Protein AF-Q0EZT3-F1 (afdb_monomer_lite)

Foldseek 3Di:
DVVVVVVVVVVVVPDPPPPPPDVPVVVPDDLFEKDWPFKDWQLATPVQADAAAEAECVSADVQKIKIKTAMDGSDAFWPWKWKAFALVPDIDTFDADRRRITIDMDHDDAADKTFIWMWIAGPVGHIHDGPPRTHIYHYHNDDLLVQVVVLVVQLLVCLQVLVLVSNLLQADPLALFDSVLQSLLSVLCPVFWPGKDKDKDFPDWDDDSQKTKTKIKMWMWTATPVPRDIDIFIFIWIWIWHAHPSGIHTRAIEPVDPGSQQQLQRHHLAYDPRQAPGFDWHAPSVPSDIDTDRPGQHNVLVKDKDKDKDFAQWAAAPVVRDIDRHDDDLADPHAWAFHQQWIFGHQPKFKDWDADDCVPPFFDDPDPTDRDRTDPPPAAQTWMWIQDPPARWIKIKHFNHADNHGRITMIIMITRPSNYGGD

Radius of gyration: 25.08 Å; chains: 1; bounding box: 56×74×65 Å

Secondary structure (DSSP, 8-state):
--HHHHHHHHHHTTS--------GGGGS--TT-EEEEEEEETTEEGGG-SS-EEE-GGGSBTTBEEEEEEEEESSS-EEEEEEESBTTSS-EE-EE-TTSEEEEEE-PPTT-EEEEEEEEEETTS-B--TTTT-EEEEE----HHHHHHHHHHHHHHHHHTT-HHHHHTTB-TT-SS-HHHHHHHHHHHHHHEEEEEEEEEEEEEEEETTEEEEEEEEEEEEEETTT--EEEEEEEEEEEEEEETTEEEEEEEEESPSS-GGGHHHH-SEE-TTTTT-EEEEE-TTT--EEEEE-SS------EEEEEEE-TTEEEETTTTEEEE--SSS--SSSEEEETTEEEE-TT-EEEEEPSPGGG--B--SS--EE-SB-TT--TT-EEEEEETTTTEEEEEEEEEEETTTTEEEEEEEEETTS-SB-

pLDDT: mean 83.59, std 14.53, range [28.67, 98.62]

InterPro domains:
  IPR014756 Immunoglobulin E-set [SSF81296] (57-126)

Structure (mmCIF, N/CA/C/O backbone):
data_AF-Q0EZT3-F1
#
_entry.id   AF-Q0EZT3-F1
#
loop_
_atom_site.group_PDB
_atom_site.id
_atom_site.type_symbol
_atom_site.label_atom_id
_atom_site.label_alt_id
_atom_site.label_comp_id
_atom_site.label_asym_id
_atom_site.label_entity_id
_atom_site.label_seq_id
_atom_site.pdbx_PDB_ins_code
_atom_site.Cartn_x
_atom_site.Cartn_y
_atom_site.Cartn_z
_atom_site.occupancy
_atom_site.B_iso_or_equiv
_atom_site.auth_seq_id
_atom_site.auth_comp_id
_atom_site.auth_asym_id
_atom_site.auth_atom_id
_atom_site.pdbx_PDB_model_num
ATOM 1 N N . MET A 1 1 ? 20.970 52.036 15.573 1.00 53.94 1 MET A N 1
ATOM 2 C CA . MET A 1 1 ? 20.235 51.472 14.411 1.00 53.94 1 MET A CA 1
ATOM 3 C C . MET A 1 1 ? 21.095 50.696 13.400 1.00 53.94 1 MET A C 1
ATOM 5 O O . MET A 1 1 ? 20.512 49.968 12.609 1.00 53.94 1 MET A O 1
ATOM 9 N N . LYS A 1 2 ? 22.440 50.780 13.404 1.00 51.69 2 LYS A N 1
ATOM 10 C CA . LYS A 1 2 ? 23.290 49.985 12.487 1.00 51.69 2 LYS A CA 1
ATOM 11 C C . LYS A 1 2 ? 23.590 48.550 12.967 1.00 51.69 2 LYS A C 1
ATOM 13 O O . LYS A 1 2 ? 23.783 47.694 12.121 1.00 51.69 2 LYS A O 1
ATOM 18 N N . SER A 1 3 ? 23.548 48.261 14.274 1.00 56.78 3 SER A N 1
ATOM 19 C CA . SER A 1 3 ? 23.844 46.917 14.814 1.00 56.78 3 SER A CA 1
ATOM 20 C C . SER A 1 3 ? 22.691 45.910 14.705 1.00 56.78 3 SER A C 1
ATOM 22 O O . SER A 1 3 ? 22.935 44.711 14.651 1.00 56.78 3 SER A O 1
ATOM 24 N N . LEU A 1 4 ? 21.438 46.377 14.619 1.00 62.22 4 LEU A N 1
ATOM 25 C CA . LEU A 1 4 ? 20.267 45.495 14.512 1.00 62.22 4 LEU A CA 1
ATOM 26 C C . LEU A 1 4 ? 20.176 44.825 13.129 1.00 62.22 4 LEU A C 1
ATOM 28 O O . LEU A 1 4 ? 19.767 43.675 13.024 1.00 62.22 4 LEU A O 1
ATOM 32 N N . LYS A 1 5 ? 20.624 45.517 12.071 1.00 62.28 5 LYS A N 1
ATOM 33 C CA . LYS A 1 5 ? 20.682 44.952 10.713 1.00 62.28 5 LYS A CA 1
ATOM 34 C C . LYS A 1 5 ? 21.740 43.853 10.596 1.00 62.28 5 LYS A C 1
ATOM 36 O O . LYS A 1 5 ? 21.499 42.861 9.922 1.00 62.28 5 LYS A O 1
ATOM 41 N N . THR A 1 6 ? 22.871 43.998 11.285 1.00 69.06 6 THR A N 1
ATOM 42 C CA . THR A 1 6 ? 23.937 42.986 11.295 1.00 69.06 6 THR A CA 1
ATOM 43 C C . THR A 1 6 ? 23.531 41.739 12.078 1.00 69.06 6 THR A C 1
ATOM 45 O O . THR A 1 6 ? 23.864 40.634 11.668 1.00 69.06 6 THR A O 1
ATOM 48 N N . LEU A 1 7 ? 22.761 41.900 13.162 1.00 67.38 7 LEU A N 1
ATOM 49 C CA . LEU A 1 7 ? 22.266 40.776 13.961 1.00 67.38 7 LEU A CA 1
ATOM 50 C C . LEU A 1 7 ? 21.208 39.948 13.207 1.00 67.38 7 LEU A C 1
ATOM 52 O O . LEU A 1 7 ? 21.241 38.725 13.259 1.00 67.38 7 LEU A O 1
ATOM 56 N N . ILE A 1 8 ? 20.312 40.604 12.460 1.00 71.38 8 ILE A N 1
ATOM 57 C CA . ILE A 1 8 ? 19.297 39.919 11.639 1.00 71.38 8 ILE A CA 1
ATOM 58 C C . ILE A 1 8 ? 19.948 39.169 10.467 1.00 71.38 8 ILE A C 1
ATOM 60 O O . ILE A 1 8 ? 19.541 38.052 10.162 1.00 71.38 8 ILE A O 1
ATOM 64 N N . LEU A 1 9 ? 20.997 39.731 9.853 1.00 64.75 9 LEU A N 1
ATOM 65 C CA . LEU A 1 9 ? 21.723 39.056 8.772 1.00 64.75 9 LEU A CA 1
ATOM 66 C C . LEU A 1 9 ? 22.480 37.809 9.269 1.00 64.75 9 LEU A C 1
ATOM 68 O O . LEU A 1 9 ? 22.563 36.818 8.551 1.00 64.75 9 LEU A O 1
ATOM 72 N N . LEU A 1 10 ? 22.994 37.840 10.505 1.00 66.81 10 LEU A N 1
ATOM 73 C CA . LEU A 1 10 ? 23.672 36.693 11.116 1.00 66.81 10 LEU A CA 1
ATOM 74 C C . LEU A 1 10 ? 22.684 35.588 11.532 1.00 66.81 10 LEU A C 1
ATOM 76 O O . LEU A 1 10 ? 23.029 34.415 11.468 1.00 66.81 10 LEU A O 1
ATOM 80 N N . LEU A 1 11 ? 21.453 35.942 11.920 1.00 55.34 11 LEU A N 1
ATOM 81 C CA . LEU A 1 11 ? 20.431 34.973 12.337 1.00 55.34 11 LEU A CA 1
ATOM 82 C C . LEU A 1 11 ? 19.862 34.162 11.155 1.00 55.34 11 LEU A C 1
ATOM 84 O O . LEU A 1 11 ? 19.494 33.006 11.330 1.00 55.34 11 LEU A O 1
ATOM 88 N N . ILE A 1 12 ? 19.841 34.736 9.946 1.00 61.50 12 ILE A N 1
ATOM 89 C CA . ILE A 1 12 ? 19.399 34.044 8.718 1.00 61.50 12 ILE A CA 1
ATOM 90 C C . ILE A 1 12 ? 20.409 32.964 8.281 1.00 61.50 12 ILE A C 1
ATOM 92 O O . ILE A 1 12 ? 20.012 31.960 7.699 1.00 61.50 12 ILE A O 1
ATOM 96 N N . LEU A 1 13 ? 21.694 33.115 8.624 1.00 51.81 13 LEU A N 1
ATOM 97 C CA . LEU A 1 13 ? 22.747 32.127 8.339 1.00 51.81 13 LEU A CA 1
ATOM 98 C C . LEU A 1 13 ? 22.700 30.881 9.242 1.00 51.81 13 LEU A C 1
ATOM 100 O O . LEU A 1 13 ? 23.372 29.899 8.942 1.00 51.81 13 LEU A O 1
ATOM 104 N N . PHE A 1 14 ? 21.913 30.910 10.323 1.00 45.91 14 PHE A N 1
ATOM 105 C CA . PHE A 1 14 ? 21.735 29.789 11.255 1.00 45.91 14 PHE A CA 1
ATOM 106 C C . PHE A 1 14 ? 20.349 29.141 11.171 1.00 45.91 14 PHE A C 1
ATOM 108 O O . PHE A 1 14 ? 19.995 28.339 12.037 1.00 45.91 14 PHE A O 1
ATOM 115 N N . LEU A 1 15 ? 19.557 29.454 10.140 1.00 45.06 15 LEU A N 1
ATOM 116 C CA . LEU A 1 15 ? 18.358 28.671 9.870 1.00 45.06 15 LEU A CA 1
ATOM 117 C C . LEU A 1 15 ? 18.798 27.246 9.494 1.00 45.06 15 LEU A C 1
ATOM 119 O O . LEU A 1 15 ? 19.598 27.094 8.567 1.00 45.06 15 LEU A O 1
ATOM 123 N N . PRO A 1 16 ? 18.333 26.202 10.205 1.00 39.75 16 PRO A N 1
ATOM 124 C CA . PRO A 1 16 ? 18.608 24.834 9.804 1.00 39.75 16 PRO A CA 1
ATOM 125 C C . PRO A 1 16 ? 18.067 24.652 8.388 1.00 39.75 16 PRO A C 1
ATOM 127 O O . PRO A 1 16 ? 16.915 24.996 8.117 1.00 39.75 16 PRO A O 1
ATOM 130 N N . TYR A 1 17 ? 18.914 24.146 7.490 1.00 44.94 17 TYR A N 1
ATOM 131 C CA . TYR A 1 17 ? 18.484 23.654 6.190 1.00 44.94 17 TYR A CA 1
ATOM 132 C C . TYR A 1 17 ? 17.390 22.622 6.454 1.00 44.94 17 TYR A C 1
ATOM 134 O O . TYR A 1 17 ? 17.664 21.493 6.859 1.00 44.94 17 TYR A O 1
ATOM 142 N N . ALA A 1 18 ? 16.133 23.028 6.290 1.00 39.09 18 ALA A N 1
ATOM 143 C CA . ALA A 1 18 ? 15.061 22.077 6.119 1.00 39.09 18 ALA A CA 1
ATOM 144 C C . ALA A 1 18 ? 15.457 21.268 4.884 1.00 39.09 18 ALA A C 1
ATOM 146 O O . ALA A 1 18 ? 15.621 21.844 3.806 1.00 39.09 18 ALA A O 1
ATOM 147 N N . ASN A 1 19 ? 15.688 19.967 5.063 1.00 35.09 19 ASN A N 1
ATOM 148 C CA . ASN A 1 19 ? 15.886 19.028 3.967 1.00 35.09 19 ASN A CA 1
ATOM 149 C C . ASN A 1 19 ? 14.574 18.952 3.180 1.00 35.09 19 ASN A C 1
ATOM 151 O O . ASN A 1 19 ? 13.775 18.035 3.334 1.00 35.09 19 ASN A O 1
ATOM 155 N N . ALA A 1 20 ? 14.319 19.970 2.366 1.00 35.47 20 ALA A N 1
ATOM 156 C CA . ALA A 1 20 ? 13.414 19.861 1.253 1.00 35.47 20 ALA A CA 1
ATOM 157 C C . ALA A 1 20 ? 14.119 18.939 0.258 1.00 35.47 20 ALA A C 1
ATOM 159 O O . ALA A 1 20 ? 15.022 19.369 -0.460 1.00 35.47 20 ALA A O 1
ATOM 160 N N . HIS A 1 21 ? 13.734 17.662 0.241 1.00 35.22 21 HIS A N 1
ATOM 161 C CA . HIS A 1 21 ? 14.015 16.758 -0.870 1.00 35.22 21 HIS A CA 1
ATOM 162 C C . HIS A 1 21 ? 13.218 17.233 -2.091 1.00 35.22 21 HIS A C 1
ATOM 164 O O . HIS A 1 21 ? 12.249 16.616 -2.517 1.00 35.22 21 HIS A O 1
ATOM 170 N N . ALA A 1 22 ? 13.583 18.393 -2.627 1.00 37.06 22 ALA A N 1
ATOM 171 C CA . ALA A 1 22 ? 13.229 18.741 -3.983 1.00 37.06 22 ALA A CA 1
ATOM 172 C C . ALA A 1 22 ? 14.034 17.810 -4.903 1.00 37.06 22 ALA A C 1
ATOM 174 O O . ALA A 1 22 ? 15.233 17.611 -4.689 1.00 37.06 22 ALA A O 1
ATOM 175 N N . ALA A 1 23 ? 13.374 17.238 -5.909 1.00 35.00 23 ALA A N 1
ATOM 176 C CA . ALA A 1 23 ? 13.966 16.371 -6.923 1.00 35.00 23 ALA A CA 1
ATOM 177 C C . ALA A 1 23 ? 14.904 17.161 -7.858 1.00 35.00 23 ALA A C 1
ATOM 179 O O . ALA A 1 23 ? 14.618 17.387 -9.029 1.00 35.00 23 ALA A O 1
ATOM 180 N N . TRP A 1 24 ? 16.035 17.636 -7.331 1.00 28.67 24 TRP A N 1
ATOM 181 C CA . TRP A 1 24 ? 17.032 18.413 -8.080 1.00 28.67 24 TRP A CA 1
ATOM 182 C C . TRP A 1 24 ? 17.745 17.588 -9.168 1.00 28.67 24 TRP A C 1
ATOM 184 O O . TRP A 1 24 ? 18.462 18.161 -9.985 1.00 28.67 24 TRP A O 1
ATOM 194 N N . TRP A 1 25 ? 17.538 16.268 -9.220 1.00 41.25 25 TRP A N 1
ATOM 195 C CA . TRP A 1 25 ? 18.173 15.372 -10.192 1.00 41.25 25 TRP A CA 1
ATOM 196 C C . TRP A 1 25 ? 17.547 15.409 -11.599 1.00 41.25 25 TRP A C 1
ATOM 198 O O . TRP A 1 25 ? 18.204 15.000 -12.552 1.00 41.25 25 TRP A O 1
ATOM 208 N N . GLU A 1 26 ? 16.327 15.932 -11.785 1.00 41.28 26 GLU A N 1
ATOM 209 C CA . GLU A 1 26 ? 15.717 16.036 -13.128 1.00 41.28 26 GLU A CA 1
ATOM 210 C C . GLU A 1 26 ? 16.272 17.196 -13.971 1.00 41.28 26 GLU A C 1
ATOM 212 O O . GLU A 1 26 ? 16.199 17.159 -15.197 1.00 41.28 26 GLU A O 1
ATOM 217 N N . PHE A 1 27 ? 16.886 18.209 -13.350 1.00 41.88 27 PHE A N 1
ATOM 218 C CA . PHE A 1 27 ? 17.355 19.411 -14.055 1.00 41.88 27 PHE A CA 1
ATOM 219 C C . PHE A 1 27 ? 18.774 19.298 -14.642 1.00 41.88 27 PHE A C 1
ATOM 221 O O . PHE A 1 27 ? 19.252 20.254 -15.252 1.00 41.88 27 PHE A O 1
ATOM 228 N N . GLY A 1 28 ? 19.449 18.154 -14.465 1.00 40.00 28 GLY A N 1
ATOM 229 C CA . GLY A 1 28 ? 20.845 17.950 -14.878 1.00 40.00 28 GLY A CA 1
ATOM 230 C C . GLY A 1 28 ? 21.092 16.866 -15.931 1.00 40.00 28 GLY A C 1
ATOM 231 O O . GLY A 1 28 ? 22.222 16.761 -16.399 1.00 40.00 28 GLY A O 1
ATOM 232 N N . ARG A 1 29 ? 20.087 16.067 -16.317 1.00 50.38 29 ARG A N 1
ATOM 233 C CA . ARG A 1 29 ? 20.288 15.002 -17.314 1.00 50.38 29 ARG A CA 1
ATOM 234 C C . ARG A 1 29 ? 20.508 15.615 -18.692 1.00 50.38 29 ARG A C 1
ATOM 236 O O . ARG A 1 29 ? 19.658 16.351 -19.201 1.00 50.38 29 ARG A O 1
ATOM 243 N N . GLU A 1 30 ? 21.646 15.313 -19.314 1.00 55.84 30 GLU A N 1
ATOM 244 C CA . GLU A 1 30 ? 21.844 15.639 -20.723 1.00 55.84 30 GLU A CA 1
ATOM 245 C C . GLU A 1 30 ? 20.741 14.947 -21.536 1.00 55.84 30 GLU A C 1
ATOM 247 O O . GLU A 1 30 ? 20.440 13.777 -21.316 1.00 55.84 30 GLU A O 1
ATOM 252 N N . SER A 1 31 ? 20.124 15.640 -22.501 1.00 61.09 31 SER A N 1
ATOM 253 C CA . SER A 1 31 ? 18.997 15.083 -23.278 1.00 61.09 31 SER A CA 1
ATOM 254 C C . SER A 1 31 ? 19.351 13.809 -24.074 1.00 61.09 31 SER A C 1
ATOM 256 O O . SER A 1 31 ? 18.477 13.223 -24.718 1.00 61.09 31 SER A O 1
ATOM 258 N N . SER A 1 32 ? 20.628 13.431 -24.100 1.00 67.75 32 SER A N 1
ATOM 259 C CA . SER A 1 32 ? 21.196 12.248 -24.741 1.00 67.75 32 SER A CA 1
ATOM 260 C C . SER A 1 32 ? 21.453 11.079 -23.789 1.00 67.75 32 SER A C 1
ATOM 262 O O . SER A 1 32 ? 21.809 10.008 -24.277 1.00 67.75 32 SER A O 1
ATOM 264 N N . GLU A 1 33 ? 21.300 11.246 -22.473 1.00 82.25 33 GLU A N 1
ATOM 265 C CA . GLU A 1 33 ? 21.482 10.140 -21.533 1.00 82.25 33 GLU A CA 1
ATOM 266 C C . GLU A 1 33 ? 20.252 9.217 -21.556 1.00 82.25 33 GLU A C 1
ATOM 268 O O . GLU A 1 33 ? 19.114 9.690 -21.424 1.00 82.25 33 GLU A O 1
ATOM 273 N N . PRO A 1 34 ? 20.437 7.905 -21.777 1.00 85.94 34 PRO A N 1
ATOM 274 C CA . PRO A 1 34 ? 19.347 6.952 -21.652 1.00 85.94 34 PRO A CA 1
ATOM 275 C C . PRO A 1 34 ? 18.848 6.840 -20.207 1.00 85.94 34 PRO A C 1
ATOM 277 O O . PRO A 1 34 ? 19.594 7.082 -19.269 1.00 85.94 34 PRO A O 1
ATOM 280 N N . TYR A 1 35 ? 17.600 6.423 -20.018 1.00 86.06 35 TYR A N 1
ATOM 281 C CA . TYR A 1 35 ? 17.017 6.124 -18.710 1.00 86.06 35 TYR A CA 1
ATOM 282 C C . TYR A 1 35 ? 15.990 4.994 -18.814 1.00 86.06 35 TYR A C 1
ATOM 284 O O . TYR A 1 35 ? 15.395 4.762 -19.871 1.00 86.06 35 TYR A O 1
ATOM 292 N N . PHE A 1 36 ? 15.759 4.292 -17.706 1.00 84.50 36 PHE A N 1
ATOM 293 C CA . PHE A 1 36 ? 14.716 3.274 -17.610 1.00 84.50 36 PHE A CA 1
ATOM 294 C C . PHE A 1 36 ? 13.397 3.903 -17.153 1.00 84.50 36 PHE A C 1
ATOM 296 O O . PHE A 1 36 ? 13.348 4.647 -16.180 1.00 84.50 36 PHE A O 1
ATOM 303 N N . THR A 1 37 ? 12.318 3.606 -17.873 1.00 82.62 37 THR A N 1
ATOM 304 C CA . THR A 1 37 ? 10.944 4.027 -17.531 1.00 82.62 37 THR A CA 1
ATOM 305 C C . THR A 1 37 ? 10.192 2.966 -16.742 1.00 82.62 37 THR A C 1
ATOM 307 O O . THR A 1 37 ? 9.259 3.276 -16.009 1.00 82.62 37 THR A O 1
ATOM 310 N N . SER A 1 38 ? 10.579 1.705 -16.906 1.00 83.06 38 SER A N 1
ATOM 311 C CA . SER A 1 38 ? 10.032 0.582 -16.157 1.00 83.06 38 SER A CA 1
ATOM 312 C C . SER A 1 38 ? 11.057 -0.536 -16.085 1.00 83.06 38 SER A C 1
ATOM 314 O O . SER A 1 38 ? 11.828 -0.745 -17.028 1.00 83.06 38 SER A O 1
ATOM 316 N N . LEU A 1 39 ? 11.039 -1.260 -14.971 1.00 86.00 39 LEU A N 1
ATOM 317 C CA . LEU A 1 39 ? 11.844 -2.448 -14.757 1.00 86.00 39 LEU A CA 1
ATOM 318 C C . LEU A 1 39 ? 11.057 -3.412 -13.857 1.00 86.00 39 LEU A C 1
ATOM 320 O O . LEU A 1 39 ? 10.592 -3.068 -12.774 1.00 86.00 39 LEU A O 1
ATOM 324 N N . GLN A 1 40 ? 10.854 -4.624 -14.355 1.00 85.81 40 GLN A N 1
ATOM 325 C CA . GLN A 1 40 ? 10.026 -5.650 -13.742 1.00 85.81 40 GLN A CA 1
ATOM 326 C C . GLN A 1 40 ? 10.751 -6.987 -13.746 1.00 85.81 40 GLN A C 1
ATOM 328 O O . GLN A 1 40 ? 11.347 -7.386 -14.744 1.00 85.81 40 GLN A O 1
ATOM 333 N N . PHE A 1 41 ? 10.626 -7.715 -12.647 1.00 87.44 41 PHE A N 1
ATOM 334 C CA . PHE A 1 41 ? 11.160 -9.052 -12.455 1.00 87.44 41 PHE A CA 1
ATOM 335 C C . PHE A 1 41 ? 9.995 -10.005 -12.255 1.00 87.44 41 PHE A C 1
ATOM 337 O O . PHE A 1 41 ? 9.337 -10.002 -11.215 1.00 87.44 41 PHE A O 1
ATOM 344 N N . ASN A 1 42 ? 9.710 -10.818 -13.267 1.00 87.38 42 ASN A N 1
ATOM 345 C CA . ASN A 1 42 ? 8.506 -11.636 -13.336 1.00 87.38 42 ASN A CA 1
ATOM 346 C C . ASN A 1 42 ? 7.236 -10.786 -13.162 1.00 87.38 42 ASN A C 1
ATOM 348 O O . ASN A 1 42 ? 6.834 -10.110 -14.106 1.00 87.38 42 ASN A O 1
ATOM 352 N N . SER A 1 43 ? 6.596 -10.850 -11.993 1.00 76.19 43 SER A N 1
ATOM 353 C CA . SER A 1 43 ? 5.419 -10.047 -11.630 1.00 76.19 43 SER A CA 1
ATOM 354 C C . SER A 1 43 ? 5.727 -8.914 -10.644 1.00 76.19 43 SER A C 1
ATOM 356 O O . SER A 1 43 ? 4.796 -8.275 -10.158 1.00 76.19 43 SER A O 1
ATOM 358 N N . LEU A 1 44 ? 6.996 -8.711 -10.280 1.00 75.50 44 LEU A N 1
ATOM 359 C CA . LEU A 1 44 ? 7.428 -7.701 -9.315 1.00 75.50 44 LEU A CA 1
ATOM 360 C C . LEU A 1 44 ? 7.956 -6.463 -10.028 1.00 75.50 44 LEU A C 1
ATOM 362 O O . LEU A 1 44 ? 8.678 -6.576 -11.011 1.00 75.50 44 LEU A O 1
ATOM 366 N N . ASP A 1 45 ? 7.619 -5.291 -9.505 1.00 75.56 45 ASP A N 1
ATOM 367 C CA . ASP A 1 45 ? 8.093 -4.000 -10.004 1.00 75.56 45 ASP A CA 1
ATOM 368 C C . ASP A 1 45 ? 9.272 -3.514 -9.151 1.00 75.56 45 ASP A C 1
ATOM 370 O O . ASP A 1 45 ? 9.165 -3.474 -7.919 1.00 75.56 45 ASP A O 1
ATOM 374 N N . SER A 1 46 ? 10.389 -3.151 -9.789 1.00 71.94 46 SER A N 1
ATOM 375 C CA . SER A 1 46 ? 11.589 -2.698 -9.083 1.00 71.94 46 SER A CA 1
ATOM 376 C C . SER A 1 46 ? 11.428 -1.311 -8.458 1.00 71.94 46 SER A C 1
ATOM 378 O O . SER A 1 46 ? 12.144 -0.988 -7.515 1.00 71.94 46 SER A O 1
ATOM 380 N N . ALA A 1 47 ? 10.459 -0.506 -8.912 1.00 64.44 47 ALA A N 1
ATOM 381 C CA . ALA A 1 47 ? 10.177 0.814 -8.343 1.00 64.44 47 ALA A CA 1
ATOM 382 C C . ALA A 1 47 ? 9.671 0.756 -6.886 1.00 64.44 47 ALA A C 1
ATOM 384 O O . ALA A 1 47 ? 9.510 1.788 -6.240 1.00 64.44 47 ALA A O 1
ATOM 385 N N . ARG A 1 48 ? 9.380 -0.446 -6.365 1.00 57.12 48 ARG A N 1
ATOM 386 C CA . ARG A 1 48 ? 8.808 -0.678 -5.028 1.00 57.12 48 ARG A CA 1
ATOM 387 C C . ARG A 1 48 ? 9.763 -1.400 -4.069 1.00 57.12 48 ARG A C 1
ATOM 389 O O . ARG A 1 48 ? 9.300 -2.037 -3.116 1.00 57.12 48 ARG A O 1
ATOM 396 N N . LEU A 1 49 ? 11.064 -1.358 -4.350 1.00 64.75 49 LEU A N 1
ATOM 397 C CA . LEU A 1 49 ? 12.105 -2.013 -3.559 1.00 64.75 49 LEU A CA 1
ATOM 398 C C . LEU A 1 49 ? 12.718 -1.024 -2.556 1.00 64.75 49 LEU A C 1
ATOM 400 O O . LEU A 1 49 ? 13.213 0.023 -2.955 1.00 64.75 49 LEU A O 1
ATOM 404 N N . ASP A 1 50 ? 12.699 -1.368 -1.262 1.00 58.06 50 ASP A N 1
ATOM 405 C CA . ASP A 1 50 ? 13.285 -0.527 -0.202 1.00 58.06 50 ASP A CA 1
ATOM 406 C C . ASP A 1 50 ? 14.822 -0.685 -0.126 1.00 58.06 50 ASP A C 1
ATOM 408 O O . ASP A 1 50 ? 15.547 0.299 -0.062 1.00 58.06 50 ASP A O 1
ATOM 412 N N . GLU A 1 51 ? 15.327 -1.928 -0.093 1.00 65.44 51 GLU A N 1
ATOM 413 C CA . GLU A 1 51 ? 16.748 -2.255 0.182 1.00 65.44 51 GLU A CA 1
ATOM 414 C C . GLU A 1 51 ? 17.287 -3.394 -0.718 1.00 65.44 51 GLU A C 1
ATOM 416 O O . GLU A 1 51 ? 18.350 -3.952 -0.456 1.00 65.44 51 GLU A O 1
ATOM 421 N N . GLY A 1 52 ? 16.536 -3.786 -1.752 1.00 74.25 52 GLY A N 1
ATOM 422 C CA . GLY A 1 52 ? 16.831 -4.937 -2.613 1.00 74.25 52 GLY A CA 1
ATOM 423 C C . GLY A 1 52 ? 15.605 -5.812 -2.871 1.00 74.25 52 GLY A C 1
ATOM 424 O O . GLY A 1 52 ? 14.537 -5.609 -2.286 1.00 74.25 52 GLY A O 1
ATOM 425 N N . MET A 1 53 ? 15.754 -6.794 -3.756 1.00 79.31 53 MET A N 1
ATOM 426 C CA . MET A 1 53 ? 14.689 -7.698 -4.170 1.00 79.31 53 MET A CA 1
ATOM 427 C C . MET A 1 53 ? 14.921 -9.102 -3.627 1.00 79.31 53 MET A C 1
ATOM 429 O O . MET A 1 53 ? 15.957 -9.714 -3.870 1.00 79.31 53 MET A O 1
ATOM 433 N N . VAL A 1 54 ? 13.919 -9.640 -2.931 1.00 81.19 54 VAL A N 1
ATOM 434 C CA . VAL A 1 54 ? 13.955 -11.021 -2.448 1.00 81.19 54 VAL A CA 1
ATOM 435 C C . VAL A 1 54 ? 12.829 -11.821 -3.084 1.00 81.19 54 VAL A C 1
ATOM 437 O O . VAL A 1 54 ? 11.655 -11.542 -2.844 1.00 81.19 54 VAL A O 1
ATOM 440 N N . LEU A 1 55 ? 13.193 -12.829 -3.870 1.00 82.00 55 LEU A N 1
ATOM 441 C CA . LEU A 1 55 ? 12.267 -13.725 -4.553 1.00 82.00 55 LEU A CA 1
ATOM 442 C C . LEU A 1 55 ? 12.170 -15.071 -3.840 1.00 82.00 55 LEU A C 1
ATOM 444 O O . LEU A 1 55 ? 13.073 -15.503 -3.123 1.00 82.00 55 LEU A O 1
ATOM 448 N N . SER A 1 56 ? 11.063 -15.754 -4.076 1.00 79.25 56 SER A N 1
ATOM 449 C CA . SER A 1 56 ? 10.819 -17.140 -3.688 1.00 79.25 56 SER A CA 1
ATOM 450 C C . SER A 1 56 ? 10.645 -18.037 -4.915 1.00 79.25 56 SER A C 1
ATOM 452 O O . SER A 1 56 ? 10.434 -17.518 -6.012 1.00 79.25 56 SER A O 1
ATOM 454 N N . PRO A 1 57 ? 10.693 -19.376 -4.773 1.00 80.88 57 PRO A N 1
ATOM 455 C CA . PRO A 1 57 ? 10.416 -20.290 -5.875 1.00 80.88 57 PRO A CA 1
ATOM 456 C C . PRO A 1 57 ? 9.054 -20.038 -6.525 1.00 80.88 57 PRO A C 1
ATOM 458 O O . PRO A 1 57 ? 8.928 -20.193 -7.737 1.00 80.88 57 PRO A O 1
ATOM 461 N N . GLU A 1 58 ? 8.052 -19.625 -5.745 1.00 79.38 58 GLU A N 1
ATOM 462 C CA . GLU A 1 58 ? 6.724 -19.271 -6.246 1.00 79.38 58 GLU A CA 1
ATOM 463 C C . GLU A 1 58 ? 6.692 -17.976 -7.074 1.00 79.38 58 GLU A C 1
ATOM 465 O O . GLU A 1 58 ? 5.782 -17.805 -7.883 1.00 79.38 58 GLU A O 1
ATOM 470 N N . ASP A 1 59 ? 7.699 -17.108 -6.943 1.00 79.81 59 ASP A N 1
ATOM 471 C CA . ASP A 1 59 ? 7.850 -15.908 -7.772 1.00 79.81 59 ASP A CA 1
ATOM 472 C C . ASP A 1 59 ? 8.571 -16.195 -9.104 1.00 79.81 59 ASP A C 1
ATOM 474 O O . ASP A 1 59 ? 8.624 -15.320 -9.971 1.00 79.81 59 ASP A O 1
ATOM 478 N N . LEU A 1 60 ? 9.144 -17.394 -9.290 1.00 86.00 60 LEU A N 1
ATOM 479 C CA . LEU A 1 60 ? 9.898 -17.772 -10.492 1.00 86.00 60 LEU A CA 1
ATOM 480 C C . LEU A 1 60 ? 8.979 -18.253 -11.625 1.00 86.00 60 LEU A C 1
ATOM 482 O O . LEU A 1 6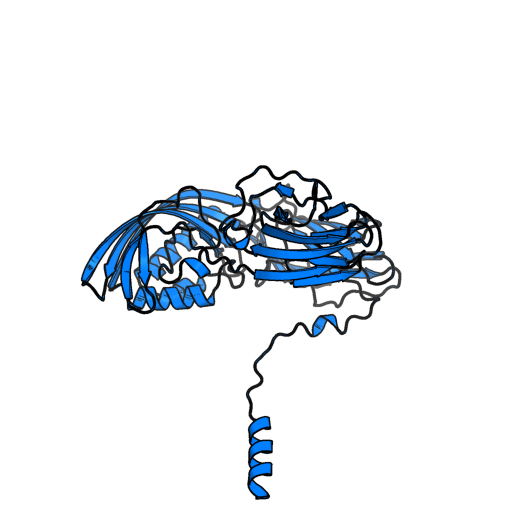0 ? 8.097 -19.089 -11.433 1.00 86.00 60 LEU A O 1
ATOM 486 N N . GLN A 1 61 ? 9.244 -17.808 -12.855 1.00 85.25 61 GLN A N 1
ATOM 487 C CA . GLN A 1 61 ? 8.559 -18.300 -14.053 1.00 85.25 61 GLN A CA 1
ATOM 488 C C . GLN A 1 61 ? 9.298 -19.533 -14.576 1.00 85.25 61 GLN A C 1
ATOM 490 O O . GLN A 1 61 ? 10.365 -19.418 -15.169 1.00 85.25 61 GLN A O 1
ATOM 495 N N . ASN A 1 62 ? 8.749 -20.728 -14.334 1.00 87.06 62 ASN A N 1
ATOM 496 C CA . ASN A 1 62 ? 9.381 -22.007 -14.701 1.00 87.06 62 ASN A CA 1
ATOM 497 C C . ASN A 1 62 ? 10.810 -22.175 -14.136 1.00 87.06 62 ASN A C 1
ATOM 499 O O . ASN A 1 62 ? 11.676 -22.762 -14.784 1.00 87.06 62 ASN A O 1
ATOM 503 N N . GLY A 1 63 ? 11.060 -21.649 -12.930 1.00 87.38 63 GLY A N 1
ATOM 504 C CA . GLY A 1 63 ? 12.380 -21.675 -12.290 1.00 87.38 63 GLY A CA 1
ATOM 505 C C . GLY A 1 63 ? 13.361 -20.611 -12.797 1.00 87.38 63 GLY A C 1
ATOM 506 O O . GLY A 1 63 ? 14.511 -20.612 -12.368 1.00 87.38 63 GLY A O 1
ATOM 507 N N . SER A 1 64 ? 12.921 -19.707 -13.675 1.00 91.56 64 SER A N 1
ATOM 508 C CA . SER A 1 64 ? 13.706 -18.575 -14.167 1.00 91.56 64 SER A CA 1
ATOM 509 C C . SER A 1 64 ? 13.187 -17.239 -13.622 1.00 91.56 64 SER A C 1
ATOM 511 O O . SER A 1 64 ? 12.017 -17.084 -13.247 1.00 91.56 64 SER A O 1
ATOM 513 N N . ILE A 1 65 ? 14.062 -16.240 -13.626 1.00 91.31 65 ILE A N 1
ATOM 514 C CA . ILE A 1 65 ? 13.717 -14.830 -13.469 1.00 91.31 65 ILE A CA 1
ATOM 515 C C . ILE A 1 65 ? 13.706 -14.206 -14.857 1.00 91.31 65 ILE A C 1
ATOM 517 O O . ILE A 1 65 ? 14.717 -14.222 -15.555 1.00 91.31 65 ILE A O 1
ATOM 521 N N . VAL A 1 66 ? 12.559 -13.653 -15.242 1.00 92.88 66 VAL A N 1
ATOM 522 C CA . VAL A 1 66 ? 12.388 -12.897 -16.479 1.00 92.88 66 VAL A CA 1
ATOM 523 C C . VAL A 1 66 ? 12.348 -11.417 -16.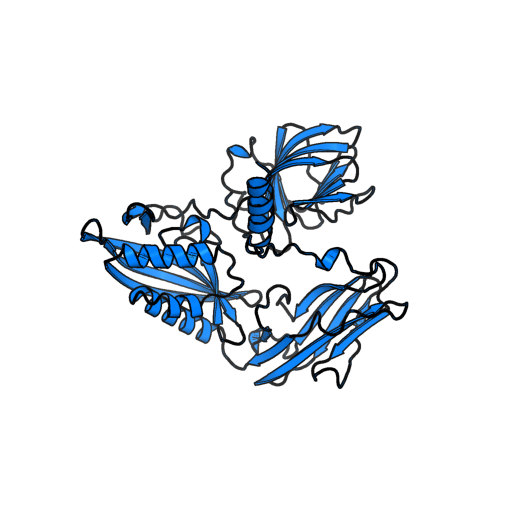139 1.00 92.88 66 VAL A C 1
ATOM 525 O O . VAL A 1 66 ? 11.403 -10.936 -15.513 1.00 92.88 66 VAL A O 1
ATOM 528 N N . VAL A 1 67 ? 13.368 -10.695 -16.579 1.00 92.00 67 VAL A N 1
ATOM 529 C CA . VAL A 1 67 ? 13.477 -9.247 -16.449 1.00 92.00 67 VAL A CA 1
ATOM 530 C C . VAL A 1 67 ? 12.864 -8.604 -17.683 1.00 92.00 67 VAL A C 1
ATOM 532 O O . VAL A 1 67 ? 13.224 -8.951 -18.808 1.00 92.00 67 VAL A O 1
ATOM 535 N N . ARG A 1 68 ? 11.923 -7.684 -17.484 1.00 93.44 68 ARG A N 1
ATOM 536 C CA . ARG A 1 68 ? 11.259 -6.916 -18.541 1.00 93.44 68 ARG A CA 1
ATOM 537 C C . ARG A 1 68 ? 11.313 -5.442 -18.192 1.00 93.44 68 ARG A C 1
ATOM 539 O O . ARG A 1 68 ? 11.165 -5.084 -17.031 1.00 93.44 68 ARG A O 1
ATOM 546 N N . GLY A 1 69 ? 11.470 -4.584 -19.181 1.00 90.56 69 GLY A N 1
ATOM 547 C CA . GLY A 1 69 ? 11.456 -3.152 -18.932 1.00 90.56 69 GLY A CA 1
ATOM 548 C C . GLY A 1 69 ? 11.437 -2.347 -20.211 1.00 90.56 69 GLY A C 1
ATOM 549 O O . GLY A 1 69 ? 11.355 -2.899 -21.311 1.00 90.56 69 GLY A O 1
ATOM 550 N N . GLN A 1 70 ? 11.523 -1.035 -20.046 1.00 91.06 70 GLN A N 1
ATOM 551 C CA . GLN A 1 70 ? 11.590 -0.098 -21.153 1.00 91.06 70 GLN A CA 1
ATOM 552 C C . GLN A 1 70 ? 12.652 0.962 -20.886 1.00 91.06 70 GLN A C 1
ATOM 554 O O . GLN A 1 70 ? 12.600 1.664 -19.875 1.00 91.06 70 GLN A O 1
ATOM 559 N N . ALA A 1 71 ? 13.584 1.103 -21.820 1.00 90.38 71 ALA A N 1
ATOM 560 C CA . ALA A 1 71 ? 14.587 2.156 -21.830 1.00 90.38 71 ALA A CA 1
ATOM 561 C C . ALA A 1 71 ? 14.228 3.224 -22.873 1.00 90.38 71 ALA A C 1
ATOM 563 O O . ALA A 1 71 ? 13.696 2.914 -23.940 1.00 90.38 71 ALA A O 1
ATOM 564 N N . GLN A 1 72 ? 14.517 4.485 -22.568 1.00 89.38 72 GLN A N 1
ATOM 565 C CA . GLN A 1 72 ? 14.287 5.627 -23.452 1.00 89.38 72 GLN A CA 1
ATOM 566 C C . GLN A 1 72 ? 15.477 6.582 -23.417 1.00 89.38 72 GLN A C 1
ATOM 568 O O . GLN A 1 72 ? 16.264 6.575 -22.479 1.00 89.38 72 GLN A O 1
ATOM 573 N N . VAL A 1 73 ? 15.619 7.398 -24.457 1.00 88.94 73 VAL A N 1
ATOM 574 C CA . VAL A 1 73 ? 16.607 8.478 -24.534 1.00 88.94 73 VAL A CA 1
ATOM 575 C C . VAL A 1 73 ? 15.911 9.709 -25.104 1.00 88.94 73 VAL A C 1
ATOM 577 O O . VAL A 1 73 ? 15.086 9.585 -26.009 1.00 88.94 73 VAL A O 1
ATOM 580 N N . GLY A 1 74 ? 16.213 10.899 -24.578 1.00 79.62 74 GLY A N 1
ATOM 581 C CA . GLY A 1 74 ? 15.499 12.124 -24.960 1.00 79.62 74 GLY A CA 1
ATOM 582 C C . GLY A 1 74 ? 15.603 12.457 -26.455 1.00 79.62 74 GLY A C 1
ATOM 583 O O . GLY A 1 74 ? 14.672 13.017 -27.036 1.00 79.62 74 GLY A O 1
ATOM 584 N N . ARG A 1 75 ? 16.715 12.087 -27.106 1.00 78.56 75 ARG A N 1
ATOM 585 C CA . ARG A 1 75 ? 16.876 12.116 -28.568 1.00 78.56 75 ARG A CA 1
ATOM 586 C C . ARG A 1 75 ? 17.608 10.873 -29.067 1.00 78.56 75 ARG A C 1
ATOM 588 O O . ARG A 1 75 ? 18.754 10.648 -28.694 1.00 78.56 75 ARG A O 1
ATOM 595 N N . GLY A 1 76 ? 16.981 10.134 -29.981 1.00 84.31 76 GLY A N 1
ATOM 596 C CA . GLY A 1 76 ? 17.553 8.939 -30.609 1.00 84.31 76 GLY A CA 1
ATOM 597 C C . GLY A 1 76 ? 16.855 7.655 -30.168 1.00 84.31 76 GLY A C 1
ATOM 598 O O . GLY A 1 76 ? 15.733 7.700 -29.674 1.00 84.31 76 GLY A O 1
ATOM 599 N N . ASN A 1 77 ? 17.531 6.522 -30.362 1.00 88.94 77 ASN A N 1
ATOM 600 C CA . ASN A 1 77 ? 17.047 5.201 -29.965 1.00 88.94 77 ASN A CA 1
ATOM 601 C C . ASN A 1 77 ? 18.015 4.555 -28.969 1.00 88.94 77 ASN A C 1
ATOM 603 O O . ASN A 1 77 ? 19.209 4.880 -28.928 1.00 88.94 77 ASN A O 1
ATOM 607 N N . ILE A 1 78 ? 17.506 3.595 -28.202 1.00 92.88 78 ILE A N 1
ATOM 608 C CA . ILE A 1 78 ? 18.346 2.686 -27.423 1.00 92.88 78 ILE A CA 1
ATOM 609 C C . ILE A 1 78 ? 18.988 1.694 -28.390 1.00 92.88 78 ILE A C 1
ATOM 611 O O . ILE A 1 78 ? 18.302 1.087 -29.206 1.00 92.88 78 ILE A O 1
ATOM 615 N N . GLY A 1 79 ? 20.311 1.579 -28.332 1.00 90.19 79 GLY A N 1
ATOM 616 C CA . GLY A 1 79 ? 21.074 0.635 -29.142 1.00 90.19 79 GLY A CA 1
ATOM 617 C C . GLY A 1 79 ? 21.291 -0.699 -28.434 1.00 90.19 79 GLY A C 1
ATOM 618 O O . GLY A 1 79 ? 21.355 -1.733 -29.093 1.00 90.19 79 GLY A O 1
ATOM 619 N N . LEU A 1 80 ? 21.409 -0.681 -27.104 1.00 93.19 80 LEU A N 1
ATOM 620 C CA . LEU A 1 80 ? 21.709 -1.866 -26.312 1.00 93.19 80 LEU A CA 1
ATOM 621 C C . LEU A 1 80 ? 21.211 -1.707 -24.873 1.00 93.19 80 LEU A C 1
ATOM 623 O O . LEU A 1 80 ? 21.260 -0.618 -24.307 1.00 93.19 80 LEU A O 1
ATOM 627 N N . VAL A 1 81 ? 20.774 -2.811 -24.276 1.00 93.81 81 VAL A N 1
ATOM 628 C CA . VAL A 1 81 ? 20.587 -2.937 -22.828 1.00 93.81 81 VAL A CA 1
ATOM 629 C C . VAL A 1 81 ? 21.432 -4.115 -22.370 1.00 93.81 81 VAL A C 1
ATOM 631 O O . VAL A 1 81 ? 21.335 -5.195 -22.953 1.00 93.81 81 VAL A O 1
ATOM 634 N N . GLU A 1 82 ? 22.263 -3.902 -21.357 1.00 94.06 82 GLU A N 1
ATOM 635 C CA . GLU A 1 82 ? 23.126 -4.935 -20.787 1.00 94.06 82 GLU A CA 1
ATOM 636 C C . GLU A 1 82 ? 22.833 -5.111 -19.306 1.00 94.06 82 GLU A C 1
ATOM 638 O O . GLU A 1 82 ? 22.562 -4.142 -18.594 1.00 94.06 82 GLU A O 1
ATOM 643 N N . ILE A 1 83 ? 22.906 -6.358 -18.858 1.00 93.75 83 ILE A N 1
ATOM 644 C CA . ILE A 1 83 ? 22.643 -6.760 -17.482 1.00 93.75 83 ILE A CA 1
ATOM 645 C C . ILE A 1 83 ? 23.857 -7.514 -16.952 1.00 93.75 83 ILE A C 1
ATOM 647 O O . ILE A 1 83 ? 24.457 -8.319 -17.664 1.00 93.75 83 ILE A O 1
ATOM 651 N N . SER A 1 84 ? 24.199 -7.255 -15.696 1.00 91.56 84 SER A N 1
ATOM 652 C CA . SER A 1 84 ? 25.189 -8.001 -14.933 1.00 91.56 84 SER A CA 1
ATOM 653 C C . SER A 1 84 ? 24.567 -8.502 -13.632 1.00 91.56 84 SER A C 1
ATOM 655 O O . SER A 1 84 ? 23.713 -7.844 -13.039 1.00 91.56 84 SER A O 1
ATOM 657 N N . ILE A 1 85 ? 24.998 -9.684 -13.201 1.00 91.19 85 ILE A N 1
ATOM 658 C CA . ILE A 1 85 ? 24.613 -10.301 -11.923 1.00 91.19 85 ILE A CA 1
ATOM 659 C C . ILE A 1 85 ? 25.836 -10.651 -11.063 1.00 91.19 85 ILE A C 1
ATOM 661 O O . ILE A 1 85 ? 25.714 -11.377 -10.078 1.00 91.19 85 ILE A O 1
ATOM 665 N N . ASP A 1 86 ? 27.025 -10.181 -11.452 1.00 88.31 86 ASP A N 1
ATOM 666 C CA . ASP A 1 86 ? 28.313 -10.559 -10.863 1.00 88.31 86 ASP A CA 1
ATOM 667 C C . ASP A 1 86 ? 29.223 -9.356 -10.563 1.00 88.31 86 ASP A C 1
ATOM 669 O O . ASP A 1 86 ? 30.456 -9.476 -10.570 1.00 88.31 86 ASP A O 1
ATOM 673 N N . GLU A 1 87 ? 28.609 -8.215 -10.233 1.00 85.75 87 GLU A N 1
ATOM 674 C CA . GLU A 1 87 ? 29.285 -6.940 -9.942 1.00 85.75 87 GLU A CA 1
ATOM 675 C C . GLU A 1 87 ? 30.004 -6.356 -11.172 1.00 85.75 87 GLU A C 1
ATOM 677 O O . GLU A 1 87 ? 31.114 -5.822 -11.084 1.00 85.75 87 GLU A O 1
ATOM 682 N N . GLY A 1 88 ? 29.404 -6.515 -12.352 1.00 86.19 88 GLY A N 1
ATOM 683 C CA . GLY A 1 88 ? 29.874 -5.888 -13.582 1.00 86.19 88 GLY A CA 1
ATOM 684 C C . GLY A 1 88 ? 31.074 -6.597 -14.198 1.00 86.19 88 GLY A C 1
ATOM 685 O O . GLY A 1 88 ? 31.681 -6.055 -15.128 1.00 86.19 88 GLY A O 1
ATOM 686 N N . LYS A 1 89 ? 31.426 -7.794 -13.702 1.00 87.75 89 LYS A N 1
ATOM 687 C CA . LYS A 1 89 ? 32.514 -8.617 -14.250 1.00 87.75 89 LYS A CA 1
ATOM 688 C C . LYS A 1 89 ? 32.117 -9.189 -15.606 1.00 87.75 89 LYS A C 1
ATOM 690 O O . LYS A 1 89 ? 32.942 -9.210 -16.521 1.00 87.75 89 LYS A O 1
ATOM 695 N N . THR A 1 90 ? 30.864 -9.607 -15.750 1.00 92.19 90 THR A N 1
ATOM 696 C CA . THR A 1 90 ? 30.267 -10.037 -17.012 1.00 92.19 90 THR A CA 1
ATOM 697 C C . THR A 1 90 ? 28.997 -9.247 -17.307 1.00 92.19 90 THR A C 1
ATOM 699 O O . THR A 1 90 ? 28.241 -8.879 -16.409 1.00 92.19 90 THR A O 1
ATOM 702 N N . TRP A 1 91 ? 28.797 -8.945 -18.591 1.00 93.00 91 TRP A N 1
ATOM 703 C CA . TRP A 1 91 ? 27.639 -8.217 -19.101 1.00 93.00 91 TRP A CA 1
ATOM 704 C C . TRP A 1 91 ? 26.979 -9.044 -20.193 1.00 93.00 91 TRP A C 1
ATOM 706 O O . TRP A 1 91 ? 27.635 -9.476 -21.144 1.00 93.00 91 TRP A O 1
ATOM 716 N N . GLU A 1 92 ? 25.677 -9.250 -20.058 1.00 95.44 92 GLU A N 1
ATOM 717 C CA . GLU A 1 92 ? 24.857 -9.961 -21.025 1.00 95.44 92 GLU A CA 1
ATOM 718 C C . GLU A 1 92 ? 23.876 -9.007 -21.700 1.00 95.44 92 GLU A C 1
ATOM 720 O O . GLU A 1 92 ? 23.184 -8.227 -21.044 1.00 95.44 92 GLU A O 1
ATOM 725 N N . ALA A 1 93 ? 23.786 -9.087 -23.026 1.00 94.75 93 ALA A N 1
ATOM 726 C CA . ALA A 1 93 ? 22.845 -8.286 -23.795 1.00 94.75 93 ALA A CA 1
ATOM 727 C C . ALA A 1 93 ? 21.406 -8.801 -23.620 1.00 94.75 93 ALA A C 1
ATOM 729 O O . ALA A 1 93 ? 21.109 -9.973 -23.871 1.00 94.75 93 ALA A O 1
ATOM 730 N N . ALA A 1 94 ? 20.490 -7.904 -23.257 1.00 95.44 94 ALA A N 1
ATOM 731 C CA . ALA A 1 94 ? 19.060 -8.177 -23.264 1.00 95.44 94 ALA A CA 1
ATOM 732 C C . ALA A 1 94 ? 18.504 -8.160 -24.698 1.00 95.44 94 ALA A C 1
ATOM 734 O O . ALA A 1 94 ? 19.007 -7.466 -25.585 1.00 95.44 94 ALA A O 1
ATOM 735 N N . LYS A 1 95 ? 17.414 -8.897 -24.935 1.00 96.06 95 LYS A N 1
ATOM 736 C CA . LYS A 1 95 ? 16.672 -8.819 -26.200 1.00 96.06 95 LYS A CA 1
ATOM 737 C C . LYS A 1 95 ? 15.919 -7.497 -26.231 1.00 96.06 95 LYS A C 1
ATOM 739 O O . LYS A 1 95 ? 14.989 -7.340 -25.450 1.00 96.06 95 LYS A O 1
ATOM 744 N N . LEU A 1 96 ? 16.320 -6.588 -27.112 1.00 95.31 96 LEU A N 1
ATOM 745 C CA . LEU A 1 96 ? 15.775 -5.237 -27.253 1.00 95.31 96 LEU A CA 1
ATOM 746 C C . LEU A 1 96 ? 14.936 -5.124 -28.536 1.00 95.31 96 LEU A C 1
ATOM 748 O O . LEU A 1 96 ? 15.315 -5.689 -29.562 1.00 95.31 96 LEU A O 1
ATOM 752 N N . ASP A 1 97 ? 13.823 -4.394 -28.484 1.00 93.19 97 ASP A N 1
ATOM 753 C CA . ASP A 1 97 ? 13.025 -4.030 -29.659 1.00 93.19 97 ASP A CA 1
ATOM 754 C C . ASP A 1 97 ? 13.211 -2.560 -30.081 1.00 93.19 97 ASP A C 1
ATOM 756 O O . ASP A 1 97 ? 13.807 -1.746 -29.373 1.00 93.19 97 ASP A O 1
ATOM 760 N N . ASP A 1 98 ? 12.649 -2.199 -31.238 1.00 87.88 98 ASP A N 1
ATOM 761 C CA . ASP A 1 98 ? 12.747 -0.846 -31.809 1.00 87.88 98 ASP A CA 1
ATOM 762 C C . ASP A 1 98 ? 12.079 0.247 -30.949 1.00 87.88 98 ASP A C 1
ATOM 764 O O . ASP A 1 98 ? 12.256 1.437 -31.207 1.00 87.88 98 ASP A O 1
ATOM 768 N N . ARG A 1 99 ? 11.278 -0.131 -29.944 1.00 86.75 99 ARG A N 1
ATOM 769 C CA . ARG A 1 99 ? 10.586 0.783 -29.020 1.00 86.75 99 ARG A CA 1
ATOM 770 C C . ARG A 1 99 ? 11.308 0.919 -27.679 1.00 86.75 99 ARG A C 1
ATOM 772 O O . ARG A 1 99 ? 10.784 1.574 -26.774 1.00 86.75 99 ARG A O 1
ATOM 779 N N . GLY A 1 100 ? 12.486 0.309 -27.546 1.00 87.44 100 GLY A N 1
ATOM 780 C CA . GLY A 1 100 ? 13.267 0.307 -26.315 1.00 87.44 100 GLY A CA 1
ATOM 781 C C . GLY A 1 100 ? 12.746 -0.667 -25.257 1.00 87.44 100 GLY A C 1
ATOM 782 O O . GLY A 1 100 ? 13.212 -0.621 -24.118 1.00 87.44 100 GLY A O 1
ATOM 783 N N . MET A 1 101 ? 11.789 -1.540 -25.596 1.00 92.31 101 MET A N 1
ATOM 784 C CA . MET A 1 101 ? 11.359 -2.615 -24.705 1.00 92.31 101 MET A CA 1
ATOM 785 C C . MET A 1 101 ? 12.419 -3.705 -24.705 1.00 92.31 101 MET A C 1
ATOM 787 O O . MET A 1 101 ? 12.892 -4.113 -25.768 1.00 92.31 101 MET A O 1
ATOM 791 N N . PHE A 1 102 ? 12.762 -4.218 -23.527 1.00 94.94 102 PHE A N 1
ATOM 792 C CA . PHE A 1 102 ? 13.738 -5.292 -23.414 1.00 94.94 102 PHE A CA 1
ATOM 793 C C . PHE A 1 102 ? 13.245 -6.469 -22.583 1.00 94.94 102 PHE A C 1
ATOM 795 O O . PHE A 1 102 ? 12.348 -6.357 -21.743 1.00 94.94 102 PHE A O 1
ATOM 802 N N . THR A 1 103 ? 13.835 -7.634 -22.840 1.00 95.81 103 THR A N 1
ATOM 803 C CA . THR A 1 103 ? 13.636 -8.844 -22.044 1.00 95.81 103 THR A CA 1
ATOM 804 C C . THR A 1 103 ? 14.945 -9.603 -21.875 1.00 95.81 103 THR A C 1
ATOM 806 O O . THR A 1 103 ? 15.674 -9.829 -22.843 1.00 95.81 103 THR A O 1
ATOM 809 N N . TRP A 1 104 ? 15.215 -10.045 -20.653 1.00 95.88 104 TRP A N 1
ATOM 810 C CA . TRP A 1 104 ? 16.337 -10.914 -20.311 1.00 95.88 104 TRP A CA 1
ATOM 811 C C . TRP A 1 104 ? 15.867 -12.000 -19.343 1.00 95.88 104 TRP A C 1
ATOM 813 O O . TRP A 1 104 ? 14.916 -11.798 -18.593 1.00 95.88 104 TRP A O 1
ATOM 823 N N . GLU A 1 105 ? 16.477 -13.178 -19.404 1.00 94.75 105 GLU A N 1
ATOM 824 C CA . GLU A 1 105 ? 16.078 -14.327 -18.595 1.00 94.75 105 GLU A CA 1
ATOM 825 C C . GLU A 1 105 ? 17.317 -15.019 -18.047 1.00 94.75 105 GLU A C 1
ATOM 827 O O . GLU A 1 105 ? 18.240 -15.315 -18.804 1.00 94.75 105 GLU A O 1
ATOM 832 N N . PHE A 1 106 ? 17.294 -15.348 -16.758 1.00 93.50 106 PHE A N 1
ATOM 833 C CA . PHE A 1 106 ? 18.311 -16.194 -16.146 1.00 93.50 106 PHE A CA 1
ATOM 834 C C . PHE A 1 106 ? 17.707 -17.151 -15.123 1.00 93.50 106 PHE A C 1
ATOM 836 O O . PHE A 1 106 ? 16.610 -16.934 -14.604 1.00 93.50 106 PHE A O 1
ATOM 843 N N . ARG A 1 107 ? 18.432 -18.231 -14.826 1.00 93.06 107 ARG A N 1
ATOM 844 C CA . ARG A 1 107 ? 18.057 -19.186 -13.780 1.00 93.06 107 ARG A CA 1
ATOM 845 C C . ARG A 1 107 ? 18.881 -18.919 -12.524 1.00 93.06 107 ARG A C 1
ATOM 847 O O . ARG A 1 107 ? 20.083 -19.172 -12.562 1.00 93.06 107 ARG A O 1
ATOM 854 N N . PRO A 1 108 ? 18.266 -18.425 -11.439 1.00 91.81 108 PRO A N 1
ATOM 855 C CA . PRO A 1 108 ? 18.982 -18.166 -10.201 1.00 91.81 108 PRO A CA 1
ATOM 856 C C . PRO A 1 108 ? 19.301 -19.464 -9.453 1.00 91.81 108 PRO A C 1
ATOM 858 O O . PRO A 1 108 ? 18.539 -20.434 -9.475 1.00 91.81 108 PRO A O 1
ATOM 861 N N . GLU A 1 109 ? 20.397 -19.440 -8.708 1.00 88.31 109 GLU A N 1
ATOM 862 C CA . GLU A 1 109 ? 20.709 -20.408 -7.669 1.00 88.31 109 GLU A CA 1
ATOM 863 C C . GLU A 1 109 ? 20.016 -19.993 -6.370 1.00 88.31 109 GLU A C 1
ATOM 865 O O . GLU A 1 109 ? 20.104 -18.851 -5.912 1.00 88.31 109 GLU A O 1
ATOM 870 N N . ILE A 1 110 ? 19.297 -20.933 -5.760 1.00 85.94 110 ILE A N 1
ATOM 871 C CA . ILE A 1 110 ? 18.583 -20.674 -4.511 1.00 85.94 110 ILE A CA 1
ATOM 872 C C . ILE A 1 110 ? 19.597 -20.452 -3.382 1.00 85.94 110 ILE A C 1
ATOM 874 O O . ILE A 1 110 ? 20.460 -21.290 -3.134 1.00 85.94 110 ILE A O 1
ATOM 878 N N . GLY A 1 111 ? 19.431 -19.353 -2.654 1.00 82.44 111 GLY A N 1
ATOM 879 C CA . GLY A 1 111 ? 20.284 -18.917 -1.554 1.00 82.44 111 GLY A CA 1
ATOM 880 C C . GLY A 1 111 ? 21.459 -18.045 -1.991 1.00 82.44 111 GLY A C 1
ATOM 881 O O . GLY A 1 111 ? 22.215 -17.613 -1.126 1.00 82.44 111 GLY A O 1
ATOM 882 N N . HIS A 1 112 ? 21.613 -17.785 -3.292 1.00 85.12 112 HIS A N 1
ATOM 883 C CA . HIS A 1 112 ? 22.661 -16.916 -3.814 1.00 85.12 112 HIS A CA 1
ATOM 884 C C . HIS A 1 112 ? 22.205 -15.451 -3.841 1.00 85.12 112 HIS A C 1
ATOM 886 O O . HIS A 1 112 ? 21.082 -15.158 -4.261 1.00 85.12 112 HIS A O 1
ATOM 892 N N . ASP A 1 113 ? 23.075 -14.554 -3.375 1.00 85.81 113 ASP A N 1
ATOM 893 C CA . ASP A 1 113 ? 22.884 -13.101 -3.405 1.00 85.81 113 ASP A CA 1
ATOM 894 C C . ASP A 1 113 ? 23.587 -12.532 -4.642 1.00 85.81 113 ASP A C 1
ATOM 896 O O . ASP A 1 113 ? 24.811 -12.597 -4.751 1.00 85.81 113 ASP A O 1
ATOM 900 N N . TYR A 1 114 ? 22.803 -12.032 -5.591 1.00 88.19 114 TYR A N 1
ATOM 901 C CA . TYR A 1 114 ? 23.283 -11.442 -6.834 1.00 88.19 114 TYR A CA 1
ATOM 902 C C . TYR A 1 114 ? 23.317 -9.922 -6.701 1.00 88.19 114 TYR A C 1
ATOM 904 O O . TYR A 1 114 ? 22.306 -9.317 -6.347 1.00 88.19 114 TYR A O 1
ATOM 912 N N . LEU A 1 115 ? 24.427 -9.281 -7.072 1.00 87.56 115 LEU A N 1
ATOM 913 C CA . LEU A 1 115 ? 24.418 -7.837 -7.302 1.00 87.56 115 LEU A CA 1
ATOM 914 C C . LEU A 1 115 ? 23.913 -7.583 -8.723 1.00 87.56 115 LEU A C 1
ATOM 916 O O . LEU A 1 115 ? 24.662 -7.742 -9.688 1.00 87.56 115 LEU A O 1
ATOM 920 N N . PHE A 1 116 ? 22.629 -7.246 -8.843 1.00 88.75 116 PHE A N 1
ATOM 921 C CA . PHE A 1 116 ? 22.012 -6.932 -10.124 1.00 88.75 116 PHE A CA 1
ATOM 922 C C . PHE A 1 116 ? 22.398 -5.516 -10.541 1.00 88.75 116 PHE A C 1
ATOM 924 O O . PHE A 1 116 ? 22.175 -4.566 -9.791 1.00 88.75 116 PHE A O 1
ATOM 931 N N . GLN A 1 117 ? 22.934 -5.390 -11.749 1.00 90.06 117 GLN A N 1
ATOM 932 C CA . GLN A 1 117 ? 23.264 -4.117 -12.376 1.00 90.06 117 GLN A CA 1
ATOM 933 C C . GLN A 1 117 ? 22.715 -4.109 -13.797 1.00 90.06 117 GLN A C 1
ATOM 935 O O . GLN A 1 117 ? 22.731 -5.125 -14.500 1.00 90.06 117 GLN A O 1
ATOM 940 N N . ILE A 1 118 ? 22.238 -2.956 -14.245 1.00 90.75 118 ILE A N 1
ATOM 941 C CA . ILE A 1 118 ? 21.686 -2.796 -15.588 1.00 90.75 118 ILE A CA 1
ATOM 942 C C . ILE A 1 118 ? 22.094 -1.451 -16.171 1.00 90.75 118 ILE A C 1
ATOM 944 O O . ILE A 1 118 ? 22.058 -0.425 -15.493 1.00 90.75 118 ILE A O 1
ATOM 948 N N . ARG A 1 119 ? 22.452 -1.449 -17.458 1.00 91.44 119 ARG A N 1
ATOM 949 C CA . ARG A 1 119 ? 22.743 -0.221 -18.200 1.00 91.44 119 ARG A CA 1
ATOM 950 C C . ARG A 1 119 ? 22.086 -0.201 -19.569 1.00 91.44 119 ARG A C 1
ATOM 952 O O . ARG A 1 119 ? 21.989 -1.229 -20.239 1.00 91.44 119 ARG A O 1
ATOM 959 N N . ALA A 1 120 ? 21.649 0.980 -19.990 1.00 91.44 120 ALA A N 1
ATOM 960 C CA . ALA A 1 120 ? 21.154 1.224 -21.339 1.00 91.44 120 ALA A CA 1
ATOM 961 C C . ALA A 1 120 ? 22.152 2.096 -22.096 1.00 91.44 120 ALA A C 1
ATOM 963 O O . ALA A 1 120 ? 22.611 3.110 -21.578 1.00 91.44 120 ALA A O 1
ATOM 964 N N . VAL A 1 121 ? 22.455 1.717 -23.335 1.00 91.38 121 VAL A N 1
ATOM 965 C CA . VAL A 1 121 ? 23.369 2.427 -24.229 1.00 91.38 121 VAL A CA 1
ATOM 966 C C . VAL A 1 121 ? 22.586 2.909 -25.445 1.00 91.38 121 VAL A C 1
ATOM 968 O O . VAL A 1 121 ? 21.940 2.127 -26.143 1.00 91.38 121 VAL A O 1
ATOM 971 N N . SER A 1 122 ? 22.625 4.211 -25.709 1.00 90.44 122 SER A N 1
ATOM 972 C CA . SER A 1 122 ? 22.050 4.824 -26.914 1.00 90.44 122 SER A CA 1
ATOM 973 C C . SER A 1 122 ? 22.775 4.365 -28.183 1.00 90.44 122 SER A C 1
ATOM 975 O O . SER A 1 122 ? 23.938 3.964 -28.147 1.00 90.44 122 SER A O 1
ATOM 977 N N . THR A 1 123 ? 22.143 4.521 -29.348 1.00 87.69 123 THR A N 1
ATOM 978 C CA . THR A 1 123 ? 22.805 4.298 -30.652 1.00 87.69 123 THR A CA 1
ATOM 979 C C . THR A 1 123 ? 24.016 5.209 -30.889 1.00 87.69 123 THR A C 1
ATOM 981 O O . THR A 1 123 ? 24.814 4.957 -31.787 1.00 87.69 123 THR A O 1
ATOM 984 N N . THR A 1 124 ? 24.156 6.276 -30.101 1.00 85.00 124 THR A N 1
ATOM 985 C CA . THR A 1 124 ? 25.297 7.200 -30.110 1.00 85.00 124 THR A CA 1
ATOM 986 C C . THR A 1 124 ? 26.414 6.810 -29.136 1.00 85.00 124 THR A C 1
ATOM 988 O O . THR A 1 124 ? 27.425 7.503 -29.080 1.00 85.00 124 THR A O 1
ATOM 991 N N . GLY A 1 125 ? 26.259 5.718 -28.378 1.00 84.06 125 GLY A N 1
ATOM 992 C CA . GLY A 1 125 ? 27.272 5.206 -27.447 1.00 84.06 125 GLY A CA 1
ATOM 993 C C . GLY A 1 125 ? 27.246 5.821 -26.043 1.00 84.06 125 GLY A C 1
ATOM 994 O O . GLY A 1 125 ? 28.094 5.484 -25.224 1.00 84.06 125 GLY A O 1
ATOM 995 N N . VAL A 1 126 ? 26.282 6.697 -25.742 1.00 86.19 126 VAL A N 1
ATOM 996 C CA . VAL A 1 126 ? 26.059 7.241 -24.388 1.00 86.19 126 VAL A CA 1
ATOM 997 C C . VAL A 1 126 ? 25.338 6.193 -23.542 1.00 86.19 126 VAL A C 1
ATOM 999 O O . VAL A 1 126 ? 24.325 5.666 -24.004 1.00 86.19 126 VAL A O 1
ATOM 1002 N N . SER A 1 127 ? 25.847 5.908 -22.341 1.00 84.12 127 SER A N 1
ATOM 1003 C CA . SER A 1 127 ? 25.301 4.932 -21.385 1.00 84.12 127 SER A CA 1
ATOM 1004 C C . SER A 1 127 ? 24.647 5.628 -20.192 1.00 84.12 127 SER A C 1
ATOM 1006 O O . SER A 1 127 ? 25.092 6.707 -19.817 1.00 84.12 127 SER A O 1
ATOM 1008 N N . THR A 1 128 ? 23.664 4.979 -19.564 1.00 80.94 128 THR A N 1
ATOM 1009 C CA . THR A 1 128 ? 23.206 5.316 -18.202 1.00 80.94 128 THR A CA 1
ATOM 1010 C C . THR A 1 128 ? 24.374 5.289 -17.214 1.00 80.94 128 THR A C 1
ATOM 1012 O O . THR A 1 128 ? 25.247 4.416 -17.331 1.00 80.94 128 THR A O 1
ATOM 1015 N N . GLY A 1 129 ? 24.358 6.178 -16.216 1.00 67.56 129 GLY A N 1
ATOM 1016 C CA . GLY A 1 129 ? 25.250 6.114 -15.055 1.00 67.56 129 GLY A CA 1
ATOM 1017 C C . GLY A 1 129 ? 25.248 4.736 -14.374 1.00 67.56 129 GLY A C 1
ATOM 1018 O O . GLY A 1 129 ? 24.199 4.120 -14.196 1.00 67.56 129 GLY A O 1
ATOM 1019 N N . ALA A 1 130 ? 26.440 4.245 -14.017 1.00 55.84 130 ALA A N 1
ATOM 1020 C CA . ALA A 1 130 ? 26.667 2.859 -13.594 1.00 55.84 130 ALA A CA 1
ATOM 1021 C C . ALA A 1 130 ? 26.046 2.480 -12.239 1.00 55.84 130 ALA A C 1
ATOM 1023 O O . ALA A 1 130 ? 25.934 1.297 -11.977 1.00 55.84 130 ALA A O 1
ATOM 1024 N N . GLU A 1 131 ? 25.655 3.451 -11.408 1.00 61.84 131 GLU A N 1
ATOM 1025 C CA . GLU A 1 131 ? 25.186 3.209 -10.032 1.00 61.84 131 GLU A CA 1
ATOM 1026 C C . GLU A 1 131 ? 23.671 3.426 -9.855 1.00 61.84 131 GLU A C 1
ATOM 1028 O O . GLU A 1 131 ? 23.117 3.102 -8.808 1.00 61.84 131 GLU A O 1
ATOM 1033 N N . GLU A 1 132 ? 22.968 3.981 -10.853 1.00 62.78 132 GLU A N 1
ATOM 1034 C CA . GLU A 1 132 ? 21.562 4.397 -10.682 1.00 62.78 132 GLU A CA 1
ATOM 1035 C C . GLU A 1 132 ? 20.571 3.224 -10.578 1.00 62.78 132 GLU A C 1
ATOM 1037 O O . GLU A 1 132 ? 19.437 3.428 -10.148 1.00 62.78 132 GLU A O 1
ATOM 1042 N N . ASN A 1 133 ? 20.960 2.008 -10.976 1.00 70.25 133 ASN A N 1
ATOM 1043 C CA . ASN A 1 133 ? 20.048 0.860 -11.073 1.00 70.25 133 ASN A CA 1
ATOM 1044 C C . ASN A 1 133 ? 20.608 -0.412 -10.421 1.00 70.25 133 ASN A C 1
ATOM 1046 O O . ASN A 1 133 ? 20.227 -1.524 -10.797 1.00 70.25 133 ASN A O 1
ATOM 1050 N N . ASP A 1 134 ? 21.496 -0.236 -9.447 1.00 78.25 134 ASP A N 1
ATOM 1051 C CA . ASP A 1 134 ? 22.178 -1.329 -8.766 1.00 78.25 134 ASP A CA 1
ATOM 1052 C C . ASP A 1 134 ? 21.416 -1.739 -7.506 1.00 78.25 134 ASP A C 1
ATOM 1054 O O . ASP A 1 134 ? 21.097 -0.905 -6.655 1.00 78.25 134 ASP A O 1
ATOM 1058 N N . PHE A 1 135 ? 21.126 -3.031 -7.355 1.00 77.19 135 PHE A N 1
ATOM 1059 C CA . PHE A 1 135 ? 20.536 -3.555 -6.121 1.00 77.19 135 PHE A CA 1
ATOM 1060 C C . PHE A 1 135 ? 20.788 -5.052 -5.930 1.00 77.19 135 PHE A C 1
ATOM 1062 O O . PHE A 1 135 ? 21.044 -5.804 -6.869 1.00 77.19 135 PHE A O 1
ATOM 1069 N N . HIS A 1 136 ? 20.672 -5.496 -4.679 1.00 78.25 136 HIS A N 1
ATOM 1070 C CA . HIS A 1 136 ? 20.789 -6.905 -4.314 1.00 78.25 136 HIS A CA 1
ATOM 1071 C C . HIS A 1 136 ? 19.545 -7.698 -4.724 1.00 78.25 136 HIS A C 1
ATOM 1073 O O . HIS A 1 136 ? 18.414 -7.293 -4.439 1.00 78.25 136 HIS A O 1
ATOM 1079 N N . LEU A 1 137 ? 19.760 -8.849 -5.355 1.00 78.94 137 LEU A N 1
ATOM 1080 C CA . LEU A 1 137 ? 18.753 -9.810 -5.779 1.00 78.94 137 LEU A CA 1
ATOM 1081 C C . LEU A 1 137 ? 19.033 -11.162 -5.122 1.00 78.94 137 LEU A C 1
ATOM 1083 O O . LEU A 1 137 ? 19.965 -11.868 -5.487 1.00 78.94 137 LEU A O 1
ATOM 1087 N N . LEU A 1 138 ? 18.168 -11.558 -4.194 1.00 77.31 138 LEU A N 1
ATOM 1088 C CA . LEU A 1 138 ? 18.306 -12.795 -3.434 1.00 77.31 138 LEU A CA 1
ATOM 1089 C C . LEU A 1 138 ? 17.113 -13.719 -3.688 1.00 77.31 138 LEU A C 1
ATOM 1091 O O . LEU A 1 138 ? 15.962 -13.316 -3.533 1.00 77.31 138 LEU A O 1
ATOM 1095 N N . VAL A 1 139 ? 17.357 -14.983 -4.035 1.00 76.75 139 VAL A N 1
ATOM 1096 C CA . VAL A 1 139 ? 16.283 -15.983 -4.191 1.00 76.75 139 VAL A CA 1
ATOM 1097 C C . VAL A 1 139 ? 16.326 -16.962 -3.029 1.00 76.75 139 VAL A C 1
ATOM 1099 O O . VAL A 1 139 ? 17.256 -17.747 -2.920 1.00 76.75 139 VAL A O 1
ATOM 1102 N N . LEU A 1 140 ? 15.326 -16.955 -2.152 1.00 76.62 140 LEU A N 1
ATOM 1103 C CA . LEU A 1 140 ? 15.294 -17.797 -0.951 1.00 76.62 140 LEU A CA 1
ATOM 1104 C C . LEU A 1 140 ? 14.309 -18.953 -1.096 1.00 76.62 140 LEU A C 1
ATOM 1106 O O . LEU A 1 140 ? 13.194 -18.744 -1.548 1.00 76.62 140 LEU A O 1
ATOM 1110 N N . SER A 1 141 ? 14.636 -20.142 -0.578 1.00 66.50 141 SER A N 1
ATOM 1111 C CA . SER A 1 141 ? 13.716 -21.301 -0.501 1.00 66.50 141 SER A CA 1
ATOM 1112 C C . SER A 1 141 ? 12.564 -21.140 0.507 1.00 66.50 141 SER A C 1
ATOM 1114 O O . SER A 1 141 ? 11.863 -22.104 0.822 1.00 66.50 141 SER A O 1
ATOM 1116 N N . VAL A 1 142 ? 12.377 -19.943 1.064 1.00 68.88 142 VAL A N 1
ATOM 1117 C CA . VAL A 1 142 ? 11.472 -19.704 2.188 1.00 68.88 142 VAL A CA 1
ATOM 1118 C C . VAL A 1 142 ? 10.047 -19.503 1.688 1.00 68.88 142 VAL A C 1
ATOM 1120 O O . VAL A 1 142 ? 9.769 -18.594 0.907 1.00 68.88 142 VAL A O 1
ATOM 1123 N N . ASN A 1 143 ? 9.123 -20.290 2.237 1.00 80.06 143 ASN A N 1
ATOM 1124 C CA . ASN A 1 143 ? 7.690 -20.163 1.991 1.00 80.06 143 ASN A CA 1
ATOM 1125 C C . ASN A 1 143 ? 7.171 -18.807 2.506 1.00 80.06 143 ASN A C 1
ATOM 1127 O O . ASN A 1 143 ? 7.047 -18.606 3.721 1.00 80.06 143 ASN A O 1
ATOM 1131 N N . GLY A 1 144 ? 6.840 -17.884 1.595 1.00 83.44 144 GLY A N 1
ATOM 1132 C CA . GLY A 1 144 ? 6.396 -16.536 1.971 1.00 83.44 144 GLY A CA 1
ATOM 1133 C C . GLY A 1 144 ? 5.081 -16.505 2.738 1.00 83.44 144 GLY A C 1
ATOM 1134 O O . GLY A 1 144 ? 4.879 -15.645 3.593 1.00 83.44 144 GLY A O 1
ATOM 1135 N N . THR A 1 145 ? 4.226 -17.513 2.551 1.00 87.81 145 THR A N 1
ATOM 1136 C CA . THR A 1 145 ? 3.001 -17.660 3.345 1.00 87.81 145 THR A CA 1
ATOM 1137 C C . THR A 1 145 ? 3.305 -17.943 4.815 1.00 87.81 145 THR A C 1
ATOM 1139 O O . THR A 1 145 ? 2.643 -17.388 5.694 1.00 87.81 145 THR A O 1
ATOM 1142 N N . THR A 1 146 ? 4.277 -18.809 5.110 1.00 90.50 146 THR A N 1
ATOM 1143 C CA . THR A 1 146 ? 4.674 -19.101 6.496 1.00 90.50 146 THR A CA 1
ATOM 1144 C C . THR A 1 146 ? 5.270 -17.863 7.154 1.00 90.50 146 THR A C 1
ATOM 1146 O O . THR A 1 146 ? 4.845 -17.490 8.246 1.00 90.50 146 THR A O 1
ATOM 1149 N N . GLU A 1 147 ? 6.171 -17.179 6.453 1.00 92.06 147 GLU A N 1
ATOM 1150 C CA . GLU A 1 147 ? 6.836 -15.981 6.962 1.00 92.06 147 GLU A CA 1
ATOM 1151 C C . GLU A 1 147 ? 5.845 -14.837 7.224 1.00 92.06 147 GLU A C 1
ATOM 1153 O O . GLU A 1 147 ? 5.859 -14.239 8.296 1.00 92.06 147 GLU A O 1
ATOM 1158 N N . ALA A 1 148 ? 4.900 -14.590 6.311 1.00 94.56 148 ALA A N 1
ATOM 1159 C CA . ALA A 1 148 ? 3.870 -13.569 6.498 1.00 94.56 148 ALA A CA 1
ATOM 1160 C C . ALA A 1 148 ? 2.967 -13.863 7.714 1.00 94.56 148 ALA A C 1
ATOM 1162 O O . ALA A 1 148 ? 2.626 -12.957 8.478 1.00 94.56 148 ALA A O 1
ATOM 1163 N N . LYS A 1 149 ? 2.630 -15.140 7.965 1.00 96.38 149 LYS A N 1
ATOM 1164 C CA . LYS A 1 149 ? 1.901 -15.551 9.182 1.00 96.38 149 LYS A CA 1
ATOM 1165 C C . LYS A 1 149 ? 2.722 -15.317 10.449 1.00 96.38 149 LYS A C 1
ATOM 1167 O O . LYS A 1 149 ? 2.159 -14.936 11.475 1.00 96.38 149 LYS A O 1
ATOM 1172 N N . GLU A 1 150 ? 4.023 -15.581 10.416 1.00 96.25 150 GLU A N 1
ATOM 1173 C CA . GLU A 1 150 ? 4.918 -15.349 11.552 1.00 96.25 150 GLU A CA 1
ATOM 1174 C C . GLU A 1 150 ? 5.101 -13.860 11.839 1.00 96.25 150 GLU A C 1
ATOM 1176 O O . GLU A 1 150 ? 4.950 -13.452 12.991 1.00 96.25 150 GLU A O 1
ATOM 1181 N N . THR A 1 151 ? 5.331 -13.040 10.812 1.00 97.75 151 THR A N 1
ATOM 1182 C CA . THR A 1 151 ? 5.394 -11.580 10.939 1.00 97.75 151 THR A CA 1
ATOM 1183 C C . THR A 1 151 ? 4.099 -11.028 11.520 1.00 97.75 151 THR A C 1
ATOM 1185 O O . THR A 1 151 ? 4.149 -10.297 12.506 1.00 97.75 151 THR A O 1
ATOM 1188 N N . PHE A 1 152 ? 2.931 -11.443 11.020 1.00 98.38 152 PHE A N 1
ATOM 1189 C CA . PHE A 1 152 ? 1.648 -11.013 11.584 1.00 98.38 152 PHE A CA 1
ATOM 1190 C C . PHE A 1 152 ? 1.510 -11.357 13.077 1.00 98.38 152 PHE A C 1
ATOM 1192 O O . PHE A 1 152 ? 1.061 -10.529 13.869 1.00 98.38 152 PHE A O 1
ATOM 1199 N N . ARG A 1 153 ? 1.951 -12.551 13.501 1.00 98.19 153 ARG A N 1
ATOM 1200 C CA . ARG A 1 153 ? 1.966 -12.931 14.927 1.00 98.19 153 ARG A CA 1
ATOM 1201 C C . ARG A 1 153 ? 2.931 -12.083 15.753 1.00 98.19 153 ARG A C 1
ATOM 1203 O O . ARG A 1 153 ? 2.593 -11.738 16.883 1.00 98.19 153 ARG A O 1
ATOM 1210 N N . LYS A 1 154 ? 4.103 -11.734 15.213 1.00 98.44 154 LYS A N 1
ATOM 1211 C CA . LYS A 1 154 ? 5.048 -10.818 15.873 1.00 98.44 154 LYS A CA 1
ATOM 1212 C C . LYS A 1 154 ? 4.439 -9.423 16.035 1.00 98.44 154 LYS A C 1
ATOM 1214 O O . LYS A 1 154 ? 4.510 -8.878 17.130 1.00 98.44 154 LYS A O 1
ATOM 1219 N N . MET A 1 155 ? 3.754 -8.903 15.013 1.00 98.50 155 MET A N 1
ATOM 1220 C CA . MET A 1 155 ? 3.054 -7.611 15.088 1.00 98.50 155 MET A CA 1
ATOM 1221 C C . MET A 1 155 ? 1.931 -7.616 16.127 1.00 98.50 155 MET A C 1
ATOM 1223 O O . MET A 1 155 ? 1.847 -6.701 16.941 1.00 98.50 155 MET A O 1
ATOM 1227 N N . LEU A 1 156 ? 1.101 -8.667 16.152 1.00 98.38 156 LEU A N 1
ATOM 1228 C CA . LEU A 1 156 ? 0.081 -8.855 17.190 1.00 98.38 156 LEU A CA 1
ATOM 1229 C C . LEU A 1 156 ? 0.695 -8.811 18.590 1.00 98.38 156 LEU A C 1
ATOM 1231 O O . LEU A 1 156 ? 0.176 -8.136 19.476 1.00 98.38 156 LEU A O 1
ATOM 1235 N N . ASN A 1 157 ? 1.795 -9.540 18.780 1.00 98.44 157 ASN A N 1
ATOM 1236 C CA . ASN A 1 157 ? 2.492 -9.614 20.054 1.00 98.44 157 ASN A CA 1
ATOM 1237 C C . ASN A 1 157 ? 3.034 -8.238 20.473 1.00 98.44 157 ASN A C 1
ATOM 1239 O O . ASN A 1 157 ? 2.738 -7.786 21.580 1.00 98.44 157 ASN A O 1
ATOM 1243 N N . ALA A 1 158 ? 3.735 -7.551 19.568 1.00 98.62 158 ALA A N 1
ATOM 1244 C CA . ALA A 1 158 ? 4.267 -6.214 19.804 1.00 98.62 158 ALA A CA 1
ATOM 1245 C C . ALA A 1 158 ? 3.154 -5.220 20.175 1.00 98.62 158 ALA A C 1
ATOM 1247 O O . ALA A 1 158 ? 3.253 -4.528 21.184 1.00 98.62 158 ALA A O 1
ATOM 1248 N N . TYR A 1 159 ? 2.036 -5.221 19.441 1.00 98.44 159 TYR A N 1
ATOM 1249 C CA . TYR A 1 159 ? 0.907 -4.331 19.716 1.00 98.44 159 TYR A CA 1
ATOM 1250 C C . TYR A 1 159 ? 0.234 -4.618 21.070 1.00 98.44 159 TYR A C 1
ATOM 1252 O O . TYR A 1 159 ? -0.013 -3.696 21.845 1.00 98.44 159 TYR A O 1
ATOM 1260 N N . MET A 1 160 ? -0.018 -5.890 21.410 1.00 98.25 160 MET A N 1
ATOM 1261 C CA . MET A 1 160 ? -0.612 -6.262 22.708 1.00 98.25 160 MET A CA 1
ATOM 1262 C C . MET A 1 160 ? 0.290 -5.918 23.903 1.00 98.25 160 MET A C 1
ATOM 1264 O O . MET A 1 160 ? -0.219 -5.615 24.981 1.00 98.25 160 MET A O 1
ATOM 1268 N N . HIS A 1 161 ? 1.613 -5.930 23.713 1.00 98.38 161 HIS A N 1
ATOM 1269 C CA . HIS A 1 161 ? 2.594 -5.560 24.740 1.00 98.38 161 HIS A CA 1
ATOM 1270 C C . HIS A 1 161 ? 3.028 -4.092 24.670 1.00 98.38 161 HIS A C 1
ATOM 1272 O O . HIS A 1 161 ? 3.898 -3.684 25.438 1.00 98.38 161 HIS A O 1
ATOM 1278 N N . LYS A 1 162 ? 2.407 -3.291 23.793 1.00 98.31 162 LYS A N 1
ATOM 1279 C CA . LYS A 1 162 ? 2.729 -1.873 23.575 1.00 98.31 162 LYS A CA 1
ATOM 1280 C C . LYS A 1 162 ? 4.198 -1.625 23.202 1.00 98.31 162 LYS A C 1
ATOM 1282 O O . LYS A 1 162 ? 4.765 -0.580 23.519 1.00 98.31 162 LYS A O 1
ATOM 1287 N N . ASP A 1 163 ? 4.820 -2.587 22.526 1.00 98.44 163 ASP A N 1
ATOM 1288 C CA . ASP A 1 163 ? 6.177 -2.483 21.998 1.00 98.44 163 ASP A CA 1
ATOM 1289 C C . ASP A 1 163 ? 6.154 -1.758 20.648 1.00 98.44 163 ASP A C 1
ATOM 1291 O O . ASP A 1 163 ? 6.048 -2.365 19.579 1.00 98.44 163 ASP A O 1
ATOM 1295 N N . ARG A 1 164 ? 6.214 -0.423 20.705 1.00 97.94 164 ARG A N 1
ATOM 1296 C CA . ARG A 1 164 ? 6.190 0.425 19.506 1.00 97.94 164 ARG A CA 1
ATOM 1297 C C . ARG A 1 164 ? 7.381 0.161 18.590 1.00 97.94 164 ARG A C 1
ATOM 1299 O O . ARG A 1 164 ? 7.187 0.063 17.385 1.00 97.94 164 ARG A O 1
ATOM 1306 N N . SER A 1 165 ? 8.586 0.038 19.149 1.00 97.69 165 SER A N 1
ATOM 1307 C CA . SER A 1 165 ? 9.801 -0.176 18.354 1.00 97.69 165 SER A CA 1
ATOM 1308 C C . SER A 1 165 ? 9.729 -1.517 17.636 1.00 97.69 165 SER A C 1
ATOM 1310 O O . SER A 1 165 ? 9.861 -1.559 16.418 1.00 97.69 165 SER A O 1
ATOM 1312 N N . GLY A 1 166 ? 9.407 -2.593 18.361 1.00 97.75 166 GLY A N 1
ATOM 1313 C CA . GLY A 1 166 ? 9.280 -3.923 17.771 1.00 97.75 166 GLY A CA 1
ATOM 1314 C C . GLY A 1 166 ? 8.145 -4.032 16.751 1.00 97.75 166 GLY A C 1
ATOM 1315 O O . GLY A 1 166 ? 8.244 -4.820 15.812 1.00 97.75 166 GLY A O 1
ATOM 1316 N N . PHE A 1 167 ? 7.079 -3.233 16.885 1.00 98.56 167 PHE A N 1
ATOM 1317 C CA . PHE A 1 167 ? 6.042 -3.135 15.857 1.00 98.56 167 PHE A CA 1
ATOM 1318 C C . PHE A 1 167 ? 6.552 -2.406 14.608 1.00 98.56 167 PHE A C 1
ATOM 1320 O O . PHE A 1 167 ? 6.403 -2.931 13.505 1.00 98.56 167 PHE A O 1
ATOM 1327 N N . MET A 1 168 ? 7.156 -1.223 14.769 1.00 97.50 168 MET A N 1
ATOM 1328 C CA . MET A 1 168 ? 7.645 -0.406 13.649 1.00 97.50 168 MET A CA 1
ATOM 1329 C C . MET A 1 168 ? 8.794 -1.078 12.896 1.00 97.50 168 MET A C 1
ATOM 1331 O O . MET A 1 168 ? 8.858 -0.968 11.675 1.00 97.50 168 MET A O 1
ATOM 1335 N N . ASP A 1 169 ? 9.607 -1.891 13.572 1.00 96.56 169 ASP A N 1
ATOM 1336 C CA . ASP A 1 169 ? 10.617 -2.736 12.930 1.00 96.56 169 ASP A CA 1
ATOM 1337 C C . ASP A 1 169 ? 10.007 -3.732 11.931 1.00 96.56 169 ASP A C 1
ATOM 1339 O O . ASP A 1 169 ? 10.718 -4.250 11.073 1.00 96.56 169 ASP A O 1
ATOM 1343 N N . LEU A 1 170 ? 8.708 -4.032 12.008 1.00 97.69 170 LEU A N 1
ATOM 1344 C CA . LEU A 1 170 ? 7.999 -4.927 11.088 1.00 97.69 170 LEU A CA 1
ATOM 1345 C C . LEU A 1 170 ? 7.247 -4.173 9.982 1.00 97.69 170 LEU A C 1
ATOM 1347 O O . LEU A 1 170 ? 6.627 -4.820 9.138 1.00 97.69 170 LEU A O 1
ATOM 1351 N N . VAL A 1 171 ? 7.307 -2.840 9.950 1.00 95.75 171 VAL A N 1
ATOM 1352 C CA . VAL A 1 171 ? 6.689 -1.991 8.922 1.00 95.75 171 VAL A CA 1
ATOM 1353 C C . VAL A 1 171 ? 7.718 -1.671 7.833 1.00 95.75 171 VAL A C 1
ATOM 1355 O O . VAL A 1 171 ? 8.900 -1.490 8.110 1.00 95.75 171 VAL A O 1
ATOM 1358 N N . SER A 1 172 ? 7.293 -1.686 6.570 1.00 90.44 172 SER A N 1
ATOM 1359 C CA . SER A 1 172 ? 8.136 -1.314 5.426 1.00 90.44 172 SER A CA 1
ATOM 1360 C C . SER A 1 172 ? 8.253 0.205 5.311 1.00 90.44 172 SER A C 1
ATOM 1362 O O . SER A 1 172 ? 7.310 0.925 5.638 1.00 90.44 172 SER A O 1
ATOM 1364 N N . ASN A 1 173 ? 9.379 0.695 4.789 1.00 82.94 173 ASN A N 1
ATOM 1365 C CA . ASN A 1 173 ? 9.547 2.122 4.505 1.00 82.94 173 ASN A CA 1
ATOM 1366 C C . ASN A 1 173 ? 8.630 2.576 3.355 1.00 82.94 173 ASN A C 1
ATOM 1368 O O . ASN A 1 173 ? 8.230 3.735 3.318 1.00 82.94 173 ASN A O 1
ATOM 1372 N N . SER A 1 174 ? 8.244 1.656 2.463 1.00 78.19 174 SER A N 1
ATOM 1373 C CA . SER A 1 174 ? 7.230 1.853 1.418 1.00 78.19 174 SER A CA 1
ATOM 1374 C C . SER A 1 174 ? 5.821 1.422 1.849 1.00 78.19 174 SER A C 1
ATOM 1376 O O . SER A 1 174 ? 5.029 0.942 1.032 1.00 78.19 174 SER A O 1
ATOM 1378 N N . PHE A 1 175 ? 5.487 1.575 3.136 1.00 84.38 175 PHE A N 1
ATOM 1379 C CA . PHE A 1 175 ? 4.114 1.417 3.614 1.00 84.38 175 PHE A CA 1
ATOM 1380 C C . PHE A 1 175 ? 3.162 2.326 2.814 1.00 84.38 175 PHE A C 1
ATOM 1382 O O . PHE A 1 175 ? 3.409 3.516 2.661 1.00 84.38 175 PHE A O 1
ATOM 1389 N N . GLU A 1 176 ? 2.080 1.752 2.281 1.00 81.88 176 GLU A N 1
ATOM 1390 C CA . GLU A 1 176 ? 1.147 2.432 1.368 1.00 81.88 176 GLU A CA 1
ATOM 1391 C C . GLU A 1 176 ? 0.257 3.466 2.091 1.00 81.88 176 GLU A C 1
ATOM 1393 O O . GLU A 1 176 ? -0.344 4.320 1.442 1.00 81.88 176 GLU A O 1
ATOM 1398 N N . GLY A 1 177 ? 0.147 3.386 3.422 1.00 76.00 177 GLY A N 1
ATOM 1399 C CA . GLY A 1 177 ? -0.496 4.407 4.257 1.00 76.00 177 GLY A CA 1
ATOM 1400 C C . GLY A 1 177 ? 0.514 5.424 4.797 1.00 76.00 177 GLY A C 1
ATOM 1401 O O . GLY A 1 177 ? 1.705 5.361 4.503 1.00 76.00 177 GLY A O 1
ATOM 1402 N N . ASN A 1 178 ? 0.074 6.355 5.644 1.00 79.56 178 ASN A N 1
ATOM 1403 C CA . ASN A 1 178 ? 0.992 7.311 6.262 1.00 79.56 178 ASN A CA 1
ATOM 1404 C C . ASN A 1 178 ? 1.749 6.663 7.439 1.00 79.56 178 ASN A C 1
ATOM 1406 O O . ASN A 1 178 ? 1.171 6.395 8.493 1.00 79.56 178 ASN A O 1
ATOM 1410 N N . ILE A 1 179 ? 3.053 6.417 7.262 1.00 83.50 179 ILE A N 1
ATOM 1411 C CA . ILE A 1 179 ? 3.906 5.777 8.278 1.00 83.50 179 ILE A CA 1
ATOM 1412 C C . ILE A 1 179 ? 4.039 6.610 9.561 1.00 83.50 179 ILE A C 1
ATOM 1414 O O . ILE A 1 179 ? 4.027 6.046 10.653 1.00 83.50 179 ILE A O 1
ATOM 1418 N N . SER A 1 180 ? 4.105 7.941 9.451 1.00 81.25 180 SER A N 1
ATOM 1419 C CA . SER A 1 180 ? 4.154 8.833 10.615 1.00 81.25 180 SER A CA 1
ATOM 1420 C C . SER A 1 180 ? 2.830 8.813 11.372 1.00 81.25 180 SER A C 1
ATOM 1422 O O . SER A 1 180 ? 2.832 8.683 12.591 1.00 81.25 180 SER A O 1
ATOM 1424 N N . ALA A 1 181 ? 1.703 8.829 10.653 1.00 82.44 181 ALA A N 1
ATOM 1425 C CA . ALA A 1 181 ? 0.386 8.677 11.268 1.00 82.44 181 ALA A CA 1
ATOM 1426 C C . ALA A 1 181 ? 0.239 7.320 11.971 1.00 82.44 181 ALA A C 1
ATOM 1428 O O . ALA A 1 181 ? -0.340 7.248 13.050 1.00 82.44 181 ALA A O 1
ATOM 1429 N N . LEU A 1 182 ? 0.799 6.245 11.402 1.00 92.56 182 LEU A N 1
ATOM 1430 C CA . LEU A 1 182 ? 0.837 4.939 12.057 1.00 92.56 182 LEU A CA 1
ATOM 1431 C C . LEU A 1 182 ? 1.644 4.982 13.360 1.00 92.56 182 LEU A C 1
ATOM 1433 O O . LEU A 1 182 ? 1.160 4.495 14.378 1.00 92.56 182 LEU A O 1
ATOM 1437 N N . GLU A 1 183 ? 2.843 5.566 13.358 1.00 92.12 183 GLU A N 1
ATOM 1438 C CA . GLU A 1 183 ? 3.659 5.675 14.574 1.00 92.12 183 GLU A CA 1
ATOM 1439 C C . GLU A 1 183 ? 2.981 6.526 15.665 1.00 92.12 183 GLU A C 1
ATOM 1441 O O . GLU A 1 183 ? 2.977 6.146 16.846 1.00 92.12 183 GLU A O 1
ATOM 1446 N N . ASP A 1 184 ? 2.366 7.643 15.273 1.00 89.50 184 ASP A N 1
ATOM 1447 C CA . ASP A 1 184 ? 1.605 8.514 16.169 1.00 89.50 184 ASP A CA 1
ATOM 1448 C C . ASP A 1 184 ? 0.383 7.782 16.735 1.00 89.50 184 ASP A C 1
ATOM 1450 O O . ASP A 1 184 ? 0.182 7.760 17.952 1.00 89.50 184 ASP A O 1
ATOM 1454 N N . ALA A 1 185 ? -0.374 7.076 15.892 1.00 94.25 185 ALA A N 1
ATOM 1455 C CA . ALA A 1 185 ? -1.531 6.305 16.327 1.00 94.25 185 ALA A CA 1
ATOM 1456 C C . ALA A 1 185 ? -1.151 5.146 17.255 1.00 94.25 185 ALA A C 1
ATOM 1458 O O . ALA A 1 185 ? -1.856 4.874 18.221 1.00 94.25 185 ALA A O 1
ATOM 1459 N N . LEU A 1 186 ? -0.022 4.468 17.027 1.00 97.81 186 LEU A N 1
ATOM 1460 C CA . LEU A 1 186 ? 0.492 3.473 17.975 1.00 97.81 186 LEU A CA 1
ATOM 1461 C C . LEU A 1 186 ? 0.812 4.122 19.327 1.00 97.81 186 LEU A C 1
ATOM 1463 O O . LEU A 1 186 ? 0.469 3.577 20.376 1.00 97.81 186 LEU A O 1
ATOM 1467 N N . THR A 1 187 ? 1.442 5.297 19.308 1.00 96.94 187 THR A N 1
ATOM 1468 C CA . THR A 1 187 ? 1.763 6.055 20.523 1.00 96.94 187 THR A CA 1
ATOM 1469 C C . THR A 1 187 ? 0.491 6.438 21.286 1.00 96.94 187 THR A C 1
ATOM 1471 O O . THR A 1 187 ? 0.418 6.242 22.503 1.00 96.94 187 THR A O 1
ATOM 1474 N N . ASP A 1 188 ? -0.533 6.917 20.583 1.00 95.62 188 ASP A N 1
ATOM 1475 C CA . ASP A 1 188 ? -1.816 7.307 21.163 1.00 95.62 188 ASP A CA 1
ATOM 1476 C C . ASP A 1 188 ? -2.634 6.106 21.652 1.00 95.62 188 ASP A C 1
ATOM 1478 O O . ASP A 1 188 ? -3.150 6.132 22.774 1.00 95.62 188 ASP A O 1
ATOM 1482 N N . ASP A 1 189 ? -2.701 5.025 20.874 1.00 97.00 189 ASP A N 1
ATOM 1483 C CA . ASP A 1 189 ? -3.328 3.762 21.268 1.00 97.00 189 ASP A CA 1
ATOM 1484 C C . ASP A 1 189 ? -2.713 3.255 22.581 1.00 97.00 189 ASP A C 1
ATOM 1486 O O . ASP A 1 189 ? -3.426 2.935 23.534 1.00 97.00 189 ASP A O 1
ATOM 1490 N N . PHE A 1 190 ? -1.382 3.227 22.677 1.00 97.62 190 PHE A N 1
ATOM 1491 C CA . PHE A 1 190 ? -0.677 2.732 23.861 1.00 97.62 190 PHE A CA 1
ATOM 1492 C C . PHE A 1 190 ? -0.813 3.659 25.069 1.00 97.62 190 PHE A C 1
ATOM 1494 O O . PHE A 1 190 ? -0.846 3.176 26.209 1.00 97.62 190 PHE A O 1
ATOM 1501 N N . ARG A 1 191 ? -0.936 4.971 24.826 1.00 96.75 191 ARG A N 1
ATOM 1502 C CA . ARG A 1 191 ? -1.215 5.981 25.852 1.00 96.75 191 ARG A CA 1
ATOM 1503 C C . ARG A 1 191 ? -2.630 5.870 26.404 1.00 96.75 191 ARG A C 1
ATOM 1505 O O . ARG A 1 191 ? -2.815 6.109 27.590 1.00 96.75 191 ARG A O 1
ATOM 1512 N N . TRP A 1 192 ? -3.627 5.566 25.575 1.00 97.31 192 TRP A N 1
ATOM 1513 C CA . TRP A 1 192 ? -5.038 5.651 25.971 1.00 97.31 192 TRP A CA 1
ATOM 1514 C C . TRP A 1 192 ? -5.707 4.312 26.269 1.00 97.31 192 TRP A C 1
ATOM 1516 O O . TRP A 1 192 ? -6.755 4.285 26.925 1.00 97.31 192 TRP A O 1
ATOM 1526 N N . LEU A 1 193 ? -5.120 3.200 25.840 1.00 97.19 193 LEU A N 1
ATOM 1527 C CA . LEU A 1 193 ? -5.616 1.858 26.118 1.00 97.19 193 LEU A CA 1
ATOM 1528 C C . LEU A 1 193 ? -4.751 1.224 27.207 1.00 97.19 193 LEU A C 1
ATOM 1530 O O . LEU A 1 193 ? -3.554 1.037 27.030 1.00 97.19 193 LEU A O 1
ATOM 1534 N N . ASP A 1 194 ? -5.350 0.895 28.351 1.00 96.38 194 ASP A N 1
ATOM 1535 C CA . ASP A 1 194 ? -4.672 0.314 29.518 1.00 96.38 194 ASP A CA 1
ATOM 1536 C C . ASP A 1 194 ? -4.187 -1.109 29.223 1.00 96.38 194 ASP A C 1
ATOM 1538 O O . ASP A 1 194 ? -3.008 -1.425 29.366 1.00 96.38 194 ASP A O 1
ATOM 1542 N N . SER A 1 195 ? -5.091 -1.941 28.709 1.00 96.62 195 SER A N 1
ATOM 1543 C CA . SER A 1 195 ? -4.808 -3.305 28.267 1.00 96.62 195 SER A CA 1
ATOM 1544 C C . SER A 1 195 ? -5.408 -3.550 26.892 1.00 96.62 195 SER A C 1
ATOM 1546 O O . SER A 1 195 ? -6.465 -3.006 26.560 1.00 96.62 195 SER A O 1
ATOM 1548 N N . ILE A 1 196 ? -4.717 -4.374 26.106 1.00 98.00 196 ILE A N 1
ATOM 1549 C CA . ILE A 1 196 ? -5.097 -4.758 24.752 1.00 98.00 196 ILE A CA 1
ATOM 1550 C C . ILE A 1 196 ? -4.944 -6.275 24.656 1.00 98.00 196 ILE A C 1
ATOM 1552 O O . ILE A 1 196 ? -3.852 -6.806 24.832 1.00 98.00 196 ILE A O 1
ATOM 1556 N N . ALA A 1 197 ? -6.038 -6.976 24.380 1.00 98.19 197 ALA A N 1
ATOM 1557 C CA . ALA A 1 197 ? -6.045 -8.415 24.155 1.00 98.19 197 ALA A CA 1
ATOM 1558 C C . ALA A 1 197 ? -6.686 -8.704 22.800 1.00 98.19 197 ALA A C 1
ATOM 1560 O O . ALA A 1 197 ? -7.814 -8.282 22.543 1.00 98.19 197 ALA A O 1
ATOM 1561 N N . ILE A 1 198 ? -5.971 -9.418 21.934 1.00 98.12 198 ILE A N 1
ATOM 1562 C CA . ILE A 1 198 ? -6.412 -9.719 20.572 1.00 98.12 198 ILE A CA 1
ATOM 1563 C C . ILE A 1 198 ? -6.267 -11.216 20.316 1.00 98.12 198 ILE A C 1
ATOM 1565 O O . ILE A 1 198 ? -5.214 -11.808 20.539 1.00 98.12 198 ILE A O 1
ATOM 1569 N N . GLN A 1 199 ? -7.325 -11.820 19.790 1.00 97.75 199 GLN A N 1
ATOM 1570 C CA . GLN A 1 199 ? -7.308 -13.163 19.228 1.00 97.75 199 GLN A CA 1
ATOM 1571 C C . GLN A 1 199 ? -7.636 -13.060 17.746 1.00 97.75 199 GLN A C 1
ATOM 1573 O O . GLN A 1 199 ? -8.762 -12.727 17.387 1.00 97.75 199 GLN A O 1
ATOM 1578 N N . ALA A 1 200 ? -6.660 -13.343 16.887 1.00 96.19 200 ALA A N 1
ATOM 1579 C CA . ALA A 1 200 ? -6.838 -13.332 15.442 1.00 96.19 200 ALA A CA 1
ATOM 1580 C C . ALA A 1 200 ? -6.752 -14.753 14.875 1.00 96.19 200 ALA A C 1
ATOM 1582 O O . ALA A 1 200 ? -5.890 -15.541 15.266 1.00 96.19 200 ALA A O 1
ATOM 1583 N N . ASN A 1 201 ? -7.628 -15.059 13.923 1.00 95.88 201 ASN A N 1
ATOM 1584 C CA . ASN A 1 201 ? -7.633 -16.306 13.176 1.00 95.88 201 ASN A CA 1
ATOM 1585 C C . ASN A 1 201 ? -7.411 -16.016 11.690 1.00 95.88 201 ASN A C 1
ATOM 1587 O O . ASN A 1 201 ? -8.218 -15.337 11.056 1.00 95.88 201 ASN A O 1
ATOM 1591 N N . ILE A 1 202 ? -6.313 -16.536 11.144 1.00 95.75 202 ILE A N 1
ATOM 1592 C CA . ILE A 1 202 ? -5.922 -16.332 9.748 1.00 95.75 202 ILE A CA 1
ATOM 1593 C C . ILE A 1 202 ? -6.739 -17.290 8.886 1.00 95.75 202 ILE A C 1
ATOM 1595 O O . ILE A 1 202 ? -6.571 -18.505 8.969 1.00 95.75 202 ILE A O 1
ATOM 1599 N N . THR A 1 203 ? -7.614 -16.742 8.051 1.00 92.94 203 THR A N 1
ATOM 1600 C CA . THR A 1 203 ? -8.522 -17.515 7.201 1.00 92.94 203 THR A CA 1
ATOM 1601 C C . THR A 1 203 ? -7.822 -17.999 5.937 1.00 92.94 203 THR A C 1
ATOM 1603 O O . THR A 1 203 ? -7.974 -19.153 5.547 1.00 92.94 203 THR A O 1
ATOM 1606 N N . ARG A 1 204 ? -7.043 -17.126 5.286 1.00 90.38 204 ARG A N 1
ATOM 1607 C CA . ARG A 1 204 ? -6.279 -17.462 4.075 1.00 90.38 204 ARG A CA 1
ATOM 1608 C C . ARG A 1 204 ? -5.125 -16.491 3.847 1.00 90.38 204 ARG A C 1
ATOM 1610 O O . ARG A 1 204 ? -5.136 -15.378 4.368 1.00 90.38 204 ARG A O 1
ATOM 1617 N N . VAL A 1 205 ? -4.172 -16.920 3.024 1.00 91.50 205 VAL A N 1
ATOM 1618 C CA . VAL A 1 205 ? -3.082 -16.083 2.511 1.00 91.50 205 VAL A CA 1
ATOM 1619 C C . VAL A 1 205 ? -3.084 -16.177 0.994 1.00 91.50 205 VAL A C 1
ATOM 1621 O O . VAL A 1 205 ? -3.196 -17.281 0.460 1.00 91.50 205 VAL A O 1
ATOM 1624 N N . VAL A 1 206 ? -3.003 -15.039 0.313 1.00 85.00 206 VAL A N 1
ATOM 1625 C CA . VAL A 1 206 ? -2.912 -14.964 -1.149 1.00 85.00 206 VAL A CA 1
ATOM 1626 C C . VAL A 1 206 ? -1.664 -14.180 -1.512 1.00 85.00 206 VAL A C 1
ATOM 1628 O O . VAL A 1 206 ? -1.470 -13.090 -0.987 1.00 85.00 206 VAL A O 1
ATOM 1631 N N . SER A 1 207 ? -0.834 -14.719 -2.402 1.00 80.88 207 SER A N 1
ATOM 1632 C CA . SER A 1 207 ? 0.256 -13.955 -3.011 1.00 80.88 207 SER A CA 1
ATOM 1633 C C . SER A 1 207 ? -0.243 -13.321 -4.306 1.00 80.88 207 SER A C 1
ATOM 1635 O O . SER A 1 207 ? -0.831 -14.007 -5.144 1.00 80.88 207 SER A O 1
ATOM 1637 N N . ASN A 1 208 ? -0.048 -12.014 -4.451 1.00 71.94 208 ASN A N 1
ATOM 1638 C CA . ASN A 1 208 ? -0.373 -11.272 -5.660 1.00 71.94 208 ASN A CA 1
ATOM 1639 C C . ASN A 1 208 ? 0.690 -10.193 -5.895 1.00 71.94 208 ASN A C 1
ATOM 1641 O O . ASN A 1 208 ? 0.853 -9.309 -5.055 1.00 71.94 208 ASN A O 1
ATOM 1645 N N . HIS A 1 209 ? 1.406 -10.263 -7.022 1.00 71.38 209 HIS A N 1
ATOM 1646 C CA . HIS A 1 209 ? 2.490 -9.330 -7.372 1.00 71.38 209 HIS A CA 1
ATOM 1647 C C . HIS A 1 209 ? 3.496 -9.109 -6.216 1.00 71.38 209 HIS A C 1
ATOM 1649 O O . HIS A 1 209 ? 3.830 -7.977 -5.869 1.00 71.38 209 HIS A O 1
ATOM 1655 N N . GLY A 1 210 ? 3.923 -10.196 -5.556 1.00 73.88 210 GLY A N 1
ATOM 1656 C CA . GLY A 1 210 ? 4.888 -10.167 -4.441 1.00 73.88 210 GLY A CA 1
ATOM 1657 C C . GLY A 1 210 ? 4.362 -9.634 -3.114 1.00 73.88 210 GLY A C 1
ATOM 1658 O O . GLY A 1 210 ? 5.134 -9.489 -2.166 1.00 73.88 210 GLY A O 1
ATOM 1659 N N . VAL A 1 211 ? 3.063 -9.336 -3.027 1.00 84.44 211 VAL A N 1
ATOM 1660 C CA . VAL A 1 211 ? 2.401 -9.005 -1.767 1.00 84.44 211 VAL A CA 1
ATOM 1661 C C . VAL A 1 211 ? 1.616 -10.214 -1.271 1.00 84.44 211 VAL A C 1
ATOM 1663 O O . VAL A 1 211 ? 0.739 -10.732 -1.960 1.00 84.44 211 VAL A O 1
ATOM 1666 N N . TYR A 1 212 ? 1.913 -10.630 -0.045 1.00 90.00 212 TYR A N 1
ATOM 1667 C CA . TYR A 1 212 ? 1.220 -11.680 0.687 1.00 90.00 212 TYR A CA 1
ATOM 1668 C C . TYR A 1 212 ? 0.082 -11.059 1.494 1.00 90.00 212 TYR A C 1
ATOM 1670 O O . TYR A 1 212 ? 0.291 -10.497 2.570 1.00 90.00 212 TYR A O 1
ATOM 1678 N N . GLU A 1 213 ? -1.134 -11.150 0.970 1.00 91.50 213 GLU A N 1
ATOM 1679 C CA . GLU A 1 213 ? -2.344 -10.691 1.641 1.00 91.50 213 GLU A CA 1
ATOM 1680 C C . GLU A 1 213 ? -2.855 -11.740 2.621 1.00 91.50 213 GLU A C 1
ATOM 1682 O O . GLU A 1 213 ? -3.312 -12.819 2.229 1.00 91.50 213 GLU A O 1
ATOM 1687 N N . LEU A 1 214 ? -2.813 -11.405 3.907 1.00 95.00 214 LEU A N 1
ATOM 1688 C CA . LEU A 1 214 ? -3.416 -12.183 4.975 1.00 95.00 214 LEU A CA 1
ATOM 1689 C C . LEU A 1 214 ? -4.833 -11.699 5.242 1.00 95.00 214 LEU A C 1
ATOM 1691 O O . LEU A 1 214 ? -5.034 -10.587 5.719 1.00 95.00 214 LEU A O 1
ATOM 1695 N N . TYR A 1 215 ? -5.798 -12.585 5.023 1.00 93.06 215 TYR A N 1
ATOM 1696 C CA . TYR A 1 215 ? -7.190 -12.389 5.410 1.00 93.06 215 TYR A CA 1
ATOM 1697 C C . TYR A 1 215 ? -7.405 -13.047 6.766 1.00 93.06 215 TYR A C 1
ATOM 1699 O O . TYR A 1 215 ? -7.081 -14.229 6.940 1.00 93.06 215 TYR A O 1
ATOM 1707 N N . PHE A 1 216 ? -7.957 -12.310 7.721 1.00 94.38 216 PHE A N 1
ATOM 1708 C CA . PHE A 1 216 ? -8.174 -12.811 9.070 1.00 94.38 216 PHE A CA 1
ATOM 1709 C C . PHE A 1 216 ? -9.446 -12.241 9.688 1.00 94.38 216 PHE A C 1
ATOM 1711 O O . PHE A 1 216 ? -9.924 -11.168 9.329 1.00 94.38 216 PHE A O 1
ATOM 1718 N N . THR A 1 217 ? -9.969 -12.963 10.669 1.00 94.19 217 THR A N 1
ATOM 1719 C CA . THR A 1 217 ? -10.981 -12.465 11.603 1.00 94.19 217 THR A CA 1
ATOM 1720 C C . THR A 1 217 ? -10.336 -12.247 12.957 1.00 94.19 217 THR A C 1
ATOM 1722 O O . THR A 1 217 ? -9.460 -13.026 13.336 1.00 94.19 217 THR A O 1
ATOM 1725 N N . TYR A 1 218 ? -10.777 -11.255 13.718 1.00 95.44 218 TYR A N 1
ATOM 1726 C CA . TYR A 1 218 ? -10.270 -11.020 15.064 1.00 95.44 218 TYR A CA 1
ATOM 1727 C C . TYR A 1 218 ? -11.389 -10.805 16.078 1.00 95.44 218 TYR A C 1
ATOM 1729 O O . TYR A 1 218 ? -12.477 -10.353 15.734 1.00 95.44 218 TYR A O 1
ATOM 1737 N N . ASN A 1 219 ? -11.077 -11.101 17.337 1.00 96.12 219 ASN A N 1
ATOM 1738 C CA . ASN A 1 219 ? -11.786 -10.632 18.518 1.00 96.12 219 ASN A CA 1
ATOM 1739 C C . ASN A 1 219 ? -10.798 -9.807 19.335 1.00 96.12 219 ASN A C 1
ATOM 1741 O O . ASN A 1 219 ? -9.722 -10.301 19.683 1.00 96.12 219 ASN A O 1
ATOM 1745 N N . ARG A 1 220 ? -11.147 -8.564 19.640 1.00 97.12 220 ARG A N 1
ATOM 1746 C CA . ARG A 1 220 ? -10.320 -7.662 20.432 1.00 97.12 220 ARG A CA 1
ATOM 1747 C C . ARG A 1 220 ? -11.096 -7.208 21.658 1.00 97.12 220 ARG A C 1
ATOM 1749 O O . ARG A 1 220 ? -12.293 -6.947 21.612 1.00 97.12 220 ARG A O 1
ATOM 1756 N N . GLN A 1 221 ? -10.392 -7.144 22.778 1.00 97.81 221 GLN A N 1
ATOM 1757 C CA . GLN A 1 221 ? -10.863 -6.558 24.019 1.00 97.81 221 GLN A CA 1
ATOM 1758 C C . GLN A 1 221 ? -9.830 -5.537 24.475 1.00 97.81 221 GLN A C 1
ATOM 1760 O O . GLN A 1 221 ? -8.648 -5.856 24.594 1.00 97.81 221 GLN A O 1
ATOM 1765 N N . VAL A 1 222 ? -10.284 -4.324 24.763 1.00 97.56 222 VAL A N 1
ATOM 1766 C CA . VAL A 1 222 ? -9.435 -3.261 25.301 1.00 97.56 222 VAL A CA 1
ATOM 1767 C C . VAL A 1 222 ? -10.044 -2.680 26.563 1.00 97.56 222 VAL A C 1
ATOM 1769 O O . VAL A 1 222 ? -11.251 -2.783 26.785 1.00 97.56 222 VAL A O 1
ATOM 1772 N N . ARG A 1 223 ? -9.216 -2.042 27.385 1.00 97.56 223 ARG A N 1
ATOM 1773 C CA . ARG A 1 223 ? -9.674 -1.233 28.515 1.00 97.56 223 ARG A CA 1
ATOM 1774 C C . ARG A 1 223 ? -9.273 0.218 28.301 1.00 97.56 223 ARG A C 1
ATOM 1776 O O . ARG A 1 223 ? -8.089 0.498 28.153 1.00 97.56 223 ARG A O 1
ATOM 1783 N N . SER A 1 224 ? -10.233 1.137 28.302 1.00 96.25 224 SER A N 1
ATOM 1784 C CA . SER A 1 224 ? -9.936 2.571 28.191 1.00 96.25 224 SER A CA 1
ATOM 1785 C C . SER A 1 224 ? -9.272 3.084 29.470 1.00 96.25 224 SER A C 1
ATOM 1787 O O . SER A 1 224 ? -9.799 2.860 30.561 1.00 96.25 224 SER A O 1
ATOM 1789 N N . MET A 1 225 ? -8.167 3.827 29.353 1.00 94.56 225 MET A N 1
ATOM 1790 C CA . MET A 1 225 ? -7.572 4.539 30.492 1.00 94.56 225 MET A CA 1
ATOM 1791 C C . MET A 1 225 ? -8.456 5.690 30.984 1.00 94.56 225 MET A C 1
ATOM 1793 O O . MET A 1 225 ? -8.445 6.007 32.170 1.00 94.56 225 MET A O 1
ATOM 1797 N N . ARG A 1 226 ? -9.231 6.319 30.088 1.00 92.94 226 ARG A N 1
ATOM 1798 C CA . ARG A 1 226 ? -10.095 7.462 30.420 1.00 92.94 226 ARG A CA 1
ATOM 1799 C C . ARG A 1 226 ? -11.337 7.044 31.194 1.00 92.94 226 ARG A C 1
ATOM 1801 O O . ARG A 1 226 ? -11.628 7.622 32.235 1.00 92.94 226 ARG A O 1
ATOM 1808 N N . SER A 1 227 ? -12.075 6.064 30.677 1.00 92.56 227 SER A N 1
ATOM 1809 C CA . SER A 1 227 ? -13.359 5.653 31.259 1.00 92.56 227 SER A CA 1
ATOM 1810 C C . SER A 1 227 ? -13.254 4.428 32.169 1.00 92.56 227 SER A C 1
ATOM 1812 O O . SER A 1 227 ? -14.203 4.116 32.885 1.00 92.56 227 SER A O 1
ATOM 1814 N N . GLY A 1 228 ? -12.140 3.690 32.123 1.00 93.56 228 GLY A N 1
ATOM 1815 C CA . GLY A 1 228 ? -11.977 2.406 32.808 1.00 93.56 228 GLY A CA 1
ATOM 1816 C C . GLY A 1 228 ? -12.812 1.265 32.216 1.00 93.56 228 GLY A C 1
ATOM 1817 O O . GLY A 1 228 ? -12.699 0.132 32.691 1.00 93.56 228 GLY A O 1
ATOM 1818 N N . GLN A 1 229 ? -13.636 1.540 31.196 1.00 95.12 229 GLN A N 1
ATOM 1819 C CA . GLN A 1 229 ? -14.543 0.572 30.587 1.00 95.12 229 GLN A CA 1
ATOM 1820 C C . GLN A 1 229 ? -13.791 -0.438 29.725 1.00 95.12 229 GLN A C 1
ATOM 1822 O O . GLN A 1 229 ? -12.826 -0.101 29.034 1.00 95.12 229 GLN A O 1
ATOM 1827 N N . PHE A 1 230 ? -14.290 -1.673 29.735 1.00 96.50 230 PHE A N 1
ATOM 1828 C CA . PHE A 1 230 ? -13.890 -2.692 28.778 1.00 96.50 230 PHE A CA 1
ATOM 1829 C C . PHE A 1 230 ? -14.741 -2.578 27.517 1.00 96.50 230 PHE A C 1
ATOM 1831 O O . PHE A 1 230 ? -15.967 -2.634 27.585 1.00 96.50 230 PHE A O 1
ATOM 1838 N N . LEU A 1 231 ? -14.077 -2.467 26.374 1.00 96.69 231 LEU A N 1
ATOM 1839 C CA . LEU A 1 231 ? -14.693 -2.469 25.053 1.00 96.69 231 LEU A CA 1
ATOM 1840 C C . LEU A 1 231 ? -14.300 -3.759 24.345 1.00 96.69 231 LEU A C 1
ATOM 1842 O O . LEU A 1 231 ? -13.173 -4.235 24.503 1.00 96.69 231 LEU A O 1
ATOM 1846 N N . LYS A 1 232 ? -15.233 -4.333 23.589 1.00 96.25 232 LYS A N 1
ATOM 1847 C CA . LYS A 1 232 ? -14.996 -5.537 22.794 1.00 96.25 232 LYS A CA 1
ATOM 1848 C C . LYS A 1 232 ? -15.510 -5.327 21.388 1.00 96.25 232 LYS A C 1
ATOM 1850 O O . LYS A 1 232 ? -16.631 -4.855 21.221 1.00 96.25 232 LYS A O 1
ATOM 1855 N N . ASP A 1 233 ? -14.713 -5.724 20.415 1.00 94.25 233 ASP A N 1
ATOM 1856 C CA . ASP A 1 233 ? -15.100 -5.735 19.017 1.00 94.25 233 ASP A CA 1
ATOM 1857 C C . ASP A 1 233 ? -14.593 -6.982 18.299 1.00 94.25 233 ASP A C 1
ATOM 1859 O O . ASP A 1 233 ? -13.691 -7.688 18.758 1.00 94.25 233 ASP A O 1
ATOM 1863 N N . SER A 1 234 ? -15.214 -7.265 17.162 1.00 92.44 234 SER A N 1
ATOM 1864 C CA . SER A 1 234 ? -14.828 -8.359 16.287 1.00 92.44 234 SER A CA 1
ATOM 1865 C C . SER A 1 234 ? -15.101 -7.975 14.847 1.00 92.44 234 SER A C 1
ATOM 1867 O O . SER A 1 234 ? -16.192 -7.491 14.548 1.00 92.44 234 SER A O 1
ATOM 1869 N N . ALA A 1 235 ? -14.147 -8.218 13.957 1.00 91.19 235 ALA A N 1
ATOM 1870 C CA . ALA A 1 235 ? -14.335 -7.982 12.532 1.00 91.19 235 ALA A CA 1
ATOM 1871 C C . ALA A 1 235 ? -13.426 -8.881 11.689 1.00 91.19 235 ALA A C 1
ATOM 1873 O O . ALA A 1 235 ? -12.580 -9.617 12.207 1.00 91.19 235 ALA A O 1
ATOM 1874 N N . ALA A 1 236 ? -13.616 -8.814 10.374 1.00 90.06 236 ALA A N 1
ATOM 1875 C CA . ALA A 1 236 ? -12.672 -9.321 9.390 1.00 90.06 236 ALA A CA 1
ATOM 1876 C C . ALA A 1 236 ? -11.816 -8.165 8.868 1.00 90.06 236 ALA A C 1
ATOM 1878 O O . ALA A 1 236 ? -12.322 -7.061 8.680 1.00 90.06 236 ALA A O 1
ATOM 1879 N N . SER A 1 237 ? -10.534 -8.417 8.634 1.00 91.56 237 SER A N 1
ATOM 1880 C CA . SER A 1 237 ? -9.612 -7.437 8.067 1.00 91.56 237 SER A CA 1
ATOM 1881 C C . SER A 1 237 ? -8.527 -8.137 7.249 1.00 91.56 237 SER A C 1
ATOM 1883 O O . SER A 1 237 ? -8.424 -9.371 7.219 1.00 91.56 237 SER A O 1
ATOM 1885 N N . VAL A 1 238 ? -7.758 -7.333 6.527 1.00 91.12 238 VAL A N 1
ATOM 1886 C CA . VAL A 1 238 ? -6.703 -7.765 5.624 1.00 91.12 238 VAL A CA 1
ATOM 1887 C C . VAL A 1 238 ? -5.461 -6.918 5.858 1.00 91.12 238 VAL A C 1
ATOM 1889 O O . VAL A 1 238 ? -5.520 -5.693 5.974 1.00 91.12 238 VAL A O 1
ATOM 1892 N N . VAL A 1 239 ? -4.314 -7.585 5.904 1.00 95.31 239 VAL A N 1
ATOM 1893 C CA . VAL A 1 239 ? -2.998 -6.942 5.898 1.00 95.31 239 VAL A CA 1
ATOM 1894 C C . VAL A 1 239 ? -2.171 -7.512 4.756 1.00 95.31 239 VAL A C 1
ATOM 1896 O O . VAL A 1 239 ? -2.278 -8.696 4.439 1.00 95.31 239 VAL A O 1
ATOM 1899 N N . GLY A 1 240 ? -1.373 -6.670 4.111 1.00 94.06 240 GLY A N 1
ATOM 1900 C CA . GLY A 1 240 ? -0.465 -7.083 3.049 1.00 94.06 240 GLY A CA 1
ATOM 1901 C C . GLY A 1 240 ? 0.977 -6.973 3.504 1.00 94.06 240 GLY A C 1
ATOM 1902 O O . GLY A 1 240 ? 1.378 -5.946 4.057 1.00 94.06 240 GLY A O 1
ATOM 1903 N N . PHE A 1 241 ? 1.751 -8.018 3.235 1.00 94.44 241 PHE A N 1
ATOM 1904 C CA . PHE A 1 241 ? 3.176 -8.053 3.521 1.00 94.44 241 PHE A CA 1
ATOM 1905 C C . PHE A 1 241 ? 4.002 -8.199 2.250 1.00 94.44 241 PHE A C 1
ATOM 1907 O O . PHE A 1 241 ? 3.595 -8.904 1.331 1.00 94.44 241 PHE A O 1
ATOM 1914 N N . ARG A 1 242 ? 5.176 -7.573 2.213 1.00 87.56 242 ARG A N 1
ATOM 1915 C CA . ARG A 1 242 ? 6.162 -7.746 1.143 1.00 87.56 242 ARG A CA 1
ATOM 1916 C C . ARG A 1 242 ? 7.485 -8.196 1.739 1.00 87.56 242 ARG A C 1
ATOM 1918 O O . ARG A 1 242 ? 7.868 -7.750 2.824 1.00 87.56 242 ARG A O 1
ATOM 1925 N N . ARG A 1 243 ? 8.172 -9.104 1.045 1.00 86.38 243 ARG A N 1
ATOM 1926 C CA . ARG A 1 243 ? 9.485 -9.565 1.489 1.00 86.38 243 ARG A CA 1
ATOM 1927 C C . ARG A 1 243 ? 10.508 -8.460 1.275 1.00 86.38 243 ARG A C 1
ATOM 1929 O O . ARG A 1 243 ? 10.550 -7.873 0.199 1.00 86.38 243 ARG A O 1
ATOM 1936 N N . SER A 1 244 ? 11.339 -8.218 2.280 1.00 83.44 244 SER A N 1
ATOM 1937 C CA . SER A 1 244 ? 12.561 -7.436 2.143 1.00 83.44 244 SER A CA 1
ATOM 1938 C C . SER A 1 244 ? 13.768 -8.257 2.586 1.00 83.44 244 SER A C 1
ATOM 1940 O O . SER A 1 244 ? 13.635 -9.382 3.077 1.00 83.44 244 SER A O 1
ATOM 1942 N N . VAL A 1 245 ? 14.961 -7.685 2.433 1.00 76.44 245 VAL A N 1
ATOM 1943 C CA . VAL A 1 245 ? 16.225 -8.296 2.873 1.00 76.44 245 VAL A CA 1
ATOM 1944 C C . VAL A 1 245 ? 16.220 -8.573 4.387 1.00 76.44 245 VAL A C 1
ATOM 1946 O O . VAL A 1 245 ? 16.791 -9.554 4.852 1.00 76.44 245 VAL A O 1
ATOM 1949 N N . LYS A 1 246 ? 15.491 -7.760 5.166 1.00 82.38 246 LYS A N 1
ATOM 1950 C CA . LYS A 1 246 ? 15.306 -7.906 6.624 1.00 82.38 246 LYS A CA 1
ATOM 1951 C C . LYS A 1 246 ? 14.120 -8.811 6.998 1.00 82.38 246 LYS A C 1
ATOM 1953 O O . LYS A 1 246 ? 13.664 -8.782 8.144 1.00 82.38 246 LYS A O 1
ATOM 1958 N N . GLY A 1 247 ? 13.602 -9.580 6.043 1.00 87.69 247 GLY A N 1
ATOM 1959 C CA . GLY A 1 247 ? 12.429 -10.437 6.188 1.00 87.69 247 GLY A CA 1
ATOM 1960 C C . GLY A 1 247 ? 11.126 -9.762 5.764 1.00 87.69 247 GLY A C 1
ATOM 1961 O O . GLY A 1 247 ? 11.099 -8.685 5.175 1.00 87.69 247 GLY A O 1
ATOM 1962 N N . MET A 1 248 ? 10.013 -10.425 6.040 1.00 92.06 248 MET A N 1
ATOM 1963 C CA . MET A 1 248 ? 8.681 -9.979 5.638 1.00 92.06 248 MET A CA 1
ATOM 1964 C C . MET A 1 248 ? 8.212 -8.736 6.422 1.00 92.06 248 MET A C 1
ATOM 1966 O O . MET A 1 248 ? 8.199 -8.755 7.656 1.00 92.06 248 MET A O 1
ATOM 1970 N N . LYS A 1 249 ? 7.807 -7.671 5.710 1.00 94.69 249 LYS A N 1
ATOM 1971 C CA . LYS A 1 249 ? 7.400 -6.361 6.260 1.00 94.69 249 LYS A CA 1
ATOM 1972 C C . LYS A 1 249 ? 5.969 -5.991 5.874 1.00 94.69 249 LYS A C 1
ATOM 1974 O O . LYS A 1 249 ? 5.513 -6.328 4.783 1.00 94.69 249 LYS A O 1
ATOM 1979 N N . LEU A 1 250 ? 5.256 -5.289 6.754 1.00 96.00 250 LEU A N 1
ATOM 1980 C CA . LEU A 1 250 ? 3.919 -4.757 6.495 1.00 96.00 250 LEU A CA 1
ATOM 1981 C C . LEU A 1 250 ? 3.999 -3.627 5.465 1.00 96.00 250 LEU A C 1
ATOM 1983 O O . LEU A 1 250 ? 4.690 -2.639 5.695 1.00 96.00 250 LEU A O 1
ATOM 1987 N N . VAL A 1 251 ? 3.246 -3.752 4.373 1.00 89.38 251 VAL A N 1
ATOM 1988 C CA . VAL A 1 251 ? 3.147 -2.715 3.332 1.00 89.38 251 VAL A CA 1
ATOM 1989 C C . VAL A 1 251 ? 1.761 -2.092 3.243 1.00 89.38 251 VAL A C 1
ATOM 1991 O O . VAL A 1 251 ? 1.645 -0.986 2.737 1.00 89.38 251 VAL A O 1
ATOM 1994 N N . ARG A 1 252 ? 0.705 -2.752 3.739 1.00 89.88 252 ARG A N 1
ATOM 1995 C CA . ARG A 1 252 ? -0.656 -2.196 3.686 1.00 89.88 252 ARG A CA 1
ATOM 1996 C C . ARG A 1 252 ? -1.615 -2.810 4.692 1.00 89.88 252 ARG A C 1
ATOM 1998 O O . ARG A 1 252 ? -1.457 -3.967 5.084 1.00 89.88 252 ARG A O 1
ATOM 2005 N N . MET A 1 253 ? -2.644 -2.051 5.059 1.00 91.62 253 MET A N 1
ATOM 2006 C CA . MET A 1 253 ? -3.700 -2.472 5.985 1.00 91.62 253 MET A CA 1
ATOM 2007 C C . MET A 1 253 ? -5.073 -2.025 5.501 1.00 91.62 253 MET A C 1
ATOM 2009 O O . MET A 1 253 ? -5.227 -0.904 5.017 1.00 91.62 253 MET A O 1
ATOM 2013 N N . SER A 1 254 ? -6.077 -2.880 5.664 1.00 88.06 254 SER A N 1
ATOM 2014 C CA . SER A 1 254 ? -7.459 -2.542 5.342 1.00 88.06 254 SER A CA 1
ATOM 2015 C C . SER A 1 254 ? -8.234 -2.045 6.558 1.00 88.06 254 SER A C 1
ATOM 2017 O O . SER A 1 254 ? -8.023 -2.548 7.661 1.00 88.06 254 SER A O 1
ATOM 2019 N N . ALA A 1 255 ? -9.221 -1.177 6.347 1.00 84.94 255 ALA A N 1
ATOM 2020 C CA . ALA A 1 255 ? -10.289 -0.985 7.321 1.00 84.94 255 ALA A CA 1
ATOM 2021 C C . ALA A 1 255 ? -11.227 -2.221 7.349 1.00 84.94 255 ALA A C 1
ATOM 2023 O O . ALA A 1 255 ? -11.537 -2.767 6.277 1.00 84.94 255 ALA A O 1
ATOM 2024 N N . PRO A 1 256 ? -11.694 -2.656 8.539 1.00 89.00 256 PRO A N 1
ATOM 2025 C CA . PRO A 1 256 ? -11.435 -2.069 9.855 1.00 89.00 256 PRO A CA 1
ATOM 2026 C C . PRO A 1 256 ? -10.014 -2.374 10.342 1.00 89.00 256 PRO A C 1
ATOM 2028 O O . PRO A 1 256 ? -9.504 -3.483 10.157 1.00 89.00 256 PRO A O 1
ATOM 2031 N N . LEU A 1 257 ? -9.372 -1.389 10.965 1.00 90.69 257 LEU A N 1
ATOM 2032 C CA . LEU A 1 257 ? -8.011 -1.513 11.459 1.00 90.69 257 LEU A CA 1
ATOM 2033 C C . LEU A 1 257 ? -7.951 -2.308 12.761 1.00 90.69 257 LEU A C 1
ATOM 2035 O O . LEU A 1 257 ? -8.641 -2.040 13.754 1.00 90.69 257 LEU A O 1
ATOM 2039 N N . LEU A 1 258 ? -7.015 -3.252 12.773 1.00 93.88 258 LEU A N 1
ATOM 2040 C CA . LEU A 1 258 ? -6.623 -3.956 13.984 1.00 93.88 258 LEU A CA 1
ATOM 2041 C C . LEU A 1 258 ? -5.609 -3.160 14.825 1.00 93.88 258 LEU A C 1
ATOM 2043 O O . LEU A 1 258 ? -5.607 -3.288 16.050 1.00 93.88 258 LEU A O 1
ATOM 2047 N N . PHE A 1 259 ? -4.780 -2.342 14.175 1.00 95.56 259 PHE A N 1
ATOM 2048 C CA . PHE A 1 259 ? -3.673 -1.585 14.766 1.00 95.56 259 PHE A CA 1
ATOM 2049 C C . PHE A 1 259 ? -3.808 -0.097 14.431 1.00 95.56 259 PHE A C 1
ATOM 2051 O O . PHE A 1 259 ? -4.287 0.221 13.345 1.00 95.56 259 PHE A O 1
ATOM 2058 N N . GLY A 1 260 ? -3.3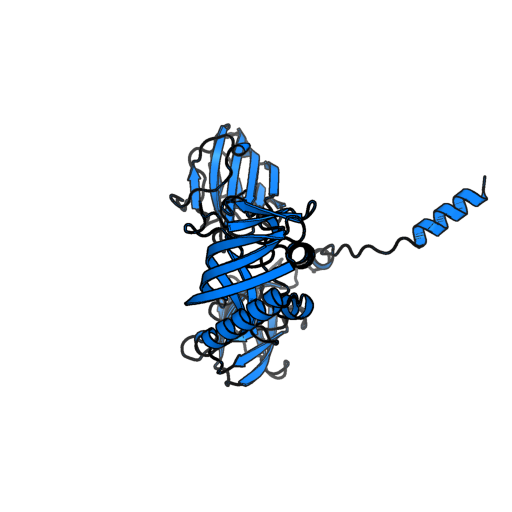65 0.797 15.321 1.00 93.44 260 GLY A N 1
ATOM 2059 C CA . GLY A 1 260 ? -3.384 2.243 15.071 1.00 93.44 260 GLY A CA 1
ATOM 2060 C C . GLY A 1 260 ? -4.806 2.788 14.918 1.00 93.44 260 GLY A C 1
ATOM 2061 O O . GLY A 1 260 ? -5.116 3.476 13.951 1.00 93.44 260 GLY A O 1
ATOM 2062 N N . VAL A 1 261 ? -5.713 2.431 15.831 1.00 91.69 261 VAL A N 1
ATOM 2063 C CA . VAL A 1 261 ? -7.148 2.748 15.684 1.00 91.69 261 VAL A CA 1
ATOM 2064 C C . VAL A 1 261 ? -7.477 4.226 15.888 1.00 91.69 261 VAL A C 1
ATOM 2066 O O . VAL A 1 261 ? -8.577 4.655 15.533 1.00 91.69 261 VAL A O 1
ATOM 2069 N N . SER A 1 262 ? -6.545 4.994 16.447 1.00 87.88 262 SER A N 1
ATOM 2070 C CA . SER A 1 262 ? -6.683 6.432 16.688 1.00 87.88 262 SER A CA 1
ATOM 2071 C C . SER A 1 262 ? -6.571 7.311 15.441 1.00 87.88 262 SER A C 1
ATOM 2073 O O . SER A 1 262 ? -7.082 8.427 15.457 1.00 87.88 262 SER A O 1
ATOM 2075 N N . ASP A 1 263 ? -5.997 6.812 14.342 1.00 82.00 263 ASP A N 1
ATOM 2076 C CA . ASP A 1 263 ? -5.941 7.543 13.069 1.00 82.00 263 ASP A CA 1
ATOM 2077 C C . ASP A 1 263 ? -6.246 6.632 11.876 1.00 82.00 263 ASP A C 1
ATOM 2079 O O . ASP A 1 263 ? -5.472 6.451 10.934 1.00 82.00 263 ASP A O 1
ATOM 2083 N N . THR A 1 264 ? -7.431 6.022 11.925 1.00 78.69 264 THR A N 1
ATOM 2084 C CA . THR A 1 264 ? -7.854 5.067 10.890 1.00 78.69 264 THR A CA 1
ATOM 2085 C C . THR A 1 264 ? -7.821 5.671 9.490 1.00 78.69 264 THR A C 1
ATOM 2087 O O . THR A 1 264 ? -7.513 4.978 8.520 1.00 78.69 264 THR A O 1
ATOM 2090 N N . ALA A 1 265 ? -8.080 6.973 9.402 1.00 71.25 265 ALA A N 1
ATOM 2091 C CA . ALA A 1 265 ? -8.191 7.678 8.150 1.00 71.25 265 ALA A CA 1
ATOM 2092 C C . ALA A 1 265 ? -6.849 7.721 7.405 1.00 71.25 265 ALA A C 1
ATOM 2094 O O . ALA A 1 265 ? -6.810 7.362 6.234 1.00 71.25 265 ALA A O 1
ATOM 2095 N N . ASN A 1 266 ? -5.754 8.080 8.069 1.00 72.75 266 ASN A N 1
ATOM 2096 C CA . ASN A 1 266 ? -4.458 8.212 7.398 1.00 72.75 266 ASN A CA 1
ATOM 2097 C C . ASN A 1 266 ? -3.685 6.881 7.285 1.00 72.75 266 ASN A C 1
ATOM 2099 O O . ASN A 1 266 ? -2.682 6.799 6.573 1.00 72.75 266 ASN A O 1
ATOM 2103 N N . ILE A 1 267 ? -4.133 5.835 7.987 1.00 83.19 267 ILE A N 1
ATOM 2104 C CA . ILE A 1 267 ? -3.437 4.543 8.082 1.00 83.19 267 ILE A CA 1
ATOM 2105 C C . ILE A 1 267 ? -4.051 3.479 7.166 1.00 83.19 267 ILE A C 1
ATOM 2107 O O . ILE A 1 267 ? -3.324 2.676 6.574 1.00 83.19 267 ILE A O 1
ATOM 2111 N N . ALA A 1 268 ? -5.382 3.421 7.069 1.00 81.69 268 ALA A N 1
ATOM 2112 C CA . ALA A 1 268 ? -6.049 2.424 6.243 1.00 81.69 268 ALA A CA 1
ATOM 2113 C C . ALA A 1 268 ? -5.816 2.715 4.754 1.00 81.69 268 ALA A C 1
ATOM 2115 O O . ALA A 1 268 ? -6.147 3.777 4.240 1.00 81.69 268 ALA A O 1
ATOM 2116 N N . THR A 1 269 ? -5.285 1.728 4.042 1.00 75.81 269 THR A N 1
ATOM 2117 C CA . THR A 1 269 ? -4.933 1.836 2.614 1.00 75.81 269 THR A CA 1
ATOM 2118 C C . THR A 1 269 ? -6.126 1.574 1.694 1.00 75.81 269 THR A C 1
ATOM 2120 O O . THR A 1 269 ? -6.212 2.121 0.596 1.00 75.81 269 THR A O 1
ATOM 2123 N N . TYR A 1 270 ? -7.083 0.766 2.160 1.00 69.25 270 TYR A N 1
ATOM 2124 C CA . TYR A 1 270 ? -8.349 0.482 1.487 1.00 69.25 270 TYR A CA 1
ATOM 2125 C C . TYR A 1 270 ? -9.405 0.006 2.491 1.00 69.25 270 TYR A C 1
ATOM 2127 O O . TYR A 1 270 ? -9.100 -0.350 3.629 1.00 69.25 270 TYR A O 1
ATOM 2135 N N . VAL A 1 271 ? -10.667 -0.032 2.065 1.00 70.75 271 VAL A N 1
ATOM 2136 C CA . VAL A 1 271 ? -11.796 -0.529 2.865 1.00 70.75 271 VAL A CA 1
ATOM 2137 C C . VAL A 1 271 ? -12.298 -1.827 2.246 1.00 70.75 271 VAL A C 1
ATOM 2139 O O . VAL A 1 271 ? -12.573 -1.879 1.046 1.00 70.75 271 VAL A O 1
ATOM 2142 N N . THR A 1 272 ? -12.430 -2.889 3.041 1.00 67.62 272 THR A N 1
ATOM 2143 C CA . THR A 1 272 ? -13.060 -4.121 2.545 1.00 67.62 272 THR A CA 1
ATOM 2144 C C . THR A 1 272 ? -14.580 -3.977 2.541 1.00 67.62 272 THR A C 1
ATOM 2146 O O . THR A 1 272 ? -15.159 -3.357 3.428 1.00 67.62 272 THR A O 1
ATOM 2149 N N . GLY A 1 273 ? -15.274 -4.598 1.583 1.00 59.06 273 GLY A N 1
ATOM 2150 C CA . GLY A 1 273 ? -16.747 -4.591 1.574 1.00 59.06 273 GLY A CA 1
ATOM 2151 C C . GLY A 1 273 ? -17.376 -5.218 2.830 1.00 59.06 273 GLY A C 1
ATOM 2152 O O . GLY A 1 273 ? -18.524 -4.933 3.145 1.00 59.06 273 GLY A O 1
ATOM 2153 N N . GLN A 1 274 ? -16.615 -6.036 3.568 1.00 58.34 274 GLN A N 1
ATOM 2154 C CA . GLN A 1 274 ? -17.026 -6.642 4.839 1.00 58.34 274 GLN A CA 1
ATOM 2155 C C . GLN A 1 274 ? -16.875 -5.696 6.048 1.00 58.34 274 GLN A C 1
ATOM 2157 O O . GLN A 1 274 ? -17.410 -5.994 7.114 1.00 58.34 274 GLN A O 1
ATOM 2162 N N . ALA A 1 275 ? -16.168 -4.572 5.887 1.00 56.28 275 ALA A N 1
ATOM 2163 C CA . ALA A 1 275 ? -15.922 -3.569 6.925 1.00 56.28 275 ALA A CA 1
ATOM 2164 C C . ALA A 1 275 ? -17.131 -2.665 7.201 1.00 56.28 275 ALA A C 1
ATOM 2166 O O . ALA A 1 275 ? -17.319 -2.176 8.314 1.00 56.28 275 ALA A O 1
ATOM 2167 N N . VAL A 1 276 ? -17.936 -2.409 6.167 1.00 56.12 276 VAL A N 1
ATOM 2168 C CA . VAL A 1 276 ? -18.975 -1.377 6.194 1.00 56.12 276 VAL A CA 1
ATOM 2169 C C . VAL A 1 276 ? -20.081 -1.768 7.177 1.00 56.12 276 VAL A C 1
ATOM 2171 O O . VAL A 1 276 ? -20.695 -2.826 7.052 1.00 56.12 276 VAL A O 1
ATOM 2174 N N . GLY A 1 277 ? -20.335 -0.904 8.163 1.00 54.56 277 GLY A N 1
ATOM 2175 C CA . GLY A 1 277 ? -21.388 -1.090 9.169 1.00 54.56 277 GLY A CA 1
ATOM 2176 C C . GLY A 1 277 ? -21.010 -1.957 10.376 1.00 54.56 277 GLY A C 1
ATOM 2177 O O . GLY A 1 277 ? -21.863 -2.187 11.232 1.00 54.56 277 GLY A O 1
ATOM 2178 N N . GLN A 1 278 ? -19.760 -2.423 10.487 1.00 68.50 278 GLN A N 1
ATOM 2179 C CA . GLN A 1 278 ? -19.285 -3.119 11.688 1.00 68.50 278 GLN A CA 1
ATOM 2180 C C . GLN A 1 278 ? -18.920 -2.111 12.784 1.00 68.50 278 GLN A C 1
ATOM 2182 O O . GLN A 1 278 ? -18.118 -1.206 12.557 1.00 68.50 278 GLN A O 1
ATOM 2187 N N . ASN A 1 279 ? -19.479 -2.288 13.983 1.00 82.00 279 ASN A N 1
ATOM 2188 C CA . ASN A 1 279 ? -19.074 -1.524 15.162 1.00 82.00 279 ASN A CA 1
ATOM 2189 C C . ASN A 1 279 ? -17.747 -2.072 15.686 1.00 82.00 279 ASN A C 1
ATOM 2191 O O . ASN A 1 279 ? -17.702 -3.129 16.316 1.00 82.00 279 ASN A O 1
ATOM 2195 N N . VAL A 1 280 ? -16.677 -1.332 15.434 1.00 89.38 280 VAL A N 1
ATOM 2196 C CA . VAL A 1 280 ? -15.323 -1.651 15.880 1.00 89.38 280 VAL A CA 1
ATOM 2197 C C . VAL A 1 280 ? -14.795 -0.575 16.817 1.00 89.38 280 VAL A C 1
ATOM 2199 O O . VAL A 1 280 ? -15.386 0.497 16.960 1.00 89.38 280 VAL A O 1
ATOM 2202 N N . LEU A 1 281 ? -13.687 -0.863 17.491 1.00 91.81 281 LEU A N 1
ATOM 2203 C CA . LEU A 1 281 ? -13.038 0.105 18.367 1.00 91.81 281 LEU A CA 1
ATOM 2204 C C . LEU A 1 281 ? -12.628 1.357 17.583 1.00 91.81 281 LEU A C 1
ATOM 2206 O O . LEU A 1 281 ? -11.903 1.279 16.599 1.00 91.81 281 LEU A O 1
ATOM 2210 N N . THR A 1 282 ? -13.036 2.515 18.075 1.00 89.25 282 THR A N 1
ATOM 2211 C CA . THR A 1 282 ? -12.552 3.829 17.653 1.00 89.25 282 THR A CA 1
ATOM 2212 C C . THR A 1 282 ? -11.903 4.503 18.851 1.00 89.25 282 THR A C 1
ATOM 2214 O O . THR A 1 282 ? -12.322 4.290 19.997 1.00 89.25 282 THR A O 1
ATOM 2217 N N . LEU A 1 283 ? -10.866 5.292 18.597 1.00 89.69 283 LEU A N 1
ATOM 2218 C CA . LEU A 1 283 ? -10.163 6.039 19.625 1.00 89.69 283 LEU A CA 1
ATOM 2219 C C . LEU A 1 283 ? -9.965 7.469 19.139 1.00 89.69 283 LEU A C 1
ATOM 2221 O O . LEU A 1 283 ? -9.455 7.689 18.051 1.00 89.69 283 LEU A O 1
ATOM 2225 N N . ASP A 1 284 ? -10.371 8.442 19.942 1.00 85.62 284 ASP A N 1
ATOM 2226 C CA . ASP A 1 284 ? -10.034 9.836 19.677 1.00 85.62 284 ASP A CA 1
ATOM 2227 C C . ASP A 1 284 ? -8.585 10.096 20.138 1.00 85.62 284 ASP A C 1
ATOM 2229 O O . ASP A 1 284 ? -8.307 9.957 21.337 1.00 85.62 284 ASP A O 1
ATOM 2233 N N . PRO A 1 285 ? -7.662 10.478 19.235 1.00 79.19 285 PRO A N 1
ATOM 2234 C CA . PRO A 1 285 ? -6.254 10.688 19.578 1.00 79.19 285 PRO A CA 1
ATOM 2235 C C . PRO A 1 285 ? -6.066 11.826 20.593 1.00 79.19 285 PRO A C 1
ATOM 2237 O O . PRO A 1 285 ? -5.236 11.736 21.504 1.00 79.19 285 PRO A O 1
ATOM 2240 N N . THR A 1 286 ? -6.904 12.866 20.510 1.00 81.00 286 THR A N 1
ATOM 2241 C CA . THR A 1 286 ? -6.811 14.083 21.328 1.00 81.00 286 THR A CA 1
ATOM 2242 C C . THR A 1 286 ? -7.414 13.874 22.711 1.00 81.00 286 THR A C 1
ATOM 2244 O O . THR A 1 286 ? -6.810 14.220 23.730 1.00 81.00 286 THR A O 1
ATOM 2247 N N . THR A 1 287 ? -8.624 13.317 22.774 1.00 87.56 287 THR A N 1
ATOM 2248 C CA . THR A 1 287 ? -9.344 13.172 24.048 1.00 87.56 287 THR A CA 1
ATOM 2249 C C . THR A 1 287 ? -9.023 11.856 24.755 1.00 87.56 287 THR A C 1
ATOM 2251 O O . THR A 1 287 ? -9.084 11.790 25.988 1.00 87.56 287 THR A O 1
ATOM 2254 N N . GLY A 1 288 ? -8.628 10.818 24.013 1.00 87.00 288 GLY A N 1
ATOM 2255 C CA . GLY A 1 288 ? -8.454 9.456 24.520 1.00 87.00 288 GLY A CA 1
ATOM 2256 C C . GLY A 1 288 ? -9.772 8.723 24.766 1.00 87.00 288 GLY A C 1
ATOM 2257 O O . GLY A 1 288 ? -9.794 7.694 25.448 1.00 87.00 288 GLY A O 1
ATOM 2258 N N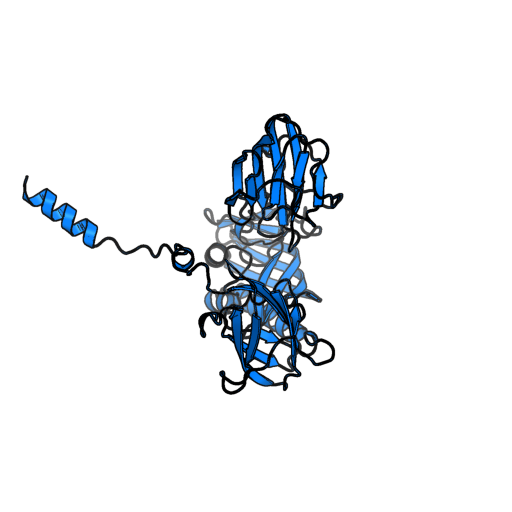 . ASN A 1 289 ? -10.885 9.268 24.267 1.00 89.94 289 ASN A N 1
ATOM 2259 C CA . ASN A 1 289 ? -12.184 8.623 24.362 1.00 89.94 289 ASN A CA 1
ATOM 2260 C C . ASN A 1 289 ? -12.210 7.408 23.433 1.00 89.94 289 ASN A C 1
ATOM 2262 O O . ASN A 1 289 ? -12.136 7.542 22.213 1.00 89.94 289 ASN A O 1
ATOM 2266 N N . ALA A 1 290 ? -12.318 6.222 24.028 1.00 92.56 290 ALA A N 1
ATOM 2267 C CA . ALA A 1 290 ? -12.487 4.973 23.303 1.00 92.56 290 ALA A CA 1
ATOM 2268 C C . ALA A 1 290 ? -13.976 4.613 23.245 1.00 92.56 290 ALA A C 1
ATOM 2270 O O . ALA A 1 290 ? -14.661 4.648 24.271 1.00 92.56 290 ALA A O 1
ATOM 2271 N N . SER A 1 291 ? -14.478 4.252 22.067 1.00 91.69 291 SER A N 1
ATOM 2272 C CA . SER A 1 291 ? -15.873 3.838 21.879 1.00 91.69 291 SER A CA 1
ATOM 2273 C C . SER A 1 291 ? -16.007 2.824 20.744 1.00 91.69 291 SER A C 1
ATOM 2275 O O . SER A 1 291 ? -15.042 2.557 20.030 1.00 91.69 291 SER A O 1
ATOM 2277 N N . LEU A 1 292 ? -17.188 2.224 20.586 1.00 89.56 292 LEU A N 1
ATOM 2278 C CA . LEU A 1 292 ? -17.491 1.393 19.423 1.00 89.56 292 LEU A CA 1
ATOM 2279 C C . LEU A 1 292 ? -18.213 2.236 18.374 1.00 89.56 292 LEU A C 1
ATOM 2281 O O . LEU A 1 292 ? -19.206 2.889 18.689 1.00 89.56 292 LEU A O 1
ATOM 2285 N N . GLY A 1 293 ? -17.727 2.192 17.140 1.00 80.94 293 GLY A N 1
ATOM 2286 C CA . GLY A 1 293 ? -18.311 2.910 16.015 1.00 80.94 293 GLY A CA 1
ATOM 2287 C C . GLY A 1 293 ? -17.939 2.267 14.687 1.00 80.94 293 GLY A C 1
ATOM 2288 O O . GLY A 1 293 ? -17.110 1.359 14.623 1.00 80.94 293 GLY A O 1
ATOM 2289 N N . SER A 1 294 ? -18.561 2.724 13.610 1.00 72.88 294 SER A N 1
ATOM 2290 C CA . SER A 1 294 ? -18.260 2.234 12.270 1.00 72.88 294 SER A CA 1
ATOM 2291 C C . SER A 1 294 ? -16.897 2.740 11.792 1.00 72.88 294 SER A C 1
ATOM 2293 O O . SER A 1 294 ? -16.743 3.931 11.527 1.00 72.88 294 SER A O 1
ATOM 2295 N N . GLN A 1 295 ? -15.932 1.837 11.600 1.00 64.31 295 GLN A N 1
ATOM 2296 C CA . GLN A 1 295 ? -14.788 2.093 10.718 1.00 64.31 295 GLN A CA 1
ATOM 2297 C C . GLN A 1 295 ? -15.145 1.566 9.329 1.00 64.31 295 GLN A C 1
ATOM 2299 O O . GLN A 1 295 ? -15.045 0.375 9.052 1.00 64.31 295 GLN A O 1
ATOM 2304 N N . GLY A 1 296 ? -15.630 2.443 8.459 1.00 51.59 296 GLY A N 1
ATOM 2305 C CA . GLY A 1 296 ? -16.051 2.034 7.115 1.00 51.59 296 GLY A CA 1
ATOM 2306 C C . GLY A 1 296 ? -16.111 3.153 6.085 1.00 51.59 296 GLY A C 1
ATOM 2307 O O . GLY A 1 296 ? -16.306 2.865 4.910 1.00 51.59 296 GLY A O 1
ATOM 2308 N N . GLU A 1 297 ? -15.906 4.404 6.498 1.00 49.62 297 GLU A N 1
ATOM 2309 C CA . GLU A 1 297 ? -15.982 5.571 5.607 1.00 49.62 297 GLU A CA 1
ATOM 2310 C C . GLU A 1 297 ? -14.693 6.401 5.599 1.00 49.62 297 GLU A C 1
ATOM 2312 O O . GLU A 1 297 ? -14.461 7.173 4.678 1.00 49.62 297 GLU A O 1
ATOM 2317 N N . THR A 1 298 ? -13.811 6.198 6.577 1.00 47.06 298 THR A N 1
ATOM 2318 C CA . THR A 1 298 ? -12.573 6.955 6.758 1.00 47.06 298 THR A CA 1
ATOM 2319 C C . THR A 1 298 ? -11.364 6.056 6.541 1.00 47.06 298 THR A C 1
ATOM 2321 O O . THR A 1 298 ? -10.720 5.597 7.477 1.00 47.06 298 THR A O 1
ATOM 2324 N N . ALA A 1 299 ? -11.045 5.809 5.276 1.00 43.69 299 ALA A N 1
ATOM 2325 C CA . ALA A 1 299 ? -9.665 5.996 4.862 1.00 43.69 299 ALA A CA 1
ATOM 2326 C C . ALA A 1 299 ? -9.639 7.440 4.340 1.00 43.69 299 ALA A C 1
ATOM 2328 O O . ALA A 1 299 ? -10.227 7.699 3.291 1.00 43.69 299 ALA A O 1
ATOM 2329 N N . SER A 1 300 ? -9.034 8.379 5.076 1.00 44.31 300 SER A N 1
ATOM 2330 C CA . SER A 1 300 ? -8.453 9.601 4.496 1.00 44.31 300 SER A CA 1
ATOM 2331 C C . SER A 1 300 ? -7.299 9.144 3.626 1.00 44.31 300 SER A C 1
ATOM 2333 O O . SER A 1 300 ? -6.121 9.314 3.914 1.00 44.31 300 SER A O 1
ATOM 2335 N N . ALA A 1 301 ? -7.664 8.465 2.561 1.00 49.00 301 ALA A N 1
ATOM 2336 C CA . ALA A 1 301 ? -6.761 8.160 1.508 1.00 49.00 301 ALA A CA 1
ATOM 2337 C C . ALA A 1 301 ? -6.454 9.540 0.918 1.00 49.00 301 ALA A C 1
ATOM 2339 O O . ALA A 1 301 ? -7.391 10.231 0.525 1.00 49.00 301 ALA A O 1
ATOM 2340 N N . THR A 1 302 ? -5.202 9.991 1.041 1.00 51.84 302 THR A N 1
ATOM 2341 C CA . THR A 1 302 ? -4.748 11.367 0.791 1.00 51.84 302 THR A CA 1
ATOM 2342 C C . THR A 1 302 ? -5.249 11.839 -0.564 1.00 51.84 302 THR A C 1
ATOM 2344 O O . THR A 1 302 ? -4.609 11.607 -1.588 1.00 51.84 302 THR A O 1
ATOM 2347 N N . SER A 1 303 ? -6.440 12.432 -0.581 1.00 64.38 303 SER A N 1
ATOM 2348 C CA . SER A 1 303 ? -7.104 12.764 -1.819 1.00 64.38 303 SER A CA 1
ATOM 2349 C C . SER A 1 303 ? -6.680 14.169 -2.184 1.00 64.38 303 SER A C 1
ATOM 2351 O O . SER A 1 303 ? -6.806 15.113 -1.399 1.00 64.38 303 SER A O 1
ATOM 2353 N N . THR A 1 304 ? -6.098 14.322 -3.364 1.00 78.50 304 THR A N 1
ATOM 2354 C CA . THR A 1 304 ? -5.830 15.658 -3.877 1.00 78.50 304 THR A CA 1
ATOM 2355 C C . THR A 1 304 ? -7.089 16.141 -4.569 1.00 78.50 304 THR A C 1
ATOM 2357 O O . THR A 1 304 ? -7.771 15.394 -5.271 1.00 78.50 304 THR A O 1
ATOM 2360 N N . SER A 1 305 ? -7.458 17.393 -4.332 1.00 88.19 305 SER A N 1
ATOM 2361 C CA . SER A 1 305 ? -8.554 18.020 -5.054 1.00 88.19 305 SER A CA 1
ATOM 2362 C C . SER A 1 305 ? -8.124 19.385 -5.537 1.00 88.19 305 SER A C 1
ATOM 2364 O O . SER A 1 305 ? -7.364 20.089 -4.873 1.00 88.19 305 SER A O 1
ATOM 2366 N N . GLY A 1 306 ? -8.599 19.749 -6.717 1.00 88.00 306 GLY A N 1
ATOM 2367 C CA . GLY A 1 306 ? -8.142 20.954 -7.376 1.00 88.00 306 GLY A CA 1
ATOM 2368 C C . GLY A 1 306 ? -9.064 21.374 -8.500 1.00 88.00 306 GLY A C 1
ATOM 2369 O O . GLY A 1 306 ? -10.048 20.708 -8.831 1.00 88.00 306 GLY A O 1
ATOM 2370 N N . THR A 1 307 ? -8.750 22.530 -9.068 1.00 93.75 307 THR A N 1
ATOM 2371 C CA . THR A 1 307 ? -9.338 23.015 -10.315 1.00 93.75 307 THR A CA 1
ATOM 2372 C C . THR A 1 307 ? -8.199 23.244 -11.284 1.00 93.75 307 THR A C 1
ATOM 2374 O O . THR A 1 307 ? -7.265 23.965 -10.949 1.00 93.75 307 THR A O 1
ATOM 2377 N N . GLN A 1 308 ? -8.299 22.662 -12.471 1.00 96.12 308 GLN A N 1
ATOM 2378 C CA . GLN A 1 308 ? -7.263 22.744 -13.483 1.00 96.12 308 GLN A CA 1
ATOM 2379 C C . GLN A 1 308 ? -7.829 23.279 -14.794 1.00 96.12 308 GLN A C 1
ATOM 2381 O O . GLN A 1 308 ? -8.962 22.978 -15.180 1.00 96.12 308 GLN A O 1
ATOM 2386 N N . PHE A 1 309 ? -7.013 24.081 -15.471 1.00 96.31 309 PHE A N 1
ATOM 2387 C CA . PHE A 1 309 ? -7.238 24.530 -16.838 1.00 96.31 309 PHE A CA 1
ATOM 2388 C C . PHE A 1 309 ? -6.266 23.804 -17.771 1.00 96.31 309 PHE A C 1
ATOM 2390 O O . PHE A 1 309 ? -5.080 23.683 -17.455 1.00 96.31 309 PHE A O 1
ATOM 2397 N N . LEU A 1 310 ? -6.779 23.344 -18.908 1.00 95.81 310 LEU A N 1
ATOM 2398 C CA . LEU A 1 310 ? -6.016 22.754 -20.000 1.00 95.81 310 LEU A CA 1
ATOM 2399 C C . LEU A 1 310 ? -6.388 23.457 -21.301 1.00 95.81 310 LEU A C 1
ATOM 2401 O O . LEU A 1 310 ? -7.567 23.527 -21.656 1.00 95.81 310 LEU A O 1
ATOM 2405 N N . ALA A 1 311 ? -5.377 23.956 -22.005 1.00 94.50 311 ALA A N 1
ATOM 2406 C CA . ALA A 1 311 ? -5.520 24.405 -23.381 1.00 94.50 311 ALA A CA 1
ATOM 2407 C C . ALA A 1 311 ? -5.467 23.215 -24.356 1.00 94.50 311 ALA A C 1
ATOM 2409 O O . ALA A 1 311 ? -5.123 22.090 -23.980 1.00 94.50 311 ALA A O 1
ATOM 2410 N N . LEU A 1 312 ? -5.755 23.477 -25.632 1.00 91.69 312 LEU A N 1
ATOM 2411 C CA . LEU A 1 312 ? -5.597 22.494 -26.705 1.00 91.69 312 LEU A CA 1
ATOM 2412 C C . LEU A 1 312 ? -4.215 21.816 -26.675 1.00 91.69 312 LEU A C 1
ATOM 2414 O O . LEU A 1 312 ? -3.189 22.488 -26.556 1.00 91.69 312 LEU A O 1
ATOM 2418 N N . ASN A 1 313 ? -4.190 20.493 -26.868 1.00 87.06 313 ASN A N 1
ATOM 2419 C CA . ASN A 1 313 ? -2.991 19.642 -26.851 1.00 87.06 313 ASN A CA 1
ATOM 2420 C C . ASN A 1 313 ? -2.291 19.519 -25.486 1.00 87.06 313 ASN A C 1
ATOM 2422 O O . ASN A 1 313 ? -1.192 18.958 -25.427 1.00 87.06 313 ASN A O 1
ATOM 2426 N N . GLN A 1 314 ? -2.887 20.025 -24.404 1.00 93.94 314 GLN A N 1
ATOM 2427 C CA . GLN A 1 314 ? -2.350 19.856 -23.055 1.00 93.94 314 GLN A CA 1
ATOM 2428 C C . GLN A 1 314 ? -2.992 18.667 -22.356 1.00 93.94 314 GLN A C 1
ATOM 2430 O O . GLN A 1 314 ? -4.209 18.530 -22.363 1.00 93.94 314 GLN A O 1
ATOM 2435 N N . SER A 1 315 ? -2.195 17.834 -21.705 1.00 94.62 315 SER A N 1
ATOM 2436 C CA . SER A 1 315 ? -2.692 16.793 -20.813 1.00 94.62 315 SER A CA 1
ATOM 2437 C C . SER A 1 315 ? -2.479 17.174 -19.359 1.00 94.62 315 SER A C 1
ATOM 2439 O O . SER A 1 315 ? -1.610 17.984 -19.036 1.00 94.62 315 SER A O 1
ATOM 2441 N N . TYR A 1 316 ? -3.257 16.559 -18.478 1.00 95.19 316 TYR A N 1
ATOM 2442 C CA . TYR A 1 316 ? -3.013 16.583 -17.043 1.00 95.19 316 TYR A CA 1
ATOM 2443 C C . TYR A 1 316 ? -2.741 15.176 -16.523 1.00 95.19 316 TYR A C 1
ATOM 2445 O O . TYR A 1 316 ? -3.433 14.236 -16.921 1.00 95.19 316 TYR A O 1
ATOM 2453 N N . ASN A 1 317 ? -1.757 15.042 -15.636 1.00 91.62 317 ASN A N 1
ATOM 2454 C CA . ASN A 1 317 ? -1.438 13.809 -14.926 1.00 91.62 317 ASN A CA 1
ATOM 2455 C C . ASN A 1 317 ? -1.776 13.974 -13.436 1.00 91.62 317 ASN A C 1
ATOM 2457 O O . ASN A 1 317 ? -1.212 14.844 -12.769 1.00 91.62 317 ASN A O 1
ATOM 2461 N N . PHE A 1 318 ? -2.689 13.145 -12.925 1.00 90.38 318 PHE A N 1
ATOM 2462 C CA . PHE A 1 318 ? -3.152 13.225 -11.536 1.00 90.38 318 PHE A CA 1
ATOM 2463 C C . PHE A 1 318 ? -2.100 12.740 -10.532 1.00 90.38 318 PHE A C 1
ATOM 2465 O O . PHE A 1 318 ? -2.076 13.228 -9.404 1.00 90.38 318 PHE A O 1
ATOM 2472 N N . ASP A 1 319 ? -1.227 11.808 -10.932 1.00 81.94 319 ASP A N 1
ATOM 2473 C CA . ASP A 1 319 ? -0.161 11.281 -10.071 1.00 81.94 319 ASP A CA 1
ATOM 2474 C C . ASP A 1 319 ? 0.883 12.339 -9.742 1.00 81.94 319 ASP A C 1
ATOM 2476 O O . ASP A 1 319 ? 1.342 12.446 -8.608 1.00 81.94 319 ASP A O 1
ATOM 2480 N N . THR A 1 320 ? 1.278 13.096 -10.761 1.00 82.62 320 THR A N 1
ATOM 2481 C CA . THR A 1 320 ? 2.377 14.061 -10.675 1.00 82.62 320 THR A CA 1
ATOM 2482 C C . THR A 1 320 ? 1.897 15.494 -10.491 1.00 82.62 320 THR A C 1
ATOM 2484 O O . THR A 1 320 ? 2.732 16.390 -10.421 1.00 82.62 320 THR A O 1
ATOM 2487 N N . ASP A 1 321 ? 0.578 15.715 -10.452 1.00 84.12 321 ASP A N 1
ATOM 2488 C CA . ASP A 1 321 ? -0.057 17.037 -10.401 1.00 84.12 321 ASP A CA 1
ATOM 2489 C C . ASP A 1 321 ? 0.541 18.009 -11.434 1.00 84.12 321 ASP A C 1
ATOM 2491 O O . ASP A 1 321 ? 0.958 19.127 -11.128 1.00 84.12 321 ASP A O 1
ATOM 2495 N N . SER A 1 322 ? 0.668 17.548 -12.682 1.00 87.94 322 SER A N 1
ATOM 2496 C CA . SER A 1 322 ? 1.407 18.280 -13.713 1.00 87.94 322 SER A CA 1
ATOM 2497 C C . SER A 1 322 ? 0.676 18.342 -15.048 1.00 87.94 322 SER A C 1
ATOM 2499 O O . SER A 1 322 ? -0.118 17.470 -15.406 1.00 87.94 322 SER A O 1
ATOM 2501 N N . VAL A 1 323 ? 0.959 19.415 -15.790 1.00 91.81 323 VAL A N 1
ATOM 2502 C CA . VAL A 1 323 ? 0.462 19.645 -17.148 1.00 91.81 323 VAL A CA 1
ATOM 2503 C C . VAL A 1 323 ? 1.597 19.425 -18.141 1.00 91.81 323 VAL A C 1
ATOM 2505 O O . VAL A 1 323 ? 2.681 19.985 -17.968 1.00 91.81 323 VAL A O 1
ATOM 2508 N N . ALA A 1 324 ? 1.341 18.667 -19.204 1.00 88.62 324 ALA A N 1
ATOM 2509 C CA . ALA A 1 324 ? 2.287 18.457 -20.298 1.00 88.62 324 ALA A CA 1
ATOM 2510 C C . ALA A 1 324 ? 1.677 18.870 -21.644 1.00 88.62 324 ALA A C 1
ATOM 2512 O O . ALA A 1 324 ? 0.468 18.794 -21.839 1.00 88.62 324 ALA A O 1
ATOM 2513 N N . ASN A 1 325 ? 2.514 19.303 -22.591 1.00 90.94 325 ASN A N 1
ATOM 2514 C CA . ASN A 1 325 ? 2.096 19.550 -23.974 1.00 90.94 325 ASN A CA 1
ATOM 2515 C C . ASN A 1 325 ? 2.394 18.299 -24.807 1.00 90.94 325 ASN A C 1
ATOM 2517 O O . ASN A 1 325 ? 3.555 17.917 -24.936 1.00 90.94 325 ASN A O 1
ATOM 2521 N N . GLU A 1 326 ? 1.374 17.691 -25.404 1.00 84.62 326 GLU A N 1
ATOM 2522 C CA . GLU A 1 326 ? 1.502 16.383 -26.068 1.00 84.62 326 GLU A CA 1
ATOM 2523 C C . GLU A 1 326 ? 1.337 16.439 -27.587 1.00 84.62 326 GLU A C 1
ATOM 2525 O O . GLU A 1 326 ? 1.485 15.430 -28.275 1.00 84.62 326 GLU A O 1
ATOM 2530 N N . GLY A 1 327 ? 1.039 17.623 -28.122 1.00 82.12 327 GLY A N 1
ATOM 2531 C CA . GLY A 1 327 ? 0.691 17.786 -29.527 1.00 82.12 327 GLY A CA 1
ATOM 2532 C C . GLY A 1 327 ? -0.661 17.146 -29.889 1.00 82.12 327 GLY A C 1
ATOM 2533 O O . GLY A 1 327 ? -1.345 16.571 -29.032 1.00 82.12 327 GLY A O 1
ATOM 2534 N N . PRO A 1 328 ? -1.064 17.279 -31.163 1.00 83.44 328 PRO A N 1
ATOM 2535 C CA . PRO A 1 328 ? -2.381 16.856 -31.618 1.00 83.44 328 PRO A CA 1
ATOM 2536 C C . PRO A 1 328 ? -2.506 15.336 -31.705 1.00 83.44 328 PRO A C 1
ATOM 2538 O O . PRO A 1 328 ? -1.593 14.644 -32.163 1.00 83.44 328 PRO A O 1
ATOM 2541 N N . GLY A 1 329 ? -3.686 14.823 -31.358 1.00 80.94 329 GLY A N 1
ATOM 2542 C CA . GLY A 1 329 ? -4.093 13.447 -31.652 1.00 80.94 329 GLY A CA 1
ATOM 2543 C C . GLY A 1 329 ? -4.435 12.604 -30.421 1.00 80.94 329 GLY A C 1
ATOM 2544 O O . GLY A 1 329 ? -4.380 13.080 -29.292 1.00 80.94 329 GLY A O 1
ATOM 2545 N N . PRO A 1 330 ? -4.788 11.321 -30.609 1.00 79.88 330 PRO A N 1
ATOM 2546 C CA . PRO A 1 330 ? -5.385 10.494 -29.557 1.00 79.88 330 PRO A CA 1
ATOM 2547 C C . PRO A 1 330 ? -4.376 9.925 -28.549 1.00 79.88 330 PRO A C 1
ATOM 2549 O O . PRO A 1 330 ? -4.778 9.295 -27.575 1.00 79.88 330 PRO A O 1
ATOM 2552 N N . ALA A 1 331 ? -3.070 10.081 -28.787 1.00 80.81 331 ALA A N 1
ATOM 2553 C CA . ALA A 1 331 ? -2.051 9.631 -27.848 1.00 80.81 331 ALA A CA 1
ATOM 2554 C C . ALA A 1 331 ? -2.049 10.552 -26.624 1.00 80.81 331 ALA A C 1
ATOM 2556 O O . ALA A 1 331 ? -1.844 11.757 -26.774 1.00 80.81 331 ALA A O 1
ATOM 2557 N N . VAL A 1 332 ? -2.285 9.977 -25.442 1.00 83.50 332 VAL A N 1
ATOM 2558 C CA . VAL A 1 332 ? -2.253 10.702 -24.170 1.00 83.50 332 VAL A CA 1
ATOM 2559 C C . VAL A 1 332 ? -1.153 10.123 -23.285 1.00 83.50 332 VAL A C 1
ATOM 2561 O O . VAL A 1 332 ? -1.188 8.927 -22.992 1.00 83.50 332 VAL A O 1
ATOM 2564 N N . GLN A 1 333 ? -0.170 10.940 -22.897 1.00 82.31 333 GLN A N 1
ATOM 2565 C CA . GLN A 1 333 ? 0.853 10.558 -21.912 1.00 82.31 333 GLN A CA 1
ATOM 2566 C C . GLN A 1 333 ? 0.416 10.899 -20.491 1.00 82.31 333 GLN A C 1
ATOM 2568 O O . GLN A 1 333 ? 0.760 10.156 -19.585 1.00 82.31 333 GLN A O 1
ATOM 2573 N N . GLY A 1 334 ? -0.354 11.968 -20.283 1.00 86.38 334 GLY A N 1
ATOM 2574 C CA . GLY A 1 334 ? -1.102 12.264 -19.063 1.00 86.38 334 GLY A CA 1
ATOM 2575 C C . GLY A 1 334 ? -2.321 11.354 -18.936 1.00 86.38 334 GLY A C 1
ATOM 2576 O O . GLY A 1 334 ? -2.379 10.306 -19.573 1.00 86.38 334 GLY A O 1
ATOM 2577 N N . ASP A 1 335 ? -3.300 11.748 -18.134 1.00 90.50 335 ASP A N 1
ATOM 2578 C CA . ASP A 1 335 ? -4.502 10.953 -17.872 1.00 90.50 335 ASP A CA 1
ATOM 2579 C C . ASP A 1 335 ? -5.730 11.482 -18.607 1.00 90.50 335 ASP A C 1
ATOM 2581 O O . ASP A 1 335 ? -6.569 10.696 -19.053 1.00 90.50 335 ASP A O 1
ATOM 2585 N N . VAL A 1 336 ? -5.819 12.806 -18.767 1.00 93.75 336 VAL A N 1
ATOM 2586 C CA . VAL A 1 336 ? -6.904 13.497 -19.472 1.00 93.75 336 VAL A CA 1
ATOM 2587 C C . VAL A 1 336 ? -6.319 14.578 -20.377 1.00 93.75 336 VAL A C 1
ATOM 2589 O O . VAL A 1 336 ? -5.488 15.365 -19.930 1.00 93.75 336 VAL A O 1
ATOM 2592 N N . LYS A 1 337 ? -6.783 14.644 -21.631 1.00 94.62 337 LYS A N 1
ATOM 2593 C CA . LYS A 1 337 ? -6.389 15.661 -22.619 1.00 94.62 337 LYS A CA 1
ATOM 2594 C C . LYS A 1 337 ? -7.599 16.152 -23.422 1.00 94.62 337 LYS A C 1
ATOM 2596 O O . LYS A 1 337 ? -8.185 15.351 -24.154 1.00 94.62 337 LYS A O 1
ATOM 2601 N N . PRO A 1 338 ? -8.000 17.431 -23.332 1.00 93.81 338 PRO A N 1
ATOM 2602 C CA . PRO A 1 338 ? -9.031 17.975 -24.195 1.00 93.81 338 PRO A CA 1
ATOM 2603 C C . PRO A 1 338 ? -8.480 18.284 -25.596 1.00 93.81 338 PRO A C 1
ATOM 2605 O O . PRO A 1 338 ? -7.347 18.724 -25.781 1.00 93.81 338 PRO A O 1
ATOM 2608 N N . GLU A 1 339 ? -9.323 18.041 -26.589 1.00 91.12 339 GLU A N 1
ATOM 2609 C CA . GLU A 1 339 ? -9.096 18.293 -28.010 1.00 91.12 339 GLU A CA 1
ATOM 2610 C C . GLU A 1 339 ? -10.341 18.967 -28.600 1.00 91.12 339 GLU A C 1
ATOM 2612 O O . GLU A 1 339 ? -11.338 19.182 -27.905 1.00 91.12 339 GLU A O 1
ATOM 2617 N N . VAL A 1 340 ? -10.320 19.323 -29.884 1.00 88.75 340 VAL A N 1
ATOM 2618 C CA . VAL A 1 340 ? -11.504 19.881 -30.560 1.00 88.75 340 VAL A CA 1
ATOM 2619 C C . VAL A 1 340 ? -12.612 18.820 -30.624 1.00 88.75 340 VAL A C 1
ATOM 2621 O O . VAL A 1 340 ? -12.487 17.803 -31.304 1.00 88.75 340 VAL A O 1
ATOM 2624 N N . GLY A 1 341 ? -13.713 19.059 -29.908 1.00 86.94 341 GLY A N 1
ATOM 2625 C CA . GLY A 1 341 ? -14.912 18.211 -29.890 1.00 86.94 341 GLY A CA 1
ATOM 2626 C C . GLY A 1 341 ? -14.833 16.904 -29.084 1.00 86.94 341 GLY A C 1
ATOM 2627 O O . GLY A 1 341 ? -15.839 16.200 -29.004 1.00 86.94 341 GLY A O 1
ATOM 2628 N N . VAL A 1 342 ? -13.691 16.569 -28.479 1.00 90.69 342 VAL A N 1
ATOM 2629 C CA . VAL A 1 342 ? -13.506 15.362 -27.661 1.00 90.69 342 VAL A CA 1
ATOM 2630 C C . VAL A 1 342 ? -12.527 15.597 -26.506 1.00 90.69 342 VAL A C 1
ATOM 2632 O O . VAL A 1 342 ? -11.664 16.465 -26.575 1.00 90.69 342 VAL A O 1
ATOM 2635 N N . VAL A 1 343 ? -12.643 14.803 -25.440 1.00 93.56 343 VAL A N 1
ATOM 2636 C CA . VAL A 1 343 ? -11.649 14.728 -24.360 1.00 93.56 343 VAL A CA 1
ATOM 2637 C C . VAL A 1 343 ? -11.102 13.309 -24.324 1.00 93.56 343 VAL A C 1
ATOM 2639 O O . VAL A 1 343 ? -11.857 12.375 -24.057 1.00 93.56 343 VAL A O 1
ATOM 2642 N N . PHE A 1 344 ? -9.816 13.141 -24.622 1.00 93.56 344 PHE A N 1
ATOM 2643 C CA . PHE A 1 344 ? -9.139 11.849 -24.602 1.00 93.56 344 PHE A CA 1
ATOM 2644 C C . PHE A 1 344 ? -8.699 11.468 -23.188 1.00 93.56 344 PHE A C 1
ATOM 2646 O O . PHE A 1 344 ? -8.388 12.325 -22.358 1.00 93.56 344 PHE A O 1
ATOM 2653 N N . THR A 1 345 ? -8.644 10.166 -22.944 1.00 92.88 345 THR A N 1
ATOM 2654 C CA . THR A 1 345 ? -8.065 9.554 -21.748 1.00 92.88 345 THR A CA 1
ATOM 2655 C C . THR A 1 345 ? -6.864 8.700 -22.134 1.00 92.88 345 THR A C 1
ATOM 2657 O O . THR A 1 345 ? -6.757 8.231 -23.273 1.00 92.88 345 THR A O 1
ATOM 2660 N N . ARG A 1 346 ? -5.948 8.471 -21.187 1.00 88.75 346 ARG A N 1
ATOM 2661 C CA . ARG A 1 346 ? -4.846 7.517 -21.389 1.00 88.75 346 ARG A CA 1
ATOM 2662 C C . ARG A 1 346 ? -5.392 6.142 -21.769 1.00 88.75 346 ARG A C 1
ATOM 2664 O O . ARG A 1 346 ? -6.404 5.687 -21.235 1.00 88.75 346 ARG A O 1
ATOM 2671 N N . ASN A 1 347 ? -4.701 5.451 -22.674 1.00 84.06 347 ASN A N 1
ATOM 2672 C CA . ASN A 1 347 ? -5.089 4.099 -23.061 1.00 84.06 347 ASN A CA 1
ATOM 2673 C C . ASN A 1 347 ? -5.137 3.172 -21.832 1.00 84.06 347 ASN A C 1
ATOM 2675 O O . ASN A 1 347 ? -4.210 3.155 -21.024 1.00 84.06 347 ASN A O 1
ATOM 2679 N N . GLY A 1 348 ? -6.221 2.406 -21.705 1.00 82.19 348 GLY A N 1
ATOM 2680 C CA . GLY A 1 348 ? -6.474 1.531 -20.560 1.00 82.19 348 GLY A CA 1
ATOM 2681 C C . GLY A 1 348 ? -7.129 2.206 -19.349 1.00 82.19 348 GLY A C 1
ATOM 2682 O O . GLY A 1 348 ? -7.510 1.492 -18.428 1.00 82.19 348 GLY A O 1
ATOM 2683 N N . VAL A 1 349 ? -7.329 3.532 -19.353 1.00 88.50 349 VAL A N 1
ATOM 2684 C CA . VAL A 1 349 ? -8.160 4.200 -18.339 1.00 88.50 349 VAL A CA 1
ATOM 2685 C C . VAL A 1 349 ? -9.628 3.869 -18.591 1.00 88.50 349 VAL A C 1
ATOM 2687 O O . VAL A 1 349 ? -10.176 4.142 -19.662 1.00 88.50 349 VAL A O 1
ATOM 2690 N N . GLY A 1 350 ? -10.273 3.278 -17.591 1.00 89.81 350 GLY A N 1
ATOM 2691 C CA . GLY A 1 350 ? -11.713 3.062 -17.588 1.00 89.81 350 GLY A CA 1
ATOM 2692 C C . GLY A 1 350 ? -12.443 4.343 -17.198 1.00 89.81 350 GLY A C 1
ATOM 2693 O O . GLY A 1 350 ? -12.005 5.050 -16.296 1.00 89.81 350 GLY A O 1
ATOM 2694 N N . SER A 1 351 ? -13.570 4.656 -17.838 1.00 92.69 351 SER A N 1
ATOM 2695 C CA . SER A 1 351 ? -14.403 5.802 -17.446 1.00 92.69 351 SER A CA 1
ATOM 2696 C C . SER A 1 351 ? -15.854 5.402 -17.202 1.00 92.69 351 SER A C 1
ATOM 2698 O O . SER A 1 351 ? -16.399 4.520 -17.867 1.00 92.69 351 SER A O 1
ATOM 2700 N N . GLN A 1 352 ? -16.490 6.055 -16.233 1.00 93.12 352 GLN A N 1
ATOM 2701 C CA . GLN A 1 352 ? -17.901 5.881 -15.911 1.00 93.12 352 GLN A CA 1
ATOM 2702 C C . GLN A 1 352 ? -18.528 7.230 -15.579 1.00 93.12 352 GLN A C 1
ATOM 2704 O O . GLN A 1 352 ? -17.974 8.017 -14.816 1.00 93.12 352 GLN A O 1
ATOM 2709 N N . ARG A 1 353 ? -19.716 7.501 -16.119 1.00 93.88 353 ARG A N 1
ATOM 2710 C CA . ARG A 1 353 ? -20.456 8.722 -15.789 1.00 93.88 353 ARG A CA 1
ATOM 2711 C C . ARG A 1 353 ? -21.037 8.630 -14.378 1.00 93.88 353 ARG A C 1
ATOM 2713 O O . ARG A 1 353 ? -21.633 7.612 -14.027 1.00 93.88 353 ARG A O 1
ATOM 2720 N N . ILE A 1 354 ? -20.909 9.704 -13.605 1.00 94.69 354 ILE A N 1
ATOM 2721 C CA . ILE A 1 354 ? -21.416 9.800 -12.229 1.00 94.69 354 ILE A CA 1
ATOM 2722 C C . ILE A 1 354 ? -22.283 11.056 -12.047 1.00 94.69 354 ILE A C 1
ATOM 2724 O O . ILE A 1 354 ? -22.211 11.975 -12.869 1.00 94.69 354 ILE A O 1
ATOM 2728 N N . PRO A 1 355 ? -23.122 11.120 -10.997 1.00 93.94 355 PRO A N 1
ATOM 2729 C CA . PRO A 1 355 ? -23.846 12.340 -10.653 1.00 93.94 355 PRO A CA 1
ATOM 2730 C C . PRO A 1 355 ? -22.900 13.501 -10.308 1.00 93.94 355 PRO A C 1
ATOM 2732 O O . PRO A 1 355 ? -21.868 13.303 -9.672 1.00 93.94 355 PRO A O 1
ATOM 2735 N N . CYS A 1 356 ? -23.276 14.719 -10.698 1.00 91.19 356 CYS A N 1
ATOM 2736 C CA . CYS A 1 356 ? -22.623 15.954 -10.257 1.00 91.19 356 CYS A CA 1
ATOM 2737 C C . CYS A 1 356 ? -23.345 16.563 -9.041 1.00 91.19 356 CYS A C 1
ATOM 2739 O O . CYS A 1 356 ? -24.549 16.337 -8.890 1.00 91.19 356 CYS A O 1
ATOM 2741 N N . PRO A 1 357 ? -22.673 17.405 -8.228 1.00 93.06 357 PRO A N 1
ATOM 2742 C CA . PRO A 1 357 ? -21.255 17.785 -8.300 1.00 93.06 357 PRO A CA 1
ATOM 2743 C C . PRO A 1 357 ? -20.334 16.763 -7.618 1.00 93.06 357 PRO A C 1
ATOM 2745 O O . PRO A 1 357 ? -20.736 16.100 -6.655 1.00 93.06 357 PRO A O 1
ATOM 2748 N N . ILE A 1 358 ? -19.065 16.692 -8.040 1.00 92.19 358 ILE A N 1
ATOM 2749 C CA . ILE A 1 358 ? -18.104 15.737 -7.447 1.00 92.19 358 ILE A CA 1
ATOM 2750 C C . ILE A 1 358 ? -17.778 16.059 -5.985 1.00 92.19 358 ILE A C 1
ATOM 2752 O O . ILE A 1 358 ? -17.351 15.181 -5.239 1.00 92.19 358 ILE A O 1
ATOM 2756 N N . SER A 1 359 ? -18.019 17.295 -5.534 1.00 84.38 359 SER A N 1
ATOM 2757 C CA . SER A 1 359 ? -17.850 17.690 -4.130 1.00 84.38 359 SER A CA 1
ATOM 2758 C C . SER A 1 359 ? -18.695 16.835 -3.180 1.00 84.38 359 SER A C 1
ATOM 2760 O O . SER A 1 359 ? -18.213 16.488 -2.105 1.00 84.38 359 SER A O 1
ATOM 2762 N N . SER A 1 360 ? -19.893 16.428 -3.613 1.00 83.50 360 SER A N 1
ATOM 2763 C CA . SER A 1 360 ? -20.822 15.575 -2.857 1.00 83.50 360 SER A CA 1
ATOM 2764 C C . SER A 1 360 ? -20.518 14.075 -2.941 1.00 83.50 360 SER A C 1
ATOM 2766 O O . SER A 1 360 ? -21.111 13.283 -2.214 1.00 83.50 360 SER A O 1
ATOM 2768 N N . THR A 1 361 ? -19.601 13.673 -3.823 1.00 82.50 361 THR A N 1
ATOM 2769 C CA . THR A 1 361 ? -19.229 12.269 -4.007 1.00 82.50 361 THR A CA 1
ATOM 2770 C C . THR A 1 361 ? -18.072 11.923 -3.074 1.00 82.50 361 THR A C 1
ATOM 2772 O O . THR A 1 361 ? -17.003 12.529 -3.168 1.00 82.50 361 THR A O 1
ATOM 2775 N N . SER A 1 362 ? -18.292 10.963 -2.174 1.00 78.31 362 SER A N 1
ATOM 2776 C CA . SER A 1 362 ? -17.296 10.468 -1.210 1.00 78.31 362 SER A CA 1
ATOM 2777 C C . SER A 1 362 ? -16.579 9.196 -1.669 1.00 78.31 362 SER A C 1
ATOM 2779 O O . SER A 1 362 ? -15.585 8.808 -1.064 1.00 78.31 362 SER A O 1
ATOM 2781 N N . SER A 1 363 ? -17.065 8.529 -2.724 1.00 79.56 363 SER A N 1
ATOM 2782 C CA . SER A 1 363 ? -16.475 7.285 -3.225 1.00 79.56 363 SER A CA 1
ATOM 2783 C C . SER A 1 363 ? -16.698 7.079 -4.725 1.00 79.56 363 SER A C 1
ATOM 2785 O O . SER A 1 363 ? -17.759 7.414 -5.257 1.00 79.56 363 SER A O 1
ATOM 2787 N N . ALA A 1 364 ? -15.711 6.502 -5.407 1.00 84.12 364 ALA A N 1
ATOM 2788 C CA . ALA A 1 364 ? -15.807 6.048 -6.786 1.00 84.12 364 ALA A CA 1
ATOM 2789 C C . ALA A 1 364 ? -16.715 4.801 -6.907 1.00 84.12 364 ALA A C 1
ATOM 2791 O O . ALA A 1 364 ? -16.762 3.971 -5.990 1.00 84.12 364 ALA A O 1
ATOM 2792 N N . PRO A 1 365 ? -17.428 4.628 -8.038 1.00 85.50 365 PRO A N 1
ATOM 2793 C CA . PRO A 1 365 ? -18.211 3.427 -8.315 1.00 85.50 365 PRO A CA 1
ATOM 2794 C C . PRO A 1 365 ? -17.406 2.128 -8.212 1.00 85.50 365 PRO A C 1
ATOM 2796 O O . PRO A 1 365 ? -16.220 2.070 -8.516 1.00 85.50 365 PRO A O 1
ATOM 2799 N N . ALA A 1 366 ? -18.073 1.040 -7.829 1.00 75.69 366 ALA A N 1
ATOM 2800 C CA . ALA A 1 366 ? -17.412 -0.255 -7.692 1.00 75.69 366 ALA A CA 1
ATOM 2801 C C . ALA A 1 366 ? -17.127 -0.980 -9.018 1.00 75.69 366 ALA A C 1
ATOM 2803 O O . ALA A 1 366 ? -16.438 -1.996 -9.015 1.00 75.69 366 ALA A O 1
ATOM 2804 N N . GLY A 1 367 ? -17.689 -0.490 -10.121 1.00 82.50 367 GLY A N 1
ATOM 2805 C CA . GLY A 1 367 ? -17.597 -1.076 -11.450 1.00 82.50 367 GLY A CA 1
ATOM 2806 C C . GLY A 1 367 ? -18.572 -0.397 -12.410 1.00 82.50 367 GLY A C 1
ATOM 2807 O O . GLY A 1 367 ? -19.406 0.407 -11.991 1.00 82.50 367 GLY A O 1
ATOM 2808 N N . GLY A 1 368 ? -18.493 -0.767 -13.690 1.00 86.12 368 GLY A N 1
ATOM 2809 C CA . GLY A 1 368 ? -19.196 -0.074 -14.777 1.00 86.12 368 GLY A CA 1
ATOM 2810 C C . GLY A 1 368 ? -18.295 0.860 -15.590 1.00 86.12 368 GLY A C 1
ATOM 2811 O O . GLY A 1 368 ? -18.797 1.610 -16.425 1.00 86.12 368 GLY A O 1
ATOM 2812 N N . TYR A 1 369 ? -16.982 0.792 -15.362 1.00 89.06 369 TYR A N 1
ATOM 2813 C CA . TYR A 1 369 ? -15.977 1.484 -16.153 1.00 89.06 369 TYR A CA 1
ATOM 2814 C C . TYR A 1 369 ? -15.875 0.886 -17.549 1.00 89.06 369 TYR A C 1
ATOM 2816 O O . TYR A 1 369 ? -15.766 -0.328 -17.731 1.00 89.06 369 TYR A O 1
ATOM 2824 N N . ILE A 1 370 ? -15.898 1.762 -18.545 1.00 86.38 370 ILE A N 1
ATOM 2825 C CA . ILE A 1 370 ? -15.730 1.398 -19.943 1.00 86.38 370 ILE A CA 1
ATOM 2826 C C . ILE A 1 370 ? -14.360 1.911 -20.377 1.00 86.38 370 ILE A C 1
ATOM 2828 O O . ILE A 1 370 ? -14.091 3.111 -20.305 1.00 86.38 370 ILE A O 1
ATOM 2832 N N . GLY A 1 371 ? -13.489 1.000 -20.815 1.00 81.75 371 GLY A N 1
ATOM 2833 C CA . GLY A 1 371 ? -12.185 1.331 -21.386 1.00 81.75 371 GLY A CA 1
ATOM 2834 C C . GLY A 1 371 ? -12.348 1.914 -22.785 1.00 81.75 371 GLY A C 1
ATOM 2835 O O . GLY A 1 371 ? -12.256 1.194 -23.778 1.00 81.75 371 GLY A O 1
ATOM 2836 N N . GLN A 1 372 ? -12.638 3.208 -22.862 1.00 80.62 372 GLN A N 1
ATOM 2837 C CA . GLN A 1 372 ? -12.612 3.971 -24.106 1.00 80.62 372 GLN A CA 1
ATOM 2838 C C . GLN A 1 372 ? -11.491 5.000 -24.031 1.00 80.62 372 GLN A C 1
ATOM 2840 O O . GLN A 1 372 ? -11.263 5.551 -22.957 1.00 80.62 372 GLN A O 1
ATOM 2845 N N . PRO A 1 373 ? -10.818 5.307 -25.153 1.00 82.56 373 PRO A N 1
ATOM 2846 C CA . PRO A 1 373 ? -9.738 6.289 -25.165 1.00 82.56 373 PRO A CA 1
ATOM 2847 C C . PRO A 1 373 ? -10.248 7.735 -25.039 1.00 82.56 373 PRO A C 1
ATOM 2849 O O . PRO A 1 373 ? -9.494 8.668 -25.279 1.00 82.56 373 PRO A O 1
ATOM 2852 N N . TYR A 1 374 ? -11.528 7.950 -24.730 1.00 85.69 374 TYR A N 1
ATOM 2853 C CA . TYR A 1 374 ? -12.138 9.266 -24.594 1.00 85.69 374 TYR A CA 1
ATOM 2854 C C . TYR A 1 374 ? -13.340 9.246 -23.648 1.00 85.69 374 TYR A C 1
ATOM 2856 O O . TYR A 1 374 ? -13.982 8.217 -23.436 1.00 85.69 374 TYR A O 1
ATOM 2864 N N . LEU A 1 375 ? -13.679 10.423 -23.124 1.00 83.06 375 LEU A N 1
ATOM 2865 C CA . LEU A 1 375 ? -14.872 10.657 -22.321 1.00 83.06 375 LEU A CA 1
ATOM 2866 C C . LEU A 1 375 ? -16.078 10.919 -23.228 1.00 83.06 375 LEU A C 1
ATOM 2868 O O . LEU A 1 375 ? -16.154 11.931 -23.929 1.00 83.06 375 LEU A O 1
ATOM 2872 N N . LEU A 1 376 ? -17.058 10.016 -23.193 1.00 74.12 376 LEU A N 1
ATOM 2873 C CA . LEU A 1 376 ? -18.319 10.188 -23.912 1.00 74.12 376 LEU A CA 1
ATOM 2874 C C . LEU A 1 376 ? -19.095 11.398 -23.375 1.00 74.12 376 LEU A C 1
ATOM 2876 O O . LEU A 1 376 ? -19.425 11.456 -22.191 1.00 74.12 376 LEU A O 1
ATOM 2880 N N . ASN A 1 377 ? -19.466 12.318 -24.269 1.00 79.31 377 ASN A N 1
ATOM 2881 C CA . ASN A 1 377 ? -20.256 13.513 -23.950 1.00 79.31 377 ASN A CA 1
ATOM 2882 C C . ASN A 1 377 ? -19.616 14.415 -22.878 1.00 79.31 377 ASN A C 1
ATOM 2884 O O . ASN A 1 377 ? -20.318 14.930 -22.006 1.00 79.31 377 ASN A O 1
ATOM 2888 N N . ALA A 1 378 ? -18.297 14.620 -22.932 1.00 81.94 378 ALA A N 1
ATOM 2889 C CA . ALA A 1 378 ? -17.637 15.626 -22.105 1.00 81.94 378 ALA A CA 1
ATOM 2890 C C . ALA A 1 378 ? -18.168 17.029 -22.452 1.00 81.94 378 ALA A C 1
ATOM 2892 O O . ALA A 1 378 ? -17.886 17.587 -23.509 1.00 81.94 378 ALA A O 1
ATOM 2893 N N . GLN A 1 379 ? -18.998 17.574 -21.569 1.00 91.25 379 GLN A N 1
ATOM 2894 C CA . GLN A 1 379 ? -19.612 18.896 -21.676 1.00 91.25 379 GLN A CA 1
ATOM 2895 C C . GLN A 1 379 ? -19.586 19.549 -20.297 1.00 91.25 379 GLN A C 1
ATOM 2897 O O . GLN A 1 379 ? -19.543 18.841 -19.286 1.00 91.25 379 GLN A O 1
ATOM 2902 N N . ALA A 1 380 ? -19.667 20.879 -20.245 1.00 93.00 380 ALA A N 1
ATOM 2903 C CA . ALA A 1 380 ? -19.807 21.601 -18.983 1.00 93.00 380 ALA A CA 1
ATOM 2904 C C . ALA A 1 380 ? -20.962 21.020 -18.140 1.00 93.00 380 ALA A C 1
ATOM 2906 O O . ALA A 1 380 ? -22.062 20.796 -18.646 1.00 93.00 380 ALA A O 1
ATOM 2907 N N . GLY A 1 381 ? -20.695 20.744 -16.865 1.00 91.88 381 GLY A N 1
ATOM 2908 C CA . GLY A 1 381 ? -21.630 20.104 -15.939 1.00 91.88 381 GLY A CA 1
ATOM 2909 C C . GLY A 1 381 ? -21.682 18.575 -16.015 1.00 91.88 381 GLY A C 1
ATOM 2910 O O . GLY A 1 381 ? -22.571 17.981 -15.410 1.00 91.88 381 GLY A O 1
ATOM 2911 N N . SER A 1 382 ? -20.772 17.919 -16.744 1.00 94.88 382 SER A N 1
ATOM 2912 C CA . SER A 1 382 ? -20.647 16.454 -16.736 1.00 94.88 382 SER A CA 1
ATOM 2913 C C . SER A 1 382 ? -19.584 15.985 -15.747 1.00 94.88 382 SER A C 1
ATOM 2915 O O . SER A 1 382 ? -18.508 16.577 -15.665 1.00 94.88 382 SER A O 1
ATOM 2917 N N . CYS A 1 383 ? -19.880 14.892 -15.038 1.00 96.44 383 CYS A N 1
ATOM 2918 C CA . CYS A 1 383 ? -18.976 14.279 -14.073 1.00 96.44 383 CYS A CA 1
ATOM 2919 C C . CYS A 1 383 ? -18.650 12.834 -14.448 1.00 96.44 383 CYS A C 1
ATOM 2921 O O . CYS A 1 383 ? -19.523 12.068 -14.873 1.00 96.44 383 CYS A O 1
ATOM 2923 N N . PHE A 1 384 ? -17.390 12.462 -14.255 1.00 96.62 384 PHE A N 1
ATOM 2924 C CA . PHE A 1 384 ? -16.850 11.152 -14.586 1.00 96.62 384 PHE A CA 1
ATOM 2925 C C . PHE A 1 384 ? -16.024 10.615 -13.421 1.00 96.62 384 PHE A C 1
ATOM 2927 O O . PHE A 1 384 ? -15.300 11.366 -12.775 1.00 96.62 384 PHE A O 1
ATOM 2934 N N . ALA A 1 385 ? -16.119 9.315 -13.172 1.00 94.69 385 ALA A N 1
ATOM 2935 C CA . ALA A 1 385 ? -15.129 8.566 -12.419 1.00 94.69 385 ALA A CA 1
ATOM 2936 C C . ALA A 1 385 ? -14.184 7.881 -13.410 1.00 94.69 385 ALA A C 1
ATOM 2938 O O . ALA A 1 385 ? -14.643 7.291 -14.392 1.00 94.69 385 ALA A O 1
ATOM 2939 N N . LEU A 1 386 ? -12.887 7.944 -13.138 1.00 94.38 386 LEU A N 1
ATOM 2940 C CA . LEU A 1 386 ? -11.821 7.321 -13.913 1.00 94.38 386 LEU A CA 1
ATOM 2941 C C . LEU A 1 386 ? -11.165 6.226 -13.073 1.00 94.38 386 LEU A C 1
ATOM 2943 O O . LEU A 1 386 ? -10.887 6.454 -11.898 1.00 94.38 386 LEU A O 1
ATOM 2947 N N . GLU A 1 387 ? -10.920 5.069 -13.678 1.00 91.12 387 GLU A N 1
ATOM 2948 C CA . GLU A 1 387 ? -10.126 3.966 -13.130 1.00 91.12 387 GLU A CA 1
ATOM 2949 C C . GLU A 1 387 ? -8.788 3.922 -13.884 1.00 91.12 387 GLU A C 1
ATOM 2951 O O . GLU A 1 387 ? -8.762 3.732 -15.102 1.00 91.12 387 GLU A O 1
ATOM 2956 N N . MET A 1 388 ? -7.683 4.165 -13.179 1.00 85.38 388 MET A N 1
ATOM 2957 C CA . MET A 1 388 ? -6.379 4.496 -13.762 1.00 85.38 388 MET A CA 1
ATOM 2958 C C . MET A 1 388 ? -5.349 3.382 -13.592 1.00 85.38 388 MET A C 1
ATOM 2960 O O . MET A 1 388 ? -5.225 2.825 -12.507 1.00 85.38 388 MET A O 1
ATOM 2964 N N . LEU A 1 389 ? -4.521 3.150 -14.617 1.00 69.19 389 LEU A N 1
ATOM 2965 C CA . LEU A 1 389 ? -3.438 2.156 -14.614 1.00 69.19 389 LEU A CA 1
ATOM 2966 C C . LEU A 1 389 ? -2.048 2.786 -14.366 1.00 69.19 389 LEU A C 1
ATOM 2968 O O . LEU A 1 389 ? -1.842 3.944 -14.739 1.00 69.19 389 LEU A O 1
ATOM 2972 N N . PRO A 1 390 ? -1.073 2.041 -13.801 1.00 58.41 390 PRO A N 1
ATOM 2973 C CA . PRO A 1 390 ? -1.225 0.714 -13.194 1.00 58.41 390 PRO A CA 1
ATOM 2974 C C . PRO A 1 390 ? -1.944 0.767 -11.827 1.00 58.41 390 PRO A C 1
ATOM 2976 O O . PRO A 1 390 ? -1.708 1.669 -11.027 1.00 58.41 390 PRO A O 1
ATOM 2979 N N . GLY A 1 391 ? -2.802 -0.224 -11.552 1.00 59.03 391 GLY A N 1
ATOM 2980 C CA . GLY A 1 391 ? -3.567 -0.384 -10.298 1.00 59.03 391 GLY A CA 1
ATOM 2981 C C . GLY A 1 391 ? -5.063 -0.053 -10.435 1.00 59.03 391 GLY A C 1
ATOM 2982 O O . GLY A 1 391 ? -5.495 0.307 -11.521 1.00 59.03 391 GLY A O 1
ATOM 2983 N N . PRO A 1 392 ? -5.879 -0.183 -9.373 1.00 58.66 392 PRO A N 1
ATOM 2984 C CA . PRO A 1 392 ? -7.187 0.458 -9.321 1.00 58.66 392 PRO A CA 1
ATOM 2985 C C . PRO A 1 392 ? -7.048 1.807 -8.604 1.00 58.66 392 PRO A C 1
ATOM 2987 O O . PRO A 1 392 ? -7.416 1.908 -7.443 1.00 58.66 392 PRO A O 1
ATOM 2990 N N . ARG A 1 393 ? -6.459 2.826 -9.244 1.00 84.12 393 ARG A N 1
ATOM 2991 C CA . ARG A 1 393 ? -6.441 4.216 -8.729 1.00 84.12 393 ARG A CA 1
ATOM 2992 C C . ARG A 1 393 ? -7.618 4.981 -9.313 1.00 84.12 393 ARG A C 1
ATOM 2994 O O . ARG A 1 393 ? -8.037 4.676 -10.429 1.00 84.12 393 ARG A O 1
ATOM 3001 N N . TYR A 1 394 ? -8.157 5.954 -8.581 1.00 88.94 394 TYR A N 1
ATOM 3002 C CA . TYR A 1 394 ? -9.408 6.594 -8.984 1.00 88.94 394 TYR A CA 1
ATOM 3003 C C . TYR A 1 394 ? -9.300 8.111 -9.031 1.00 88.94 394 TYR A C 1
ATOM 3005 O O . TYR A 1 394 ? -8.797 8.731 -8.101 1.00 88.94 394 TYR A O 1
ATOM 3013 N N . ALA A 1 395 ? -9.848 8.715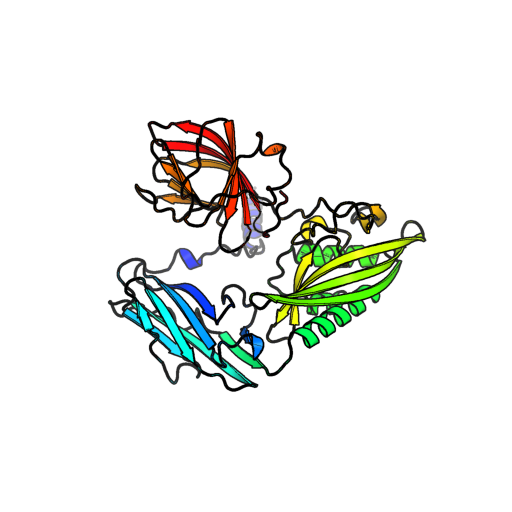 -10.082 1.00 93.69 395 ALA A N 1
ATOM 3014 C CA . ALA A 1 395 ? -10.065 10.156 -10.159 1.00 93.69 395 ALA A CA 1
ATOM 3015 C C . ALA A 1 395 ? -11.547 10.448 -10.405 1.00 93.69 395 ALA A C 1
ATOM 3017 O O . ALA A 1 395 ? -12.192 9.781 -11.211 1.00 93.69 395 ALA A O 1
ATOM 3018 N N . LEU A 1 396 ? -12.101 11.452 -9.735 1.00 95.19 396 LEU A N 1
ATOM 3019 C CA . LEU A 1 396 ? -13.383 12.051 -10.086 1.00 95.19 396 LEU A CA 1
ATOM 3020 C C . LEU A 1 396 ? -13.102 13.351 -10.821 1.00 95.19 396 LEU A C 1
ATOM 3022 O O . LEU A 1 396 ? -12.325 14.162 -10.332 1.00 95.19 396 LEU A O 1
ATOM 3026 N N . VAL A 1 397 ? -13.750 13.565 -11.957 1.00 96.75 397 VAL A N 1
ATOM 3027 C CA . VAL A 1 397 ? -13.580 14.751 -12.798 1.00 96.75 397 VAL A CA 1
ATOM 3028 C C . VAL A 1 397 ? -14.940 15.390 -13.029 1.00 96.75 397 VAL A C 1
ATOM 3030 O O . VAL A 1 397 ? -15.860 14.726 -13.494 1.00 96.75 397 VAL A O 1
ATOM 3033 N N . GLU A 1 398 ? -15.066 16.680 -12.734 1.00 97.00 398 GLU A N 1
ATOM 3034 C CA . GLU A 1 398 ? -16.219 17.522 -13.067 1.00 97.00 398 GLU A CA 1
ATOM 3035 C C . GLU A 1 398 ? -15.780 18.549 -14.104 1.00 97.00 398 GLU A C 1
ATOM 3037 O O . GLU A 1 398 ? -14.972 19.430 -13.811 1.00 97.00 398 GLU A O 1
ATOM 3042 N N . VAL A 1 399 ? -16.321 18.462 -15.316 1.00 96.75 399 VAL A N 1
ATOM 3043 C CA . VAL A 1 399 ? -16.045 19.439 -16.372 1.00 96.75 399 VAL A CA 1
ATOM 3044 C C . VAL A 1 399 ? -16.792 20.729 -16.036 1.00 96.75 399 VAL A C 1
ATOM 3046 O O . VAL A 1 399 ? -18.017 20.784 -16.121 1.00 96.75 399 VAL A O 1
ATOM 3049 N N . VAL A 1 400 ? -16.068 21.779 -15.651 1.00 96.31 400 VAL A N 1
ATOM 3050 C CA . VAL A 1 400 ? -16.642 23.088 -15.294 1.00 96.31 400 VAL A CA 1
ATOM 3051 C C . VAL A 1 400 ? -16.959 23.885 -16.554 1.00 96.31 400 VAL A C 1
ATOM 3053 O O . VAL A 1 400 ? -18.030 24.477 -16.673 1.00 96.31 400 VAL A O 1
ATOM 3056 N N . SER A 1 401 ? -16.040 23.877 -17.516 1.00 96.44 401 SER A N 1
ATOM 3057 C CA . SER A 1 401 ? -16.222 24.481 -18.831 1.00 96.44 401 SER A CA 1
ATOM 3058 C C . SER A 1 401 ? -15.463 23.678 -19.880 1.00 96.44 401 SER A C 1
ATOM 3060 O O . SER A 1 401 ? -14.411 23.106 -19.601 1.00 96.44 401 SER A O 1
ATOM 3062 N N . TYR A 1 402 ? -16.008 23.622 -21.092 1.00 95.38 402 TYR A N 1
ATOM 3063 C CA . TYR A 1 402 ? -15.348 22.999 -22.232 1.00 95.38 402 TYR A CA 1
ATOM 3064 C C . TYR A 1 402 ? -15.756 23.718 -23.516 1.00 95.38 402 TYR A C 1
ATOM 3066 O O . TYR A 1 402 ? -16.942 23.779 -23.851 1.00 95.38 402 TYR A O 1
ATOM 3074 N N . ASN A 1 403 ? -14.780 24.299 -24.210 1.00 93.75 403 ASN A N 1
ATOM 3075 C CA . ASN A 1 403 ? -14.984 24.950 -25.493 1.00 93.75 403 ASN A CA 1
ATOM 3076 C C . ASN A 1 403 ? -14.639 23.970 -26.614 1.00 93.75 403 ASN A C 1
ATOM 3078 O O . ASN A 1 403 ? -13.482 23.821 -26.989 1.00 93.75 403 ASN A O 1
ATOM 3082 N N . ALA A 1 404 ? -15.657 23.331 -27.188 1.00 89.38 404 ALA A N 1
ATOM 3083 C CA . ALA A 1 404 ? -15.466 22.338 -28.242 1.00 89.38 404 ALA A CA 1
ATOM 3084 C C . ALA A 1 404 ? -14.799 22.895 -29.515 1.00 89.38 404 ALA A C 1
ATOM 3086 O O . ALA A 1 404 ? -14.268 22.107 -30.289 1.00 89.38 404 ALA A O 1
ATOM 3087 N N . ALA A 1 405 ? -14.820 24.215 -29.744 1.00 90.38 405 ALA A N 1
ATOM 3088 C CA . ALA A 1 405 ? -14.199 24.834 -30.915 1.00 90.38 405 ALA A CA 1
ATOM 3089 C C . ALA A 1 405 ? -12.692 25.064 -30.740 1.00 90.38 405 ALA A C 1
ATOM 3091 O O . ALA A 1 405 ? -11.950 24.974 -31.715 1.00 90.38 405 ALA A O 1
ATOM 3092 N N . THR A 1 406 ? -12.243 25.369 -29.519 1.00 90.94 406 THR A N 1
ATOM 3093 C CA . THR A 1 406 ? -10.824 25.622 -29.225 1.00 90.94 406 THR A CA 1
ATOM 3094 C C . THR A 1 406 ? -10.137 24.450 -28.539 1.00 90.94 406 THR A C 1
ATOM 3096 O O . THR A 1 406 ? -8.920 24.379 -28.583 1.00 90.94 406 THR A O 1
ATOM 3099 N N . GLY A 1 407 ? -10.889 23.520 -27.947 1.00 89.25 407 GLY A N 1
ATOM 3100 C CA . GLY A 1 407 ? -10.361 22.425 -27.133 1.00 89.25 407 GLY A CA 1
ATOM 3101 C C . GLY A 1 407 ? -9.963 22.843 -25.717 1.00 89.25 407 GLY A C 1
ATOM 3102 O O . GLY A 1 407 ? -9.381 22.040 -25.001 1.00 89.25 407 GLY A O 1
ATOM 3103 N N . ASP A 1 408 ? -10.281 24.066 -25.287 1.00 93.81 408 ASP A N 1
ATOM 3104 C CA . ASP A 1 408 ? -9.961 24.517 -23.932 1.00 93.81 408 ASP A CA 1
ATOM 3105 C C . ASP A 1 408 ? -10.941 23.918 -22.917 1.00 93.81 408 ASP A C 1
ATOM 3107 O O . ASP A 1 408 ? -12.163 23.950 -23.112 1.00 93.81 408 ASP A O 1
ATOM 3111 N N . MET A 1 409 ? -10.420 23.410 -21.802 1.00 96.50 409 MET A N 1
ATOM 3112 C CA . MET A 1 409 ? -11.210 22.789 -20.744 1.00 96.50 409 MET A CA 1
ATOM 3113 C C . MET A 1 409 ? -10.791 23.299 -19.370 1.00 96.50 409 MET A C 1
ATOM 3115 O O . MET A 1 409 ? -9.613 23.337 -19.034 1.00 96.50 409 MET A O 1
ATOM 3119 N N . THR A 1 410 ? -11.776 23.624 -18.535 1.00 96.81 410 THR A N 1
ATOM 3120 C CA . THR A 1 410 ? -11.583 23.762 -17.087 1.00 96.81 410 THR A CA 1
ATOM 3121 C C . THR A 1 410 ? -12.326 22.636 -16.393 1.00 96.81 410 THR A C 1
ATOM 3123 O O . THR A 1 410 ? -13.508 22.413 -16.666 1.00 96.81 410 THR A O 1
ATOM 3126 N N . PHE A 1 411 ? -11.674 21.949 -15.465 1.00 97.38 411 PHE A N 1
ATOM 3127 C CA . PHE A 1 411 ? -12.294 20.881 -14.691 1.00 97.38 411 PHE A CA 1
ATOM 3128 C C . PHE A 1 411 ? -11.894 20.954 -13.222 1.00 97.38 411 PHE A C 1
ATOM 3130 O O . PHE A 1 411 ? -10.841 21.476 -12.867 1.00 97.38 411 PHE A O 1
ATOM 3137 N N . ARG A 1 412 ? -12.759 20.429 -12.360 1.00 96.38 412 ARG A N 1
ATOM 3138 C CA . ARG A 1 412 ? -12.435 20.117 -10.969 1.00 96.38 412 ARG A CA 1
ATOM 3139 C C . ARG A 1 412 ? -12.139 18.642 -10.861 1.00 96.38 412 ARG A C 1
ATOM 3141 O O . ARG A 1 412 ? -12.729 17.849 -11.596 1.00 96.38 412 ARG A O 1
ATOM 3148 N N . TYR A 1 413 ? -11.290 18.277 -9.916 1.00 95.75 413 TYR A N 1
ATOM 3149 C CA . TYR A 1 413 ? -11.021 16.877 -9.655 1.00 95.75 413 TYR A CA 1
ATOM 3150 C C . TYR A 1 413 ? -10.925 16.551 -8.172 1.00 95.75 413 TYR A C 1
ATOM 3152 O O . TYR A 1 413 ? -10.658 17.420 -7.342 1.00 95.75 413 TYR A O 1
ATOM 3160 N N . LYS A 1 414 ? -11.155 15.273 -7.873 1.00 92.56 414 LYS A N 1
ATOM 3161 C CA . LYS A 1 414 ? -10.658 14.584 -6.683 1.00 92.56 414 LYS A CA 1
ATOM 3162 C C . LYS A 1 414 ? -9.833 13.399 -7.170 1.00 92.56 414 LYS A C 1
ATOM 3164 O O . LYS A 1 414 ? -10.286 12.702 -8.072 1.00 92.56 414 LYS A O 1
ATOM 3169 N N . TYR A 1 415 ? -8.663 13.157 -6.610 1.00 90.44 415 TYR A N 1
ATOM 3170 C CA . TYR A 1 415 ? -7.790 12.065 -7.016 1.00 90.44 415 TYR A CA 1
ATOM 3171 C C . TYR A 1 415 ? -7.390 11.215 -5.818 1.00 90.44 415 TYR A C 1
ATOM 3173 O O . TYR A 1 415 ? -7.114 11.758 -4.756 1.00 90.44 415 TYR A O 1
ATOM 3181 N N . GLN A 1 416 ? -7.387 9.894 -5.998 1.00 83.81 416 GLN A N 1
ATOM 3182 C CA . GLN A 1 4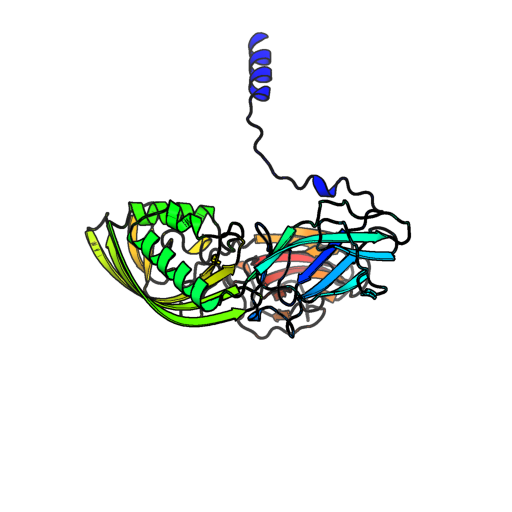16 ? -7.071 8.912 -4.978 1.00 83.81 416 GLN A CA 1
ATOM 3183 C C . GLN A 1 416 ? -5.861 8.048 -5.380 1.00 83.81 416 GLN A C 1
ATOM 3185 O O . GLN A 1 416 ? -6.035 7.056 -6.103 1.00 83.81 416 GLN A O 1
ATOM 3190 N N . PRO A 1 417 ? -4.648 8.375 -4.892 1.00 72.56 417 PRO A N 1
ATOM 3191 C CA . PRO A 1 417 ? -3.433 7.641 -5.237 1.00 72.56 417 PRO A CA 1
ATOM 3192 C C . PRO A 1 417 ? -3.311 6.273 -4.548 1.00 72.56 417 PRO A C 1
ATOM 3194 O O . PRO A 1 417 ? -2.605 5.407 -5.063 1.00 72.56 417 PRO A O 1
ATOM 3197 N N . SER A 1 418 ? -3.997 6.033 -3.419 1.00 61.59 418 SER A N 1
ATOM 3198 C CA . SER A 1 418 ? -3.818 4.811 -2.606 1.00 61.59 418 SER A CA 1
ATOM 3199 C C . SER A 1 418 ? -4.448 3.549 -3.209 1.00 61.59 418 SER A C 1
ATOM 3201 O O . SER A 1 418 ? -4.284 2.446 -2.693 1.00 61.59 418 SER A O 1
ATOM 3203 N N . GLY A 1 419 ? -5.233 3.708 -4.274 1.00 60.59 419 GLY A N 1
ATOM 3204 C CA . GLY A 1 419 ? -6.035 2.643 -4.868 1.00 60.59 419 GLY A CA 1
ATOM 3205 C C . GLY A 1 419 ? -7.338 2.313 -4.121 1.00 60.59 419 GLY A C 1
ATOM 3206 O O . GLY A 1 419 ? -8.097 1.426 -4.520 1.00 60.59 419 GLY A O 1
ATOM 3207 N N . GLY A 1 420 ? -7.634 3.040 -3.039 1.00 62.56 420 GLY A N 1
ATOM 3208 C CA . GLY A 1 420 ? -8.969 3.082 -2.451 1.00 62.56 420 GLY A CA 1
ATOM 3209 C C . GLY A 1 420 ? -9.958 3.815 -3.364 1.00 62.56 420 GLY A C 1
ATOM 3210 O O . GLY A 1 420 ? -9.568 4.595 -4.222 1.00 62.56 420 GLY A O 1
ATOM 3211 N N . ARG A 1 421 ? -11.263 3.594 -3.178 1.00 72.44 421 ARG A N 1
ATOM 3212 C CA . ARG A 1 421 ? -12.302 4.340 -3.917 1.00 72.44 421 ARG A CA 1
ATOM 3213 C C . ARG A 1 421 ? -12.743 5.622 -3.220 1.00 72.44 421 ARG A C 1
ATOM 3215 O O . ARG A 1 421 ? -13.459 6.400 -3.829 1.00 72.44 421 ARG A O 1
ATOM 3222 N N . ASN A 1 422 ? -12.374 5.826 -1.959 1.00 71.38 422 ASN A N 1
ATOM 3223 C CA . ASN A 1 422 ? -12.881 6.932 -1.147 1.00 71.38 422 ASN A CA 1
ATOM 3224 C C . ASN A 1 422 ? -12.038 8.201 -1.345 1.00 71.38 422 ASN A C 1
ATOM 3226 O O . ASN A 1 422 ? -10.836 8.092 -1.591 1.00 71.38 422 ASN A O 1
ATOM 3230 N N . PHE A 1 423 ? -12.670 9.374 -1.248 1.00 68.12 423 PHE A N 1
ATOM 3231 C CA . PHE A 1 423 ? -12.047 10.688 -1.456 1.00 68.12 423 PHE A CA 1
ATOM 3232 C C . PHE A 1 423 ? -12.318 11.650 -0.312 1.00 68.12 423 PHE A C 1
ATOM 3234 O O . PHE A 1 423 ? -13.470 11.673 0.178 1.00 68.12 423 PHE A O 1
#

Organism: NCBI:txid314345

Sequence (423 aa):
MKSLKTLILLLILFLPYANAHAAWWEFGRESSEPYFTSLQFNSLDSARLDEGMVLSPEDLQNGSIVVRGQAQVGRGNIGLVEISIDEGKTWEAAKLDDRGMFTWEFRPEIGHDYLFQIRAVSTTGVSTGAEENDFHLLVLSVNGTTEAKETFRKMLNAYMHKDRSGFMDLVSNSFEGNISALEDALTDDFRWLDSIAIQANITRVVSNHGVYELYFTYNRQVRSMRSGQFLKDSAASVVGFRRSVKGMKLVRMSAPLLFGVSDTANIATYVTGQAVGQNVLTLDPTTGNASLGSQGETASATSTSGTQFLALNQSYNFDTDSVANEGPGPAVQGDVKPEVGVVFTRNGVGSQRIPCPISSTSSAPAGGYIGQPYLLNAQAGSCFALEMLPGPRYALVEVVSYNAATGDMTFRYKYQPSGGRNF